Protein AF-I4B8F5-F1 (afdb_monomer)

Nearest PDB structures (foldseek):
  3tqv-assembly1_B  TM=9.549E-01  e=3.487E-22  Francisella tularensis subsp. tularensis SCHU S4
  3paj-assembly1_B  TM=9.322E-01  e=1.578E-22  Vibrio cholerae O1 biovar El Tor str. N16961
  1qpn-assembly1_A  TM=9.314E-01  e=1.132E-20  Mycobacterium tuberculosis H37Rv
  1qap-assembly1_B  TM=9.433E-01  e=2.192E-20  Salmonella enterica subsp. enterica serovar Typhimurium
  3l0g-assembly1_C  TM=9.252E-01  e=1.505E-18  Ehrlichia chaffeensis str. Arkansas

Solvent-accessible surface area (backbone atoms only — not comparable to full-atom values): 30448 Å² total; per-residue (Å²): 133,88,85,87,86,86,82,89,82,81,83,77,79,76,78,76,73,95,67,86,71,90,70,89,86,84,86,86,89,79,91,68,88,71,78,48,73,64,58,58,46,52,56,42,35,50,51,52,42,52,34,37,75,65,72,64,82,57,82,84,47,50,70,53,51,56,49,46,52,58,52,48,54,55,49,39,50,48,48,34,49,24,45,77,60,41,91,64,33,99,63,74,74,54,66,68,61,52,50,50,51,48,54,37,52,40,34,53,53,28,42,38,51,27,40,18,12,75,56,54,52,79,78,42,71,82,33,74,69,45,50,54,50,52,54,37,50,52,51,41,47,53,49,48,69,64,74,57,90,52,60,65,60,37,52,52,39,51,50,50,42,55,49,56,44,31,66,51,38,71,41,70,65,55,52,54,48,48,67,52,43,52,64,56,44,49,64,32,44,75,66,62,52,94,83,72,68,61,53,63,61,49,51,55,50,51,53,51,30,49,51,27,25,74,71,61,36,24,71,58,24,26,49,56,53,41,53,54,44,51,59,47,52,48,54,49,51,52,48,54,51,52,56,44,49,75,68,72,45,76,76,67,67,72,74,69,74,82,78,86,75,59,100,61,40,46,83,64,84,67,80,53,70,69,56,44,52,50,55,44,51,53,51,41,57,72,69,40,31,92,67,47,61,67,55,52,71,74,47,86,60,90,43,83,36,37,31,36,34,31,29,66,40,69,40,22,41,22,40,56,71,49,29,54,49,34,30,39,73,67,31,81,82,48,45,74,47,78,67,51,56,67,42,40,79,42,50,54,69,40,58,38,32,35,39,37,30,43,45,63,26,48,65,47,17,41,67,59,21,41,51,45,30,16,54,23,15,16,21,8,32,48,22,31,57,43,30,60,61,30,45,83,56,68,25,42,38,29,45,58,75,53,41,53,83,97,39,45,69,58,46,48,41,15,26,43,41,16,66,27,42,38,36,48,80,54,82,82,67,35,48,69,48,37,69,72,49,25,66,74,49,71,33,62,54,49,36,53,54,54,46,44,72,76,42,71,87,50,53,32,33,39,52,33,75,46,70,68,52,44,64,53,39,57,86,69,62,45,53,28,36,31,41,42,65,59,52,46,68,57,38,29,51,50,39,52,53,44,52,50,48,20,68,75,68,76,48,78,57,41,37,33,43,38,66,91,61,48,81,91,50,47,71,59,49,54,83,17,73,46,51,29,36,43,31,50,60,40,52,65,53,81,66,60,49,53,59,47,78,46,79,42,134

pLDDT: mean 76.36, std 21.26, range [24.94, 98.75]

Organism: Turneriella parva (strain ATCC BAA-1111 / DSM 21527 / NCTC 11395 / H) (NCBI:txid869212)

Foldseek 3Di:
DDDDDDDDDDDDDDPDPPPPDDDDDDDDDDDDPDDDLVNVLLVLLCVLQVCLVVLPDDPVCLVSLVSCLVSVLVLLVQLLQCLVVPVPDPDHRALVSLLSNLSSVLSVLLSLLLLLLQLDDLVCCVDPLVVLLVVLLVVLQVVLPVPPPPVLSNVLSVLVNSLSSNVSSVPVSVNVSSVSCSVSVSSSCVSQPPPQDNSNVVSVLSVVLVVCSSVSNSVVSSVSSSVRSVVRSVSRSVVSVVSCVVVVNPPPVPPPPPDDAAPFFDPLLDDDPVLLLVVLVVLLVVVVLVPPPVLCVVDVDFDKFKKWKFFQAWWQWACLVSLVSLLCVPPVPKDKDAPDDQLDTDHGPDTGMMIITGPSSCVSSFVVSQVLRQQLRQLLRQLLLLQVLLVVLLAAEEEDCLADPSCLSSNQNSNVSSVHTYGDSDPPQAAEADPVQCVVLVHLLSSLVVCCVVCVPHAYEYEDAAVVNLVSCLVSAGSEYEHEPDFLVRLLVSVVVNVVSCVVVVHNYAYEYYYPDDSVVSCRSHNSPHHYYYDNCSRNPRDTGGMDMDIDD

Structure (mmCIF, N/CA/C/O backbone):
data_AF-I4B8F5-F1
#
_entry.id   AF-I4B8F5-F1
#
loop_
_atom_site.group_PDB
_atom_site.id
_atom_site.type_symbol
_atom_site.label_atom_id
_atom_site.label_alt_id
_atom_site.label_comp_id
_atom_site.label_asym_id
_atom_site.label_entity_id
_atom_site.label_seq_id
_atom_site.pdbx_PDB_ins_code
_atom_site.Cartn_x
_atom_site.Cartn_y
_atom_site.Cartn_z
_atom_site.occupancy
_atom_site.B_iso_or_equiv
_atom_site.auth_seq_id
_atom_site.auth_comp_id
_atom_site.auth_asym_id
_atom_site.auth_atom_id
_atom_site.pdbx_PDB_model_num
ATOM 1 N N . MET A 1 1 ? 35.796 44.641 -46.880 1.00 35.81 1 MET A N 1
ATOM 2 C CA . MET A 1 1 ? 36.340 43.270 -46.740 1.00 35.81 1 MET A CA 1
ATOM 3 C C . MET A 1 1 ? 35.818 42.735 -45.410 1.00 35.81 1 MET A C 1
ATOM 5 O O . MET A 1 1 ? 36.183 43.294 -44.392 1.00 35.81 1 MET A O 1
ATOM 9 N N . ALA A 1 2 ? 34.718 41.972 -45.358 1.00 32.72 2 ALA A N 1
ATOM 10 C CA . ALA A 1 2 ? 34.633 40.522 -45.630 1.00 32.72 2 ALA A CA 1
ATOM 11 C C . ALA A 1 2 ? 35.697 39.762 -44.816 1.00 32.72 2 ALA A C 1
ATOM 13 O O . ALA A 1 2 ? 36.874 39.992 -45.050 1.00 32.72 2 ALA A O 1
ATOM 14 N N . THR A 1 3 ? 35.336 38.969 -43.803 1.00 27.80 3 THR A N 1
ATOM 15 C CA . THR A 1 3 ? 34.844 37.572 -43.910 1.00 27.80 3 THR A CA 1
ATOM 16 C C . THR A 1 3 ? 33.948 37.217 -42.697 1.00 27.80 3 THR A C 1
ATOM 18 O O . THR A 1 3 ? 34.276 37.558 -41.570 1.00 27.80 3 THR A O 1
ATOM 21 N N . LYS A 1 4 ? 32.681 36.797 -42.853 1.00 29.39 4 LYS A N 1
ATOM 22 C CA . LYS A 1 4 ? 32.101 35.471 -43.203 1.00 29.39 4 LYS A CA 1
ATOM 23 C C . LYS A 1 4 ? 32.330 34.331 -42.181 1.00 29.39 4 LYS A C 1
ATOM 25 O O . LYS A 1 4 ? 33.448 33.885 -41.969 1.00 29.39 4 LYS A O 1
ATOM 30 N N . THR A 1 5 ? 31.204 33.857 -41.636 1.00 32.16 5 THR A N 1
ATOM 31 C CA . THR A 1 5 ? 30.922 32.686 -40.775 1.00 32.16 5 THR A CA 1
ATOM 32 C C . THR A 1 5 ? 31.141 31.325 -41.466 1.00 32.16 5 THR A C 1
ATOM 34 O O . THR A 1 5 ? 31.230 31.270 -42.693 1.00 32.16 5 THR A O 1
ATOM 37 N N . PRO A 1 6 ? 31.120 30.218 -40.695 1.00 34.72 6 PRO A N 1
ATOM 38 C CA . PRO A 1 6 ? 29.979 29.273 -40.725 1.00 34.72 6 PRO A CA 1
ATOM 39 C C . PRO A 1 6 ? 29.462 28.989 -39.290 1.00 34.72 6 PRO A C 1
ATOM 41 O O . PRO A 1 6 ? 30.252 28.943 -38.357 1.00 34.72 6 PRO A O 1
ATOM 44 N N . GLY A 1 7 ? 28.164 28.927 -38.959 1.00 26.83 7 GLY A N 1
ATOM 45 C CA . GLY A 1 7 ? 27.064 28.146 -39.556 1.00 26.83 7 GLY A CA 1
ATOM 46 C C . GLY A 1 7 ? 26.887 26.842 -38.749 1.00 26.83 7 GLY A C 1
ATOM 47 O O . GLY A 1 7 ? 27.750 25.988 -38.859 1.00 26.83 7 GLY A O 1
ATOM 48 N N . GLY A 1 8 ? 25.972 26.768 -37.761 1.00 27.08 8 GLY A N 1
ATOM 49 C CA . GLY A 1 8 ? 24.719 25.962 -37.795 1.00 27.08 8 GLY A CA 1
ATOM 50 C C . GLY A 1 8 ? 24.975 24.477 -37.446 1.00 27.08 8 GLY A C 1
ATOM 51 O O . GLY A 1 8 ? 25.835 23.875 -38.053 1.00 27.08 8 GLY A O 1
ATOM 52 N N . GLU A 1 9 ? 24.369 23.797 -36.465 1.00 26.78 9 GLU A N 1
ATOM 53 C CA . GLU A 1 9 ? 22.961 23.708 -36.065 1.00 26.78 9 GLU A CA 1
ATOM 54 C C . GLU A 1 9 ? 22.827 23.410 -34.552 1.00 26.78 9 GLU A C 1
ATOM 56 O O . GLU A 1 9 ? 23.339 22.411 -34.051 1.00 26.78 9 GLU A O 1
ATOM 61 N N . LYS A 1 10 ? 22.046 24.204 -33.806 1.00 29.09 10 LYS A N 1
ATOM 62 C CA . LYS A 1 10 ? 21.381 23.698 -32.592 1.00 29.09 10 LYS A CA 1
ATOM 63 C C . LYS A 1 10 ? 20.019 23.167 -33.023 1.00 29.09 10 LYS A C 1
ATOM 65 O O . LYS A 1 10 ? 19.175 23.946 -33.467 1.00 29.09 10 LYS A O 1
ATOM 70 N N . ARG A 1 11 ? 19.810 21.852 -32.899 1.00 27.86 11 ARG A N 1
ATOM 71 C CA . ARG A 1 11 ? 18.511 21.196 -33.107 1.00 27.86 11 ARG A CA 1
ATOM 72 C C . ARG A 1 11 ? 17.440 21.924 -32.288 1.00 27.86 11 ARG A C 1
ATOM 74 O O . ARG A 1 11 ? 17.421 21.836 -31.063 1.00 27.86 11 ARG A O 1
ATOM 81 N N . LYS A 1 12 ? 16.541 22.642 -32.970 1.00 28.12 12 LYS A N 1
ATOM 82 C CA . LYS A 1 12 ? 15.258 23.069 -32.403 1.00 28.12 12 LYS A CA 1
ATOM 83 C C . LYS A 1 12 ? 14.507 21.801 -32.000 1.00 28.12 12 LYS A C 1
ATOM 85 O O . LYS A 1 12 ? 14.058 21.056 -32.868 1.00 28.12 12 LYS A O 1
ATOM 90 N N . GLY A 1 13 ? 14.371 21.554 -30.700 1.00 25.23 13 GLY A N 1
ATOM 91 C CA . GLY A 1 13 ? 13.382 20.605 -30.205 1.00 25.23 13 GLY A CA 1
ATOM 92 C C . GLY A 1 13 ? 12.007 21.091 -30.652 1.00 25.23 13 GLY A C 1
ATOM 93 O O . GLY A 1 13 ? 11.553 22.150 -30.222 1.00 25.23 13 GLY A O 1
ATOM 94 N N . ARG A 1 14 ? 11.376 20.364 -31.577 1.00 24.94 14 ARG A N 1
ATOM 95 C CA . ARG A 1 14 ? 9.966 20.562 -31.915 1.00 24.94 14 ARG A CA 1
ATOM 96 C C . ARG A 1 14 ? 9.159 20.350 -30.635 1.00 24.94 14 ARG A C 1
ATOM 98 O O . ARG A 1 14 ? 9.148 19.249 -30.097 1.00 24.94 14 ARG A O 1
ATOM 105 N N . ILE A 1 15 ? 8.475 21.390 -30.168 1.00 29.61 15 ILE A N 1
ATOM 106 C CA . ILE A 1 15 ? 7.336 21.220 -29.268 1.00 29.61 15 ILE A CA 1
ATOM 107 C C . ILE A 1 15 ? 6.270 20.511 -30.106 1.00 29.61 15 ILE A C 1
ATOM 109 O O . ILE A 1 15 ? 5.757 21.085 -31.067 1.00 29.61 15 ILE A O 1
ATOM 113 N N . LEU A 1 16 ? 6.002 19.242 -29.797 1.00 27.19 16 LEU A N 1
ATOM 114 C CA . LEU A 1 16 ? 4.847 18.528 -30.332 1.00 27.19 16 LEU A CA 1
ATOM 115 C C . LEU A 1 16 ? 3.585 19.311 -29.933 1.00 27.19 16 LEU A C 1
ATOM 117 O O . LEU A 1 16 ? 3.390 19.565 -28.741 1.00 27.19 16 LEU A O 1
ATOM 121 N N . PRO A 1 17 ? 2.736 19.733 -30.885 1.00 28.55 17 PRO A N 1
ATOM 122 C CA . PRO A 1 17 ? 1.493 20.400 -30.547 1.00 28.55 17 PRO A CA 1
ATOM 123 C C . PRO A 1 17 ? 0.547 19.366 -29.927 1.00 28.55 17 PRO A C 1
ATOM 125 O O . PRO A 1 17 ? -0.053 18.558 -30.629 1.00 28.55 17 PRO A O 1
ATOM 128 N N . LEU A 1 18 ? 0.394 19.422 -28.603 1.00 32.72 18 LEU A N 1
ATOM 129 C CA . LEU A 1 18 ? -0.477 18.567 -27.779 1.00 32.72 18 LEU A CA 1
ATOM 130 C C . LEU A 1 18 ? -1.989 18.735 -28.059 1.00 32.72 18 LEU A C 1
ATOM 132 O O . LEU A 1 18 ? -2.808 18.214 -27.314 1.00 32.72 18 LEU A O 1
ATOM 136 N N . PHE A 1 19 ? -2.371 19.447 -29.129 1.00 29.47 19 PHE A N 1
ATOM 137 C CA . PHE A 1 19 ? -3.768 19.773 -29.447 1.00 29.47 19 PHE A CA 1
ATOM 138 C C . PHE A 1 19 ? -4.117 19.745 -30.946 1.00 29.47 19 PHE A C 1
ATOM 140 O O . PHE A 1 19 ? -5.095 20.366 -31.363 1.00 29.47 19 PHE A O 1
ATOM 147 N N . ALA A 1 20 ? -3.382 19.005 -31.780 1.00 29.77 20 ALA A N 1
ATOM 148 C CA . ALA A 1 20 ? -3.869 18.681 -33.124 1.00 29.77 20 ALA A CA 1
ATOM 149 C C . ALA A 1 20 ? -4.926 17.560 -33.037 1.00 29.77 20 ALA A C 1
ATOM 151 O O . ALA A 1 20 ? -4.623 16.400 -33.287 1.00 29.77 20 ALA A O 1
ATOM 152 N N . GLY A 1 21 ? -6.157 17.884 -32.621 1.00 28.11 21 GLY A N 1
ATOM 153 C CA . GLY A 1 21 ? -7.217 16.868 -32.547 1.00 28.11 21 GLY A CA 1
ATOM 154 C C . GLY A 1 21 ? -8.569 17.252 -31.942 1.00 28.11 21 GLY A C 1
ATOM 155 O O . GLY A 1 21 ? -9.464 16.415 -31.929 1.00 28.11 21 GLY A O 1
ATOM 156 N N . LEU A 1 22 ? -8.790 18.483 -31.468 1.00 25.86 22 LEU A N 1
ATOM 157 C CA . LEU A 1 22 ? -10.115 18.874 -30.966 1.00 25.86 22 LEU A CA 1
ATOM 158 C C . LEU A 1 22 ? -11.028 19.340 -32.115 1.00 25.86 22 LEU A C 1
ATOM 160 O O . LEU A 1 22 ? -11.155 20.532 -32.390 1.00 25.86 22 LEU A O 1
ATOM 164 N N . ARG A 1 23 ? -11.696 18.388 -32.783 1.00 27.89 23 ARG A N 1
ATOM 165 C CA . ARG A 1 23 ? -12.925 18.631 -33.566 1.00 27.89 23 ARG A CA 1
ATOM 166 C C . ARG A 1 23 ? -14.089 17.800 -33.014 1.00 27.89 23 ARG A C 1
ATOM 168 O O . ARG A 1 23 ? -13.908 16.682 -32.546 1.00 27.89 23 ARG A O 1
ATOM 175 N N . ARG A 1 24 ? -15.291 18.391 -33.056 1.00 26.42 24 ARG A N 1
ATOM 176 C CA . ARG A 1 24 ? -16.566 17.842 -32.551 1.00 26.42 24 ARG A CA 1
ATOM 177 C C . ARG A 1 24 ? -16.949 16.511 -33.240 1.00 26.42 24 ARG A C 1
ATOM 179 O O . ARG A 1 24 ? -16.829 16.388 -34.452 1.00 26.42 24 ARG A O 1
ATOM 186 N N . ARG A 1 25 ? -17.443 15.579 -32.410 1.00 33.06 25 ARG A N 1
ATOM 187 C CA . ARG A 1 25 ? -17.826 14.155 -32.599 1.00 33.06 25 ARG A CA 1
ATOM 188 C C . ARG A 1 25 ? -18.431 13.710 -33.945 1.00 33.06 25 ARG A C 1
ATOM 190 O O . ARG A 1 25 ? -19.384 14.329 -34.412 1.00 33.06 25 ARG A O 1
ATOM 197 N N . ARG A 1 26 ? -18.105 12.461 -34.334 1.00 30.41 26 ARG A N 1
ATOM 198 C CA . ARG A 1 26 ? -19.082 11.346 -34.452 1.00 30.41 26 ARG A CA 1
ATOM 199 C C . ARG A 1 26 ? -18.412 9.948 -34.437 1.00 30.41 26 ARG A C 1
ATOM 201 O O . ARG A 1 26 ? -17.510 9.726 -35.225 1.00 30.41 26 ARG A O 1
ATOM 208 N N . ALA A 1 27 ? -18.952 9.083 -33.561 1.00 32.22 27 ALA A N 1
ATOM 209 C CA . ALA A 1 27 ? -18.876 7.610 -33.422 1.00 32.22 27 ALA A CA 1
ATOM 210 C C . ALA A 1 27 ? -17.507 6.887 -33.256 1.00 32.22 27 ALA A C 1
ATOM 212 O O . ALA A 1 27 ? -16.565 7.125 -33.997 1.00 32.22 27 ALA A O 1
ATOM 213 N N . GLU A 1 28 ? -17.465 5.998 -32.250 1.00 33.16 28 GLU A N 1
ATOM 214 C CA . GLU A 1 28 ? -16.396 5.074 -31.784 1.00 33.16 28 GLU A CA 1
ATOM 215 C C . GLU A 1 28 ? -16.097 3.908 -32.764 1.00 33.16 28 GLU A C 1
ATOM 217 O O . GLU A 1 28 ? -16.919 3.730 -33.669 1.00 33.16 28 GLU A O 1
ATOM 222 N N . PRO A 1 29 ? -15.018 3.081 -32.611 1.00 43.06 29 PRO A N 1
ATOM 223 C CA . PRO A 1 29 ? -14.245 2.775 -31.381 1.00 43.06 29 PRO A CA 1
ATOM 224 C C . PRO A 1 29 ? -12.700 2.658 -3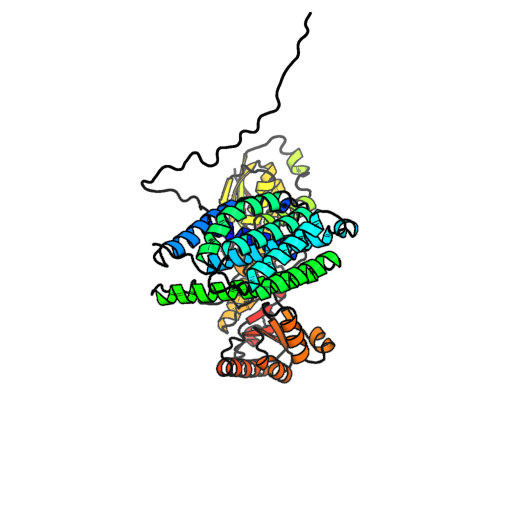1.512 1.00 43.06 29 PRO A C 1
ATOM 226 O O . PRO A 1 29 ? -12.186 2.280 -32.556 1.00 43.06 29 PRO A O 1
ATOM 229 N N . ASP A 1 30 ? -11.966 2.916 -30.417 1.00 29.61 30 ASP A N 1
ATOM 230 C CA . ASP A 1 30 ? -10.848 2.057 -29.966 1.00 29.61 30 ASP A CA 1
ATOM 231 C C . ASP A 1 30 ? -10.360 2.447 -28.557 1.00 29.61 30 ASP A C 1
ATOM 233 O O . ASP A 1 30 ? -10.131 3.617 -28.238 1.00 29.61 30 ASP A O 1
ATOM 237 N N . ALA A 1 31 ? -10.230 1.444 -27.687 1.00 35.22 31 ALA A N 1
ATOM 238 C CA . ALA A 1 31 ? -9.979 1.590 -26.257 1.00 35.22 31 ALA A CA 1
ATOM 239 C C . ALA A 1 31 ? -8.494 1.847 -25.941 1.00 35.22 31 ALA A C 1
ATOM 241 O O . ALA A 1 31 ? -7.780 0.988 -25.430 1.00 35.22 31 ALA A O 1
ATOM 242 N N . THR A 1 32 ? -8.027 3.072 -26.172 1.00 33.41 32 THR A N 1
ATOM 243 C CA . THR A 1 32 ? -6.946 3.635 -25.349 1.00 33.41 32 THR A CA 1
ATOM 244 C C . THR A 1 32 ? -7.518 3.957 -23.973 1.00 33.41 32 THR A C 1
ATOM 246 O O . THR A 1 32 ? -8.495 4.704 -23.894 1.00 33.41 32 THR A O 1
ATOM 249 N N . VAL A 1 33 ? -6.925 3.442 -22.890 1.00 35.88 33 VAL A N 1
ATOM 250 C CA . VAL A 1 33 ? -7.248 3.881 -21.521 1.00 35.88 33 VAL A CA 1
ATOM 251 C C . VAL A 1 33 ? -6.879 5.363 -21.406 1.00 35.88 33 VAL A C 1
ATOM 253 O O . VAL A 1 33 ? -5.750 5.729 -21.088 1.00 35.88 33 VAL A O 1
ATOM 256 N N . GLN A 1 34 ? -7.828 6.239 -21.730 1.00 30.89 34 GLN A N 1
ATOM 257 C CA . GLN A 1 34 ? -7.745 7.658 -21.431 1.00 30.89 34 GLN A CA 1
ATOM 258 C C . GLN A 1 34 ? -7.851 7.795 -19.914 1.00 30.89 34 GLN A C 1
ATOM 260 O O . GLN A 1 34 ? -8.930 7.619 -19.348 1.00 30.89 34 GLN A O 1
ATOM 265 N N . GLN A 1 35 ? -6.734 8.106 -19.247 1.00 35.44 35 GLN A N 1
ATOM 266 C CA . GLN A 1 35 ? -6.793 8.611 -17.878 1.00 35.44 35 GLN A CA 1
ATOM 267 C C . GLN A 1 35 ? -7.751 9.801 -17.857 1.00 35.44 35 GLN A C 1
ATOM 269 O O . GLN A 1 35 ? -7.597 10.762 -18.616 1.00 35.44 35 GLN A O 1
ATOM 274 N N . THR A 1 36 ? -8.768 9.728 -17.007 1.00 49.78 36 THR A N 1
ATOM 275 C CA . THR A 1 36 ? -9.721 10.830 -16.881 1.00 49.78 36 THR A CA 1
ATOM 276 C C . THR A 1 36 ? -9.017 12.014 -16.216 1.00 49.78 36 THR A C 1
ATOM 278 O O . THR A 1 36 ? -8.165 11.829 -15.344 1.00 49.78 36 THR A O 1
ATOM 281 N N . GLY A 1 37 ? -9.366 13.251 -16.588 1.00 47.28 37 GLY A N 1
ATOM 282 C CA . GLY A 1 37 ? -8.774 14.452 -15.973 1.00 47.28 37 GLY A CA 1
ATOM 283 C C . GLY A 1 37 ? -8.882 14.462 -14.438 1.00 47.28 37 GLY A C 1
ATOM 284 O O . GLY A 1 37 ? -8.003 14.977 -13.754 1.00 47.28 37 GLY A O 1
ATOM 285 N N . THR A 1 38 ? -9.907 13.800 -13.898 1.00 51.41 38 THR A N 1
ATOM 286 C CA . THR A 1 38 ? -10.123 13.553 -12.467 1.00 51.41 38 THR A CA 1
ATOM 287 C C . THR A 1 38 ? -9.079 12.630 -11.829 1.00 51.41 38 THR A C 1
ATOM 289 O O . THR A 1 38 ? -8.624 12.891 -10.719 1.00 51.41 38 THR A O 1
ATOM 292 N N . GLN A 1 39 ? -8.665 11.556 -12.506 1.00 53.69 39 GLN A N 1
ATOM 293 C CA . GLN A 1 39 ? -7.624 10.654 -11.993 1.00 53.69 39 GLN A CA 1
ATOM 294 C C . GLN A 1 39 ? -6.266 11.359 -11.931 1.00 53.69 39 GLN A C 1
ATOM 296 O O . GLN A 1 39 ? -5.562 11.255 -10.927 1.00 53.69 39 GLN A O 1
ATOM 301 N N . LEU A 1 40 ? -5.946 12.142 -12.966 1.00 53.22 40 LEU A N 1
ATOM 302 C CA . LEU A 1 40 ? -4.732 12.955 -13.003 1.00 53.22 40 LEU A CA 1
ATOM 303 C C . LEU A 1 40 ? -4.740 14.030 -11.904 1.00 53.22 40 LEU A C 1
ATOM 305 O O . LEU A 1 40 ? -3.717 14.280 -11.271 1.00 53.22 40 LEU A O 1
ATOM 309 N N . PHE A 1 41 ? -5.904 14.630 -11.635 1.00 55.19 41 PHE A N 1
ATOM 310 C CA . PHE A 1 41 ? -6.085 15.589 -10.547 1.00 55.19 41 PHE A CA 1
ATOM 311 C C . PHE A 1 41 ? -5.791 14.975 -9.179 1.00 55.19 41 PHE A C 1
ATOM 313 O O . PHE A 1 41 ? -4.971 15.507 -8.440 1.00 55.19 41 PHE A O 1
ATOM 320 N N . ARG A 1 42 ? -6.387 13.822 -8.865 1.00 58.59 42 ARG A N 1
ATOM 321 C CA . ARG A 1 42 ? -6.212 13.133 -7.575 1.00 58.59 42 ARG A CA 1
ATOM 322 C C . ARG A 1 42 ? -4.772 12.746 -7.288 1.00 58.59 42 ARG A C 1
ATOM 324 O O . ARG A 1 42 ? -4.270 12.982 -6.191 1.00 58.59 42 ARG A O 1
ATOM 331 N N . GLN A 1 43 ? -4.092 12.190 -8.288 1.00 58.84 43 GLN A N 1
ATOM 332 C CA . GLN A 1 43 ? -2.666 11.877 -8.189 1.00 58.84 43 GLN A CA 1
ATOM 333 C C . GLN A 1 43 ? -1.848 13.138 -7.897 1.00 58.84 43 GLN A C 1
ATOM 335 O O . GLN A 1 43 ? -0.901 13.104 -7.113 1.00 58.84 43 GLN A O 1
ATOM 340 N N . MET A 1 44 ? -2.257 14.268 -8.474 1.00 58.44 44 MET A N 1
ATOM 341 C CA . MET A 1 44 ? -1.603 15.547 -8.262 1.00 58.44 44 MET A CA 1
ATOM 342 C C . MET A 1 44 ? -1.852 16.139 -6.874 1.00 58.44 44 MET A C 1
ATOM 344 O O . MET A 1 44 ? -0.918 16.652 -6.258 1.00 58.44 44 MET A O 1
ATOM 348 N N . VAL A 1 45 ? -3.084 16.043 -6.366 1.00 58.44 45 VAL A N 1
ATOM 349 C CA . VAL A 1 45 ? -3.429 16.448 -4.997 1.00 58.44 45 VAL A CA 1
ATOM 350 C C . VAL A 1 45 ? -2.603 15.649 -3.993 1.00 58.44 45 VAL A C 1
ATOM 352 O O . VAL A 1 45 ? -1.982 16.252 -3.118 1.00 58.44 45 VAL A O 1
ATOM 355 N N . SER A 1 46 ? -2.503 14.322 -4.167 1.00 60.59 46 SER A N 1
ATOM 356 C CA . SER A 1 46 ? -1.637 13.494 -3.316 1.00 60.59 46 SER A CA 1
ATOM 357 C C . SER A 1 46 ? -0.183 13.936 -3.421 1.00 60.59 46 SER A C 1
ATOM 359 O O . SER A 1 46 ? 0.443 14.202 -2.405 1.00 60.59 46 SER A O 1
ATOM 361 N N . TYR A 1 47 ? 0.337 14.130 -4.636 1.00 59.91 47 TYR A N 1
ATOM 362 C CA . TYR A 1 47 ? 1.722 14.554 -4.830 1.00 59.91 47 TYR A CA 1
ATOM 363 C C . TYR A 1 47 ? 2.043 15.892 -4.142 1.00 59.91 47 TYR A C 1
ATOM 365 O O . TYR A 1 47 ? 3.073 16.012 -3.479 1.00 59.91 47 TYR A O 1
ATOM 373 N N . VAL A 1 48 ? 1.174 16.902 -4.260 1.00 57.47 48 VAL A N 1
ATOM 374 C CA . VAL A 1 48 ? 1.375 18.202 -3.594 1.00 57.47 48 VAL A CA 1
ATOM 375 C C . VAL A 1 48 ? 1.276 18.072 -2.078 1.00 57.47 48 VAL A C 1
ATOM 377 O O . VAL A 1 48 ? 2.112 18.635 -1.371 1.00 57.47 48 VAL A O 1
ATOM 380 N N . ARG A 1 49 ? 0.301 17.310 -1.577 1.00 61.62 49 ARG A N 1
ATOM 381 C CA . ARG A 1 49 ? 0.136 17.036 -0.147 1.00 61.62 49 ARG A CA 1
ATOM 382 C C . ARG A 1 49 ? 1.359 16.342 0.442 1.00 61.62 49 ARG A C 1
ATOM 384 O O . ARG A 1 49 ? 1.866 16.777 1.472 1.00 61.62 49 ARG A O 1
ATOM 391 N N . ASP A 1 50 ? 1.835 15.287 -0.204 1.00 61.44 50 ASP A N 1
ATOM 392 C CA . ASP A 1 50 ? 2.922 14.454 0.306 1.00 61.44 50 ASP A CA 1
ATOM 393 C C . ASP A 1 50 ? 4.238 15.250 0.301 1.00 61.44 50 ASP A C 1
ATOM 395 O O . ASP A 1 50 ? 4.961 15.274 1.296 1.00 61.44 50 ASP A O 1
ATOM 399 N N . ARG A 1 51 ? 4.487 16.053 -0.746 1.00 60.62 51 ARG A N 1
ATOM 400 C CA . ARG A 1 51 ? 5.644 16.966 -0.799 1.00 60.62 51 ARG A CA 1
ATOM 401 C C . ARG A 1 51 ? 5.572 18.127 0.190 1.00 60.62 51 ARG A C 1
ATOM 403 O O . ARG A 1 51 ? 6.618 18.553 0.681 1.00 60.62 51 ARG A O 1
ATOM 410 N N . ALA A 1 52 ? 4.377 18.640 0.484 1.00 59.16 52 ALA A N 1
ATOM 411 C CA . ALA A 1 52 ? 4.189 19.637 1.535 1.00 59.16 52 ALA A CA 1
ATOM 412 C C . ALA A 1 52 ? 4.523 19.039 2.912 1.00 59.16 52 ALA A C 1
ATOM 414 O O . ALA A 1 52 ? 5.328 19.613 3.642 1.00 59.16 52 ALA A O 1
ATOM 415 N N . LYS A 1 53 ? 4.011 17.836 3.210 1.00 58.97 53 LYS A N 1
ATOM 416 C CA . LYS A 1 53 ? 4.288 17.102 4.458 1.00 58.97 53 LYS A CA 1
ATOM 417 C C . LYS A 1 53 ? 5.771 16.768 4.643 1.00 58.97 53 LYS A C 1
ATOM 419 O O . LYS A 1 53 ? 6.290 16.869 5.749 1.00 58.97 53 LYS A O 1
ATOM 424 N N . GLU A 1 54 ? 6.466 16.411 3.565 1.00 59.50 54 GLU A N 1
ATOM 425 C CA . GLU A 1 54 ? 7.906 16.116 3.577 1.00 59.50 54 GLU A CA 1
ATOM 426 C C . GLU A 1 54 ? 8.792 17.360 3.780 1.00 59.50 54 GLU A C 1
ATOM 428 O O . GLU A 1 54 ? 10.009 17.224 3.892 1.00 59.50 54 GLU A O 1
ATOM 433 N N . ARG A 1 55 ? 8.231 18.583 3.774 1.00 60.09 55 ARG A N 1
ATOM 434 C CA . ARG A 1 55 ? 8.966 19.870 3.842 1.00 60.09 55 ARG A CA 1
ATOM 435 C C . ARG A 1 55 ? 10.028 20.057 2.733 1.00 60.09 55 ARG A C 1
ATOM 437 O O . ARG A 1 55 ? 10.780 21.042 2.711 1.00 60.09 55 ARG A O 1
ATOM 444 N N . HIS A 1 56 ? 10.041 19.160 1.743 1.00 55.47 56 HIS A N 1
ATOM 445 C CA . HIS A 1 56 ? 10.936 19.123 0.588 1.00 55.47 56 HIS A CA 1
ATOM 446 C C . HIS A 1 56 ? 10.271 19.747 -0.643 1.00 55.47 56 HIS A C 1
ATOM 448 O O . HIS A 1 56 ? 9.843 19.067 -1.575 1.00 55.47 56 HIS A O 1
ATOM 454 N N . ILE A 1 57 ? 10.210 21.079 -0.668 1.00 57.31 57 ILE A N 1
ATOM 455 C CA . ILE A 1 57 ? 9.550 21.814 -1.752 1.00 57.31 57 ILE A CA 1
ATOM 456 C C . ILE A 1 57 ? 10.621 22.462 -2.644 1.00 57.31 57 ILE A C 1
ATOM 458 O O . ILE A 1 57 ? 11.206 23.485 -2.287 1.00 57.31 57 ILE A O 1
ATOM 462 N N . GLY A 1 58 ? 10.904 21.838 -3.792 1.00 53.25 58 GLY A N 1
ATOM 463 C CA . GLY A 1 58 ? 11.892 22.286 -4.785 1.00 53.25 58 GLY A CA 1
ATOM 464 C C . GLY A 1 58 ? 11.336 22.337 -6.216 1.00 53.25 58 GLY A C 1
ATOM 465 O O . GLY A 1 58 ? 10.134 22.205 -6.440 1.00 53.25 58 GLY A O 1
ATOM 466 N N . TRP A 1 59 ? 12.217 22.499 -7.212 1.00 46.31 59 TRP A N 1
ATOM 467 C CA . TRP A 1 59 ? 11.877 22.589 -8.649 1.00 46.31 59 TRP A CA 1
ATOM 468 C C . TRP A 1 59 ? 11.062 21.393 -9.189 1.00 46.3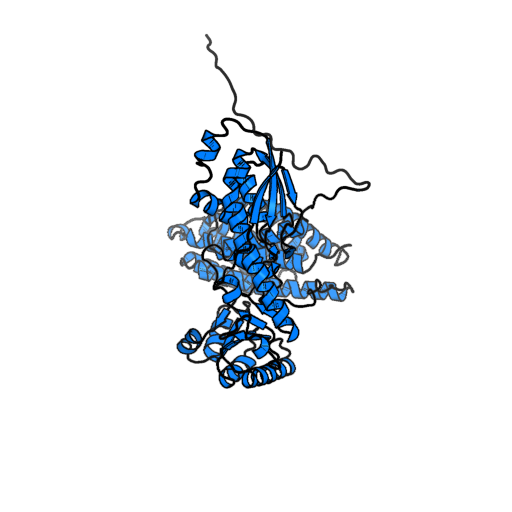1 59 TRP A C 1
ATOM 470 O O . TRP A 1 59 ? 10.402 21.510 -10.220 1.00 46.31 59 TRP A O 1
ATOM 480 N N . SER A 1 60 ? 11.044 20.267 -8.469 1.00 50.09 60 SER A N 1
ATOM 481 C CA . SER A 1 60 ? 10.223 19.077 -8.737 1.00 50.09 60 SER A CA 1
ATOM 482 C C . SER A 1 60 ? 8.708 19.308 -8.624 1.00 50.09 60 SER A C 1
ATOM 484 O O . SER A 1 60 ? 7.934 18.452 -9.053 1.00 50.09 60 SER A O 1
ATOM 486 N N . LEU A 1 61 ? 8.261 20.446 -8.079 1.00 55.25 61 LEU A N 1
ATOM 487 C CA . LEU A 1 61 ? 6.840 20.801 -7.987 1.00 55.25 61 LEU A CA 1
ATOM 488 C C . LEU A 1 61 ? 6.308 21.511 -9.247 1.00 55.25 61 LEU A C 1
ATOM 490 O O . LEU A 1 61 ? 5.105 21.679 -9.397 1.00 55.25 61 LEU A O 1
ATOM 494 N N . ILE A 1 62 ? 7.171 21.942 -10.170 1.00 50.44 62 ILE A N 1
ATOM 495 C CA . ILE A 1 62 ? 6.773 22.775 -11.321 1.00 50.44 62 ILE A CA 1
ATOM 496 C C . ILE A 1 62 ? 5.797 22.060 -12.275 1.00 50.44 62 ILE A C 1
ATOM 498 O O . ILE A 1 62 ? 4.777 22.662 -12.619 1.00 50.44 62 ILE A O 1
ATOM 502 N N . PRO A 1 63 ? 6.018 20.791 -12.676 1.00 48.16 63 PRO A N 1
ATOM 503 C CA . PRO A 1 63 ? 5.060 20.063 -13.517 1.00 48.16 63 PRO A CA 1
ATOM 504 C C . PRO A 1 63 ? 3.712 19.852 -12.817 1.00 48.16 63 PRO A C 1
ATOM 506 O O . PRO A 1 63 ? 2.657 19.943 -13.449 1.00 48.16 63 PRO A O 1
ATOM 509 N N . ALA A 1 64 ? 3.752 19.646 -11.497 1.00 51.91 64 ALA A N 1
ATOM 510 C CA . ALA A 1 64 ? 2.565 19.524 -10.670 1.00 51.91 64 ALA A CA 1
ATOM 511 C C . ALA A 1 64 ? 1.753 20.816 -10.665 1.00 51.91 64 ALA A C 1
ATOM 513 O O . ALA A 1 64 ? 0.566 20.807 -10.959 1.00 51.91 64 ALA A O 1
ATOM 514 N N . LEU A 1 65 ? 2.425 21.947 -10.470 1.00 52.06 65 LEU A N 1
ATOM 515 C CA . LEU A 1 65 ? 1.842 23.283 -10.462 1.00 52.06 65 LEU A CA 1
ATOM 516 C C . LEU A 1 65 ? 1.260 23.730 -11.814 1.00 52.06 65 LEU A C 1
ATOM 518 O O . LEU A 1 65 ? 0.231 24.406 -11.856 1.00 52.06 65 LEU A O 1
ATOM 522 N N . VAL A 1 66 ? 1.881 23.337 -12.929 1.00 49.94 66 VAL A N 1
ATOM 523 C CA . VAL A 1 66 ? 1.355 23.603 -14.282 1.00 49.94 66 VAL A CA 1
ATOM 524 C C . VAL A 1 66 ? 0.107 22.765 -14.569 1.00 49.94 66 VAL A C 1
ATOM 526 O O . VAL A 1 66 ? -0.837 23.264 -15.179 1.00 49.94 66 VAL A O 1
ATOM 529 N N . THR A 1 67 ? 0.071 21.522 -14.096 1.00 50.34 67 THR A N 1
ATOM 530 C CA . THR A 1 67 ? -1.097 20.638 -14.234 1.00 50.34 67 THR A CA 1
ATOM 531 C C . THR A 1 67 ? -2.231 21.079 -13.305 1.00 50.34 67 THR A C 1
ATOM 533 O O . THR A 1 67 ? -3.377 21.172 -13.741 1.00 50.34 67 THR A O 1
ATOM 536 N N . LEU A 1 68 ? -1.901 21.481 -12.070 1.00 52.31 68 LEU A N 1
ATOM 537 C CA . LEU A 1 68 ? -2.798 22.147 -11.120 1.00 52.31 68 LEU A CA 1
ATOM 538 C C . LEU A 1 68 ? -3.511 23.329 -11.763 1.00 52.31 68 LEU A C 1
ATOM 540 O O . LEU A 1 68 ? -4.717 23.459 -11.624 1.00 52.31 68 LEU A O 1
ATOM 544 N N . ARG A 1 69 ? -2.773 24.180 -12.485 1.00 54.28 69 ARG A N 1
ATOM 545 C CA . ARG A 1 69 ? -3.342 25.336 -13.184 1.00 54.28 69 ARG A CA 1
ATOM 546 C C . ARG A 1 69 ? -4.418 24.915 -14.184 1.00 54.28 69 ARG A C 1
ATOM 548 O O . ARG A 1 69 ? -5.455 25.558 -14.251 1.00 54.28 69 ARG A O 1
ATOM 555 N N . ILE A 1 70 ? -4.172 23.869 -14.968 1.00 52.12 70 ILE A N 1
ATOM 556 C CA . ILE A 1 70 ? -5.117 23.420 -15.997 1.00 52.12 70 ILE A CA 1
ATOM 557 C C . ILE A 1 70 ? -6.382 22.862 -15.338 1.00 52.12 70 ILE A C 1
ATOM 559 O O . ILE A 1 70 ? -7.484 23.241 -15.722 1.00 52.12 70 ILE A O 1
ATOM 563 N N . VAL A 1 71 ? -6.234 22.022 -14.311 1.00 51.12 71 VAL A N 1
ATOM 564 C CA . VAL A 1 71 ? -7.388 21.376 -13.675 1.00 51.12 71 VAL A CA 1
ATOM 565 C C . VAL A 1 71 ? -8.162 22.318 -12.748 1.00 51.12 71 VAL A C 1
ATOM 567 O O . VAL A 1 71 ? -9.390 22.309 -12.757 1.00 51.12 71 VAL A O 1
ATOM 570 N N . ALA A 1 72 ? -7.474 23.178 -11.995 1.00 52.91 72 ALA A N 1
ATOM 571 C CA . ALA A 1 72 ? -8.111 24.189 -11.157 1.00 52.91 72 ALA A CA 1
ATOM 572 C C . ALA A 1 72 ? -8.936 25.172 -11.995 1.00 52.91 72 ALA A C 1
ATOM 574 O O . ALA A 1 72 ? -10.057 25.473 -11.611 1.00 52.91 72 ALA A O 1
ATOM 575 N N . THR A 1 73 ? -8.439 25.631 -13.150 1.00 54.09 73 THR A N 1
ATOM 576 C CA . THR A 1 73 ? -9.200 26.540 -14.024 1.00 54.09 73 THR A CA 1
ATOM 577 C C . THR A 1 73 ? -10.480 25.884 -14.559 1.00 54.09 73 THR A C 1
ATOM 579 O O . THR A 1 73 ? -11.523 26.532 -14.588 1.00 54.09 73 THR A O 1
ATOM 582 N N . GLU A 1 74 ? -10.443 24.608 -14.953 1.00 54.78 74 GLU A N 1
ATOM 583 C CA . GLU A 1 74 ? -11.645 23.908 -15.437 1.00 54.78 74 GLU A CA 1
ATOM 584 C C . GLU A 1 74 ? -12.643 23.609 -14.302 1.00 54.78 74 GLU A C 1
ATOM 586 O O . GLU A 1 74 ? -13.845 23.825 -14.463 1.00 54.78 74 GLU A O 1
ATOM 591 N N . ASN A 1 75 ? -12.162 23.214 -13.117 1.00 55.31 75 ASN A N 1
ATOM 592 C CA . ASN A 1 75 ? -13.018 22.960 -11.953 1.00 55.31 75 ASN A CA 1
ATOM 593 C C . ASN A 1 75 ? -13.615 24.248 -11.367 1.00 55.31 75 ASN A C 1
ATOM 595 O O . ASN A 1 75 ? -14.802 24.277 -11.058 1.00 55.31 75 ASN A O 1
ATOM 599 N N . LEU A 1 76 ? -12.841 25.332 -11.261 1.00 56.19 76 LEU A N 1
ATOM 600 C CA . LEU A 1 76 ? -13.332 26.635 -10.799 1.00 56.19 76 LEU A CA 1
ATOM 601 C C . LEU A 1 76 ? -14.401 27.196 -11.743 1.00 56.19 76 LEU A C 1
ATOM 603 O O . LEU A 1 76 ? -15.408 27.720 -11.277 1.00 56.19 76 LEU A O 1
ATOM 607 N N . ARG A 1 77 ? -14.260 27.003 -13.062 1.00 57.84 77 ARG A N 1
ATOM 608 C CA . ARG A 1 77 ? -15.316 27.345 -14.032 1.00 57.84 77 ARG A CA 1
ATOM 609 C C . ARG A 1 77 ? -16.586 26.527 -13.830 1.00 57.84 77 ARG A C 1
ATOM 611 O O . ARG A 1 77 ? -17.676 27.087 -13.915 1.00 57.84 77 ARG A O 1
ATOM 618 N N . ALA A 1 78 ? -16.464 25.228 -13.563 1.00 55.22 78 ALA A N 1
ATOM 619 C CA . ALA A 1 78 ? -17.614 24.369 -13.287 1.00 55.22 78 ALA A CA 1
ATOM 620 C C . ALA A 1 78 ? -18.323 24.770 -11.980 1.00 55.22 78 ALA A C 1
ATOM 622 O O . ALA A 1 78 ? -19.548 24.881 -11.959 1.00 55.22 78 ALA A O 1
ATOM 623 N N . ILE A 1 79 ? -17.556 25.070 -10.925 1.00 53.22 79 ILE A N 1
ATOM 624 C CA . ILE A 1 79 ? -18.069 25.566 -9.638 1.00 53.22 79 ILE A CA 1
ATOM 625 C C . ILE A 1 79 ? -18.788 26.900 -9.847 1.00 53.22 79 ILE A C 1
ATOM 627 O O . ILE A 1 79 ? -19.956 27.024 -9.493 1.00 53.22 79 ILE A O 1
ATOM 631 N N . ARG A 1 80 ? -18.137 27.870 -10.495 1.00 55.75 80 ARG A N 1
ATOM 632 C CA . ARG A 1 80 ? -18.714 29.180 -10.818 1.00 55.75 80 ARG A CA 1
ATOM 633 C C . ARG A 1 80 ? -20.032 29.053 -11.585 1.00 55.75 80 ARG A C 1
ATOM 635 O O . ARG A 1 80 ? -21.028 29.645 -11.186 1.00 55.75 80 ARG A O 1
ATOM 642 N N . THR A 1 81 ? -20.062 28.220 -12.625 1.00 53.75 81 THR A N 1
ATOM 643 C CA . THR A 1 81 ? -21.262 27.983 -13.449 1.00 53.75 81 THR A CA 1
ATOM 644 C C . THR A 1 81 ? -22.412 27.382 -12.628 1.00 53.75 81 THR A C 1
ATOM 646 O O . THR A 1 81 ? -23.576 27.693 -12.877 1.00 53.75 81 THR A O 1
ATOM 649 N N . ALA A 1 82 ? -22.106 26.542 -11.633 1.00 51.91 82 ALA A N 1
ATOM 650 C CA . ALA A 1 82 ? -23.084 25.971 -10.706 1.00 51.91 82 ALA A CA 1
ATOM 651 C C . ALA A 1 82 ? -23.609 26.962 -9.653 1.00 51.91 82 ALA A C 1
ATOM 653 O O . ALA A 1 82 ? -24.651 26.698 -9.061 1.00 51.91 82 ALA A O 1
ATOM 654 N N . PHE A 1 83 ? -22.920 28.080 -9.413 1.00 50.41 83 PHE A N 1
ATOM 655 C CA . PHE A 1 83 ? -23.377 29.134 -8.503 1.00 50.41 83 PHE A CA 1
ATOM 656 C C . PHE A 1 83 ? -24.082 30.283 -9.239 1.00 50.41 83 PHE A C 1
ATOM 658 O O . PHE A 1 83 ? -25.145 30.717 -8.800 1.00 50.41 83 PHE A O 1
ATOM 665 N N . GLU A 1 84 ? -23.541 30.749 -10.372 1.00 50.94 84 GLU A N 1
ATOM 666 C CA . GLU A 1 84 ? -24.103 31.866 -11.155 1.00 50.94 84 GLU A CA 1
ATOM 667 C C . GLU A 1 84 ? -25.509 31.563 -11.697 1.00 50.94 84 GLU A C 1
ATOM 669 O O . GLU A 1 84 ? -26.348 32.457 -11.767 1.00 50.94 84 GLU A O 1
ATOM 674 N N . ASN A 1 85 ? -25.808 30.301 -12.017 1.00 50.38 85 ASN A N 1
ATOM 675 C CA . ASN A 1 85 ? -27.121 29.887 -12.527 1.00 50.38 85 ASN A CA 1
ATOM 676 C C . ASN A 1 85 ? -28.119 29.503 -11.410 1.00 50.38 85 ASN A C 1
ATOM 678 O O . ASN A 1 85 ? -29.131 28.847 -11.671 1.00 50.38 85 ASN A O 1
ATOM 682 N N . GLY A 1 86 ? -27.798 29.804 -10.140 1.00 52.72 86 GLY A N 1
ATOM 683 C CA . GLY A 1 86 ? -28.279 29.005 -9.007 1.00 52.72 86 GLY A CA 1
ATOM 684 C C . GLY A 1 86 ? -27.807 27.553 -9.163 1.00 52.72 86 GLY A C 1
ATOM 685 O O . GLY A 1 86 ? -27.196 27.218 -10.170 1.00 52.72 86 GLY A O 1
ATOM 686 N N . ILE A 1 87 ? -28.083 26.655 -8.209 1.00 48.78 87 ILE A N 1
ATOM 687 C CA . ILE A 1 87 ? -27.651 25.231 -8.263 1.00 48.78 87 ILE A CA 1
ATOM 688 C C . ILE A 1 87 ? -28.422 24.448 -9.367 1.00 48.78 87 ILE A C 1
ATOM 690 O O . ILE A 1 87 ? -29.063 23.437 -9.107 1.00 48.78 87 ILE A O 1
ATOM 694 N N . SER A 1 88 ? -28.524 25.004 -10.567 1.00 42.50 88 SER A N 1
ATOM 695 C CA . SER A 1 88 ? -29.212 24.553 -11.772 1.00 42.50 88 SER A CA 1
ATOM 696 C C . SER A 1 88 ? -28.210 24.497 -12.933 1.00 42.50 88 SER A C 1
ATOM 698 O O . SER A 1 88 ? -28.571 24.689 -14.093 1.00 42.50 88 SER A O 1
ATOM 700 N N . ALA A 1 89 ? -26.930 24.250 -12.646 1.00 45.34 89 ALA A N 1
ATOM 701 C CA . ALA A 1 89 ? -26.054 23.725 -13.680 1.00 45.34 89 ALA A CA 1
ATOM 702 C C . ALA A 1 89 ? -26.512 22.299 -14.009 1.00 45.34 89 ALA A C 1
ATOM 704 O O . ALA A 1 89 ? -26.780 21.512 -13.102 1.00 45.34 89 ALA A O 1
ATOM 705 N N . GLU A 1 90 ? -26.555 21.950 -15.297 1.00 44.47 90 GLU A N 1
ATOM 706 C CA . GLU A 1 90 ? -26.927 20.610 -15.783 1.00 44.47 90 GLU A CA 1
ATOM 707 C C . GLU A 1 90 ? -26.077 19.477 -15.166 1.00 44.47 90 GLU A C 1
ATOM 709 O O . GLU A 1 90 ? -26.443 18.306 -15.268 1.00 44.47 90 GLU A O 1
ATOM 714 N N . LYS A 1 91 ? -24.946 19.807 -14.518 1.00 49.50 91 LYS A N 1
ATOM 715 C CA . LYS A 1 91 ? -24.121 18.896 -13.715 1.00 49.50 91 LYS A CA 1
ATOM 716 C C . LYS A 1 91 ? -23.580 19.611 -12.460 1.00 49.50 91 LYS A C 1
ATOM 718 O O . LYS A 1 91 ? -22.767 20.524 -12.621 1.00 49.50 91 LYS A O 1
ATOM 723 N N . PRO A 1 92 ? -23.981 19.230 -11.231 1.00 52.31 92 PRO A N 1
ATOM 724 C CA . PRO A 1 92 ? -23.367 19.752 -10.010 1.00 52.31 92 PRO A CA 1
ATOM 725 C C . PRO A 1 92 ? -21.904 19.298 -9.896 1.00 52.31 92 PRO A C 1
ATOM 727 O O . PRO A 1 92 ? -21.535 18.216 -10.362 1.00 52.31 92 PRO A O 1
ATOM 730 N N . VAL A 1 93 ? -21.056 20.123 -9.279 1.00 54.03 93 VAL A N 1
ATOM 731 C CA . VAL A 1 93 ? -19.666 19.746 -8.993 1.00 54.03 93 VAL A CA 1
ATOM 732 C C . VAL A 1 93 ? -19.682 18.723 -7.869 1.00 54.03 93 VAL A C 1
ATOM 734 O O . VAL A 1 93 ? -20.276 18.960 -6.825 1.00 54.03 93 VAL A O 1
ATOM 737 N N . HIS A 1 94 ? -19.050 17.572 -8.073 1.00 58.78 94 HIS A N 1
ATOM 738 C CA . HIS A 1 94 ? -19.076 16.508 -7.073 1.00 58.78 94 HIS A CA 1
ATOM 739 C C . HIS A 1 94 ? -18.398 16.970 -5.763 1.00 58.78 94 HIS A C 1
ATOM 741 O O . HIS A 1 94 ? -17.276 17.485 -5.840 1.00 58.78 94 HIS A O 1
ATOM 747 N N . PRO A 1 95 ? -19.007 16.762 -4.575 1.00 58.00 95 PRO A N 1
ATOM 748 C CA . PRO A 1 95 ? -18.420 17.149 -3.288 1.00 58.00 95 PRO A CA 1
ATOM 749 C C . PRO A 1 95 ? -16.997 16.617 -3.079 1.00 58.00 95 PRO A C 1
ATOM 751 O O . PRO A 1 95 ? -16.145 17.355 -2.603 1.00 58.00 95 PRO A O 1
ATOM 754 N N . ASP A 1 96 ? -16.705 15.392 -3.524 1.00 57.25 96 ASP A N 1
ATOM 755 C CA . ASP A 1 96 ? -15.348 14.822 -3.479 1.00 57.25 96 ASP A CA 1
ATOM 756 C C . ASP A 1 96 ? -14.319 15.645 -4.269 1.00 57.25 96 ASP A C 1
ATOM 758 O O . ASP A 1 9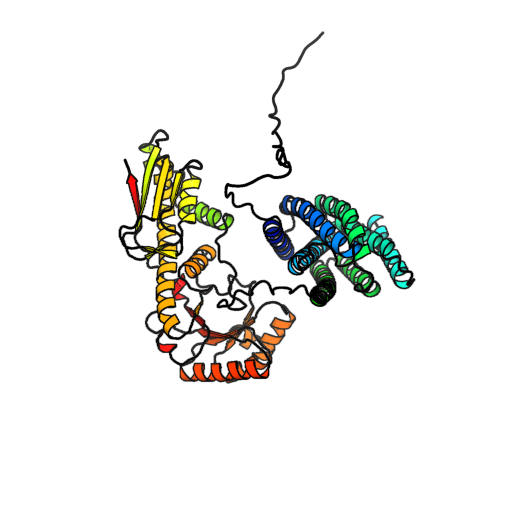6 ? -13.212 15.870 -3.795 1.00 57.25 96 ASP A O 1
ATOM 762 N N . LEU A 1 97 ? -14.674 16.139 -5.461 1.00 58.53 97 LEU A N 1
ATOM 763 C CA . LEU A 1 97 ? -13.759 16.948 -6.277 1.00 58.53 97 LEU A CA 1
ATOM 764 C C . LEU A 1 97 ? -13.533 18.325 -5.658 1.00 58.53 97 LEU A C 1
ATOM 766 O O . LEU A 1 97 ? -12.431 18.870 -5.731 1.00 58.53 97 LEU A O 1
ATOM 770 N N . LEU A 1 98 ? -14.577 18.878 -5.037 1.00 62.62 98 LEU A N 1
ATOM 771 C CA . LEU A 1 98 ? -14.482 20.105 -4.259 1.00 62.62 98 LEU A CA 1
ATOM 772 C C . LEU A 1 98 ? -13.590 19.897 -3.026 1.00 62.62 98 LEU A C 1
ATOM 774 O O . LEU A 1 98 ? -12.697 20.704 -2.789 1.00 62.62 98 LEU A O 1
ATOM 778 N N . ALA A 1 99 ? -13.773 18.804 -2.286 1.00 63.09 99 ALA A N 1
ATOM 779 C CA . ALA A 1 99 ? -12.962 18.461 -1.121 1.00 63.09 99 ALA A CA 1
ATOM 780 C C . ALA A 1 99 ? -11.483 18.262 -1.493 1.00 63.09 99 ALA A C 1
ATOM 782 O O . ALA A 1 99 ? -10.607 18.833 -0.848 1.00 63.09 99 ALA A O 1
ATOM 783 N N . GLU A 1 100 ? -11.204 17.536 -2.577 1.00 60.53 100 GLU A N 1
ATOM 784 C CA . GLU A 1 100 ? -9.851 17.336 -3.111 1.00 60.53 100 GLU A CA 1
ATOM 785 C C . GLU A 1 100 ? -9.199 18.667 -3.534 1.00 60.53 100 GLU A C 1
ATOM 787 O O . GLU A 1 100 ? -8.014 18.900 -3.287 1.00 60.53 100 GLU A O 1
ATOM 792 N N . PHE A 1 101 ? -9.970 19.579 -4.136 1.00 64.75 101 PHE A N 1
ATOM 793 C CA . PHE A 1 101 ? -9.495 20.915 -4.505 1.00 64.75 101 PHE A CA 1
ATOM 794 C C . PHE A 1 101 ? -9.169 21.791 -3.289 1.00 64.75 101 PHE A C 1
ATOM 796 O O . PHE A 1 101 ? -8.133 22.465 -3.271 1.00 64.75 101 PHE A O 1
ATOM 803 N N . LEU A 1 102 ? -10.026 21.778 -2.269 1.00 67.88 102 LEU A N 1
ATOM 804 C CA . LEU A 1 102 ? -9.824 22.540 -1.037 1.00 67.88 102 LEU A CA 1
ATOM 805 C C . LEU A 1 102 ? -8.636 21.992 -0.231 1.00 67.88 102 LEU A C 1
ATOM 807 O O . LEU A 1 102 ? -7.757 22.755 0.172 1.00 67.88 102 LEU A O 1
ATOM 811 N N . GLU A 1 103 ? -8.516 20.665 -0.118 1.00 64.25 103 GLU A N 1
ATOM 812 C CA . GLU A 1 103 ? -7.364 19.999 0.500 1.00 64.25 103 GLU A CA 1
ATOM 813 C C . GLU A 1 103 ? -6.047 20.423 -0.165 1.00 64.25 103 GLU A C 1
ATOM 815 O O . GLU A 1 103 ? -5.068 20.763 0.507 1.00 64.25 103 GLU A O 1
ATOM 820 N N . MET A 1 104 ? -6.027 20.446 -1.494 1.00 66.12 104 MET A N 1
ATOM 821 C CA . MET A 1 104 ? -4.870 20.872 -2.271 1.00 66.12 104 MET A CA 1
ATOM 822 C C . MET A 1 104 ? -4.508 22.341 -2.019 1.00 66.12 104 MET A C 1
ATOM 824 O O . MET A 1 104 ? -3.334 22.651 -1.796 1.00 66.12 104 MET A O 1
ATOM 828 N N . ARG A 1 105 ? -5.498 23.245 -2.033 1.00 69.38 105 ARG A N 1
ATOM 829 C CA . ARG A 1 105 ? -5.307 24.671 -1.722 1.00 69.38 105 ARG A CA 1
ATOM 830 C C . ARG A 1 105 ? -4.662 24.841 -0.347 1.00 69.38 105 ARG A C 1
ATOM 832 O O . ARG A 1 105 ? -3.693 25.588 -0.222 1.00 69.38 105 ARG A O 1
ATOM 839 N N . ARG A 1 106 ? -5.165 24.126 0.660 1.00 70.94 106 ARG A N 1
ATOM 840 C CA . ARG A 1 106 ? -4.656 24.155 2.035 1.00 70.94 106 ARG A CA 1
ATOM 841 C C . ARG A 1 106 ? -3.170 23.789 2.102 1.00 70.94 106 ARG A C 1
ATOM 843 O O . ARG A 1 106 ? -2.372 24.575 2.614 1.00 70.94 106 ARG A O 1
ATOM 850 N N . TYR A 1 107 ? -2.781 22.636 1.552 1.00 64.25 107 TYR A N 1
ATOM 851 C CA . TYR A 1 107 ? -1.385 22.177 1.601 1.00 64.25 107 TYR A CA 1
ATOM 852 C C . TYR A 1 107 ? -0.438 23.046 0.768 1.00 64.25 107 TYR A C 1
ATOM 854 O O . TYR A 1 107 ? 0.712 23.255 1.153 1.00 64.25 107 TYR A O 1
ATOM 862 N N . PHE A 1 108 ? -0.918 23.604 -0.344 1.00 68.12 108 PHE A N 1
ATOM 863 C CA . PHE A 1 108 ? -0.132 24.528 -1.155 1.00 68.12 108 PHE A CA 1
ATOM 864 C C . PHE A 1 108 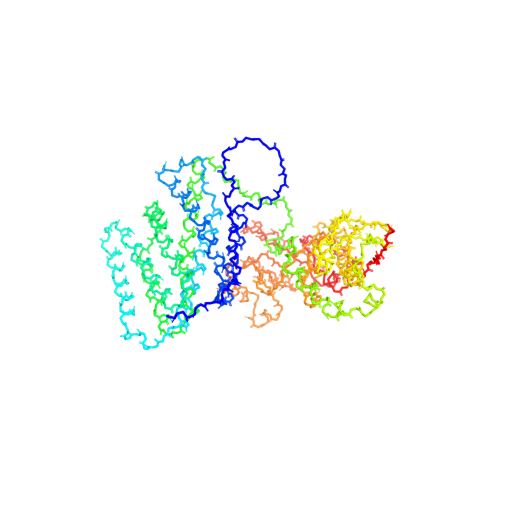? 0.148 25.853 -0.428 1.00 68.12 108 PHE A C 1
ATOM 866 O O . PHE A 1 108 ? 1.288 26.319 -0.416 1.00 68.12 108 PHE A O 1
ATOM 873 N N . THR A 1 109 ? -0.857 26.449 0.218 1.00 69.69 109 THR A N 1
ATOM 874 C CA . THR A 1 109 ? -0.678 27.699 0.976 1.00 69.69 109 THR A CA 1
ATOM 875 C C . THR A 1 109 ? 0.234 27.495 2.186 1.00 69.69 109 THR A C 1
ATOM 877 O O . THR A 1 109 ? 1.134 28.302 2.424 1.00 69.69 109 THR A O 1
ATOM 880 N N . ALA A 1 110 ? 0.071 26.380 2.901 1.00 70.00 110 ALA A N 1
ATOM 881 C CA . ALA A 1 110 ? 0.928 25.999 4.023 1.00 70.00 110 ALA A CA 1
ATOM 882 C C . ALA A 1 110 ? 2.405 25.855 3.607 1.00 70.00 110 ALA A C 1
ATOM 884 O O . ALA A 1 110 ? 3.295 26.422 4.239 1.00 70.00 110 ALA A O 1
ATOM 885 N N . ALA A 1 111 ? 2.660 25.204 2.470 1.00 69.12 111 ALA A N 1
ATOM 886 C CA . ALA A 1 111 ? 3.987 25.074 1.875 1.00 69.12 111 ALA A CA 1
ATOM 887 C C . ALA A 1 111 ? 4.650 26.432 1.557 1.00 69.12 111 ALA A C 1
ATOM 889 O O . ALA A 1 111 ? 5.850 26.617 1.789 1.00 69.12 111 ALA A O 1
ATOM 890 N N . VAL A 1 112 ? 3.879 27.397 1.040 1.00 70.50 112 VAL A N 1
ATOM 891 C CA . VAL A 1 112 ? 4.358 28.760 0.748 1.00 70.50 112 VAL A CA 1
ATOM 892 C C . VAL A 1 112 ? 4.729 29.503 2.032 1.00 70.50 112 VAL A C 1
ATOM 894 O O . VAL A 1 112 ? 5.805 30.100 2.089 1.00 70.50 112 VAL A O 1
ATOM 897 N N . VAL A 1 113 ? 3.872 29.434 3.053 1.00 75.00 113 VAL A N 1
ATOM 898 C CA . VAL A 1 113 ? 4.092 30.034 4.380 1.00 75.00 113 VAL A CA 1
ATOM 899 C C . VAL A 1 113 ? 5.350 29.466 5.033 1.00 75.00 113 VAL A C 1
ATOM 901 O O . VAL A 1 113 ? 6.244 30.219 5.422 1.00 75.00 113 VAL A O 1
ATOM 904 N N . TYR A 1 114 ? 5.465 28.139 5.069 1.00 74.69 114 TYR A N 1
ATOM 905 C CA . TYR A 1 114 ? 6.606 27.440 5.648 1.00 74.69 114 TYR A CA 1
ATOM 906 C C . TYR A 1 114 ? 7.925 27.854 4.970 1.00 74.69 114 TYR A C 1
ATOM 908 O O . TYR A 1 114 ? 8.890 28.237 5.635 1.00 74.69 114 TYR A O 1
ATOM 916 N N . LYS A 1 115 ? 7.968 27.874 3.628 1.00 71.75 115 LYS A N 1
ATOM 917 C CA . LYS A 1 115 ? 9.165 28.303 2.883 1.00 71.75 115 LYS A CA 1
ATOM 918 C C . LYS A 1 115 ? 9.452 29.797 2.992 1.00 71.75 115 LYS A C 1
ATOM 920 O O . LYS A 1 115 ? 10.614 30.187 2.885 1.00 71.75 115 LYS A O 1
ATOM 925 N N . ALA A 1 116 ? 8.440 30.641 3.172 1.00 75.44 116 ALA A N 1
ATOM 926 C CA . ALA A 1 116 ? 8.649 32.061 3.432 1.00 75.44 116 ALA A CA 1
ATOM 927 C C . ALA A 1 116 ? 9.316 32.280 4.799 1.00 75.44 116 ALA A C 1
ATOM 929 O O . ALA A 1 116 ? 10.261 33.059 4.879 1.00 75.44 116 ALA A O 1
ATOM 930 N N . ALA A 1 117 ? 8.897 31.542 5.831 1.00 78.19 117 ALA A N 1
ATOM 931 C CA . ALA A 1 117 ? 9.522 31.554 7.153 1.00 78.19 117 ALA A CA 1
ATOM 932 C C . ALA A 1 117 ? 10.973 31.055 7.138 1.00 78.19 117 ALA A C 1
ATOM 934 O O . ALA A 1 117 ? 11.843 31.731 7.677 1.00 78.19 117 ALA A O 1
ATOM 935 N N . GLU A 1 118 ? 11.276 29.941 6.461 1.00 74.81 118 GLU A N 1
ATOM 936 C CA . GLU A 1 118 ? 12.666 29.458 6.341 1.00 74.81 118 GLU A CA 1
ATOM 937 C C . GLU A 1 118 ? 13.598 30.467 5.650 1.00 74.81 118 GLU A C 1
ATOM 939 O O . GLU A 1 118 ? 14.791 30.529 5.944 1.00 74.81 118 GLU A O 1
ATOM 944 N N . ASN A 1 119 ? 13.068 31.251 4.708 1.00 75.38 119 ASN A N 1
ATOM 945 C CA . ASN A 1 119 ? 13.840 32.238 3.955 1.00 75.38 119 ASN A CA 1
ATOM 946 C C . ASN A 1 119 ? 13.779 33.650 4.558 1.00 75.38 119 ASN A C 1
ATOM 948 O O . ASN A 1 119 ? 14.431 34.560 4.028 1.00 75.38 119 ASN A O 1
ATOM 952 N N . TRP A 1 120 ? 13.017 33.848 5.638 1.00 81.38 120 TRP A N 1
ATOM 953 C CA . TRP A 1 120 ? 12.909 35.136 6.307 1.00 81.38 120 TRP A CA 1
ATOM 954 C C . TRP A 1 120 ? 14.251 35.489 6.953 1.00 81.38 120 TRP A C 1
ATOM 956 O O . TRP A 1 120 ? 14.857 34.689 7.661 1.00 81.38 120 TRP A O 1
ATOM 966 N N . LYS A 1 121 ? 14.741 36.709 6.714 1.00 75.75 121 LYS A N 1
ATOM 967 C CA . LYS A 1 121 ? 15.956 37.230 7.367 1.00 75.75 121 LYS A CA 1
ATOM 968 C C . LYS A 1 121 ? 15.602 38.436 8.233 1.00 75.75 121 LYS A C 1
ATOM 970 O O . LYS A 1 121 ? 14.801 39.247 7.776 1.00 75.75 121 LYS A O 1
ATOM 975 N N . PRO A 1 122 ? 16.248 38.641 9.393 1.00 68.94 122 PRO A N 1
ATOM 976 C CA . PRO A 1 122 ? 15.969 39.775 10.284 1.00 68.94 122 PRO A CA 1
ATOM 977 C C . PRO A 1 122 ? 16.014 41.142 9.583 1.00 68.94 122 PRO A C 1
ATOM 979 O O . PRO A 1 122 ? 15.119 41.961 9.744 1.00 68.94 122 PRO A O 1
ATOM 982 N N . GLN A 1 123 ? 16.971 41.337 8.673 1.00 65.75 123 GLN A N 1
ATOM 983 C CA . GLN A 1 123 ? 17.090 42.528 7.819 1.00 65.75 123 GLN A CA 1
ATOM 984 C C . GLN A 1 123 ? 15.908 42.771 6.853 1.00 65.75 123 GLN A C 1
ATOM 986 O O . GLN A 1 123 ? 15.881 43.799 6.184 1.00 65.75 123 GLN A O 1
ATOM 991 N N . HIS A 1 124 ? 14.963 41.830 6.701 1.00 69.38 124 HIS A N 1
ATOM 992 C CA . HIS A 1 124 ? 13.717 42.062 5.962 1.00 69.38 124 HIS A CA 1
ATOM 993 C C . HIS A 1 124 ? 12.720 42.903 6.757 1.00 69.38 124 HIS A C 1
ATOM 995 O O . HIS A 1 124 ? 11.938 43.596 6.114 1.00 69.38 124 HIS A O 1
ATOM 1001 N N . ALA A 1 125 ? 12.783 42.914 8.094 1.00 60.88 125 ALA A N 1
ATOM 1002 C CA . ALA A 1 125 ? 11.894 43.720 8.936 1.00 60.88 125 ALA A CA 1
ATOM 1003 C C . ALA A 1 125 ? 12.001 45.228 8.635 1.00 60.88 125 ALA A C 1
ATOM 1005 O O . ALA A 1 125 ? 11.019 45.955 8.716 1.00 60.88 125 ALA A O 1
ATOM 1006 N N . GLU A 1 126 ? 13.175 45.689 8.195 1.00 58.72 126 GLU A N 1
ATOM 1007 C CA . GLU A 1 126 ? 13.425 47.092 7.843 1.00 58.72 126 GLU A CA 1
ATOM 1008 C C . GLU A 1 126 ? 13.208 47.400 6.348 1.00 58.72 126 GLU A C 1
ATOM 1010 O O . GLU A 1 126 ? 13.310 48.550 5.918 1.00 58.72 126 GLU A O 1
ATOM 1015 N N . ARG A 1 127 ? 12.898 46.391 5.518 1.00 67.62 127 ARG A N 1
ATOM 1016 C CA . ARG A 1 127 ? 12.715 46.560 4.067 1.00 67.62 127 ARG A CA 1
ATOM 1017 C C . ARG A 1 127 ? 11.287 46.962 3.716 1.00 67.62 127 ARG A C 1
ATOM 1019 O O . ARG A 1 127 ? 10.322 46.502 4.317 1.00 67.62 127 ARG A O 1
ATOM 1026 N N . LYS A 1 128 ? 11.156 47.701 2.608 1.00 69.25 128 LYS A N 1
ATOM 1027 C CA . LYS A 1 128 ? 9.877 48.113 2.001 1.00 69.25 128 LYS A CA 1
ATOM 1028 C C . LYS A 1 128 ? 8.855 46.967 1.865 1.00 69.25 128 LYS A C 1
ATOM 1030 O O . LYS A 1 128 ? 7.674 47.202 2.046 1.00 69.25 128 LYS A O 1
ATOM 1035 N N . GLN A 1 129 ? 9.298 45.738 1.584 1.00 66.81 129 GLN A N 1
ATOM 1036 C CA . GLN A 1 129 ? 8.416 44.569 1.427 1.00 66.81 129 GLN A CA 1
ATOM 1037 C C . GLN A 1 129 ? 7.748 44.096 2.727 1.00 66.81 129 GLN A C 1
ATOM 1039 O O . GLN A 1 129 ? 6.616 43.640 2.661 1.00 66.81 129 GLN A O 1
ATOM 1044 N N . ALA A 1 130 ? 8.407 44.198 3.889 1.00 70.75 130 ALA A N 1
ATOM 1045 C CA . ALA A 1 130 ? 7.780 43.821 5.159 1.00 70.75 130 ALA A CA 1
ATOM 1046 C C . ALA A 1 130 ? 6.698 44.828 5.564 1.00 70.75 130 ALA A C 1
ATOM 1048 O O . ALA A 1 130 ? 5.631 44.408 5.993 1.00 70.75 130 ALA A O 1
ATOM 1049 N N . ARG A 1 131 ? 6.940 46.125 5.315 1.00 77.56 131 ARG A N 1
ATOM 1050 C CA . ARG A 1 131 ? 5.941 47.186 5.523 1.00 77.56 131 ARG A CA 1
ATOM 1051 C C . ARG A 1 131 ? 4.698 46.983 4.659 1.00 77.56 131 ARG A C 1
ATOM 1053 O O . ARG A 1 131 ? 3.606 47.008 5.188 1.00 77.56 131 ARG A O 1
ATOM 1060 N N . VAL A 1 132 ? 4.869 46.641 3.377 1.00 82.12 132 VAL A N 1
ATOM 1061 C CA . VAL A 1 132 ? 3.737 46.328 2.480 1.00 82.12 132 VAL A CA 1
ATOM 1062 C C . VAL A 1 132 ? 2.873 45.176 3.012 1.00 82.12 132 VAL A C 1
ATOM 1064 O O . VAL A 1 132 ? 1.667 45.183 2.820 1.00 82.12 132 VAL A O 1
ATOM 1067 N N . ILE A 1 133 ? 3.468 44.175 3.667 1.00 82.50 133 ILE A N 1
ATOM 1068 C CA . ILE A 1 133 ? 2.715 43.053 4.245 1.00 82.50 133 ILE A CA 1
ATOM 1069 C C . ILE A 1 133 ? 1.911 43.490 5.481 1.00 82.50 133 ILE A C 1
ATOM 1071 O O . ILE A 1 133 ? 0.788 43.023 5.653 1.00 82.50 133 ILE A O 1
ATOM 1075 N N . ASP A 1 134 ? 2.474 44.362 6.322 1.00 82.38 134 ASP A N 1
ATOM 1076 C CA . ASP A 1 134 ? 1.754 44.939 7.466 1.00 82.38 134 ASP A CA 1
ATOM 1077 C C . ASP A 1 134 ? 0.618 45.861 6.998 1.00 82.38 134 ASP A C 1
ATOM 1079 O O . ASP A 1 134 ? -0.506 45.709 7.468 1.00 82.38 134 ASP A O 1
ATOM 1083 N N . ASP A 1 135 ? 0.873 46.715 6.000 1.00 85.06 135 ASP A N 1
ATOM 1084 C CA . ASP A 1 135 ? -0.137 47.602 5.409 1.00 85.06 135 ASP A CA 1
ATOM 1085 C C . ASP A 1 135 ? -1.332 46.789 4.863 1.00 85.06 135 ASP A C 1
ATOM 1087 O O . ASP A 1 135 ? -2.485 47.103 5.141 1.00 85.06 135 ASP A O 1
ATOM 1091 N N . LEU A 1 136 ? -1.070 45.669 4.171 1.00 84.50 136 LEU A N 1
ATOM 1092 C CA . LEU A 1 136 ? -2.121 44.770 3.671 1.00 84.50 136 LEU A CA 1
ATOM 1093 C C . LEU A 1 136 ? -2.935 44.106 4.796 1.00 84.50 136 LEU A C 1
ATOM 1095 O O . LEU A 1 136 ? -4.124 43.854 4.615 1.00 84.50 136 LEU A O 1
ATOM 1099 N N . LEU A 1 137 ? -2.328 43.791 5.947 1.00 84.88 137 LEU A N 1
ATOM 1100 C CA . LEU A 1 137 ? -3.075 43.263 7.096 1.00 84.88 137 LEU A CA 1
ATOM 1101 C C . LEU A 1 137 ? -3.982 44.316 7.724 1.00 84.88 137 LEU A C 1
ATOM 1103 O O . LEU A 1 137 ? -5.070 43.974 8.187 1.00 84.88 137 LEU A O 1
ATOM 1107 N N . ASP A 1 138 ? -3.527 45.562 7.775 1.00 83.75 138 ASP A N 1
ATOM 1108 C CA . ASP A 1 138 ? -4.316 46.663 8.314 1.00 83.75 138 ASP A CA 1
ATOM 1109 C C . ASP A 1 138 ? -5.466 47.022 7.366 1.00 83.75 138 ASP A C 1
ATOM 1111 O O . ASP A 1 138 ? -6.592 47.215 7.828 1.00 83.75 138 ASP A O 1
ATOM 1115 N N . ASP A 1 139 ? -5.240 46.952 6.051 1.00 81.88 139 ASP A N 1
ATOM 1116 C CA . ASP A 1 139 ? -6.297 47.041 5.040 1.00 81.88 139 ASP A CA 1
ATOM 1117 C C . ASP A 1 139 ? -7.321 45.900 5.191 1.00 81.88 139 ASP A C 1
ATOM 1119 O O . ASP A 1 139 ? -8.529 46.141 5.175 1.00 81.88 139 ASP A O 1
ATOM 1123 N N . LEU A 1 140 ? -6.875 44.653 5.400 1.00 80.81 140 LEU A N 1
ATOM 1124 C CA . LEU A 1 140 ? -7.774 43.519 5.667 1.00 80.81 140 LEU A CA 1
ATOM 1125 C C . LEU A 1 140 ? -8.581 43.706 6.954 1.00 80.81 140 LEU A C 1
ATOM 1127 O O . LEU A 1 140 ? -9.778 43.414 6.977 1.00 80.81 140 LEU A O 1
ATOM 1131 N N . GLN A 1 141 ? -7.946 44.198 8.019 1.00 83.31 141 GLN A N 1
ATOM 1132 C CA . GLN A 1 141 ? -8.617 44.484 9.284 1.00 83.31 141 GLN A CA 1
ATOM 1133 C C . GLN A 1 141 ? -9.700 45.549 9.079 1.00 83.31 141 GLN A C 1
ATOM 1135 O O . GLN A 1 141 ? -10.854 45.318 9.442 1.00 83.31 141 GLN A O 1
ATOM 1140 N N . PHE A 1 142 ? -9.358 46.656 8.415 1.00 81.38 142 PHE A N 1
ATOM 1141 C CA . PHE A 1 142 ? -10.287 47.734 8.082 1.00 81.38 142 PHE A CA 1
ATOM 1142 C C . PHE A 1 142 ? -11.472 47.233 7.244 1.00 81.38 142 PHE A C 1
ATOM 1144 O O . PHE A 1 142 ? -12.625 47.558 7.534 1.00 81.38 142 PHE A O 1
ATOM 1151 N N . LEU A 1 143 ? -11.214 46.400 6.233 1.00 76.38 143 LEU A N 1
ATOM 1152 C CA . LEU A 1 143 ? -12.262 45.799 5.405 1.00 76.38 143 LEU A CA 1
ATOM 1153 C C . LEU A 1 143 ? -13.157 44.839 6.209 1.00 76.38 143 LEU A C 1
ATOM 1155 O O . LEU A 1 143 ? -14.361 44.798 5.975 1.00 76.38 143 LEU A O 1
ATOM 1159 N N . SER A 1 144 ? -12.603 44.113 7.188 1.00 75.44 144 SER A N 1
ATOM 1160 C CA . SER A 1 144 ? -13.371 43.198 8.047 1.00 75.44 144 SER A CA 1
ATOM 1161 C C . SER A 1 144 ? -14.245 43.903 9.094 1.00 75.44 144 SER A C 1
ATOM 1163 O O . SER A 1 144 ? -15.286 43.376 9.480 1.00 75.44 144 SER A O 1
ATOM 1165 N N . GLU A 1 145 ? -13.835 45.080 9.576 1.00 76.56 145 GLU A N 1
ATOM 1166 C CA . GLU A 1 145 ? -14.529 45.826 10.636 1.00 76.56 145 GLU A CA 1
ATOM 1167 C C . GLU A 1 145 ? -15.655 46.712 10.103 1.00 76.56 145 GLU A C 1
ATOM 1169 O O . GLU A 1 145 ? -16.667 46.904 10.777 1.00 76.56 145 GLU A O 1
ATOM 1174 N N . ASN A 1 146 ? -15.514 47.233 8.883 1.00 66.88 146 ASN A N 1
ATOM 1175 C CA . ASN A 1 146 ? -16.468 48.196 8.342 1.00 66.88 146 ASN A CA 1
ATOM 1176 C C . ASN A 1 146 ? -17.807 47.595 7.894 1.00 66.88 146 ASN A C 1
ATOM 1178 O O . ASN A 1 146 ? -18.669 48.360 7.469 1.00 66.88 146 ASN A O 1
ATOM 1182 N N . ASN A 1 147 ? -18.012 46.271 7.993 1.00 52.84 147 ASN A N 1
ATOM 1183 C CA . ASN A 1 147 ? -19.264 45.534 7.714 1.00 52.84 147 ASN A CA 1
ATOM 1184 C C . ASN A 1 147 ? -19.959 45.834 6.363 1.00 52.84 147 ASN A C 1
ATOM 1186 O O . ASN A 1 147 ? -21.022 45.283 6.065 1.00 52.84 147 ASN A O 1
ATOM 1190 N N . ALA A 1 148 ? -19.381 46.688 5.521 1.00 47.28 148 ALA A N 1
ATOM 1191 C CA . ALA A 1 148 ? -19.764 46.881 4.144 1.00 47.28 148 ALA A CA 1
ATOM 1192 C C . ALA A 1 148 ? -19.281 45.640 3.404 1.00 47.28 148 ALA A C 1
ATOM 1194 O O . ALA A 1 148 ? -18.121 45.263 3.508 1.00 47.28 148 ALA A O 1
ATOM 1195 N N . TRP A 1 149 ? -20.196 44.981 2.708 1.00 53.25 149 TRP A N 1
ATOM 1196 C CA . TRP A 1 149 ? -20.051 43.686 2.051 1.00 53.25 149 TRP A CA 1
ATOM 1197 C C . TRP A 1 149 ? -19.067 43.703 0.862 1.00 53.25 149 TRP A C 1
ATOM 1199 O O . TRP A 1 149 ? -19.345 43.117 -0.183 1.00 53.25 149 TRP A O 1
ATOM 1209 N N . ASP A 1 150 ? -17.924 44.373 0.993 1.00 63.28 150 ASP A N 1
ATOM 1210 C CA . ASP A 1 150 ? -16.857 44.445 0.006 1.00 63.28 150 ASP A CA 1
ATOM 1211 C C . ASP A 1 150 ? -15.901 43.250 0.144 1.00 63.28 150 ASP A C 1
ATOM 1213 O O . ASP A 1 150 ? -14.689 43.355 0.348 1.00 63.28 150 ASP A O 1
ATOM 1217 N N . TRP A 1 151 ? -16.500 42.062 0.039 1.00 62.66 151 TRP A N 1
ATOM 1218 C CA . TRP A 1 151 ? -15.810 40.773 -0.008 1.00 62.66 151 TRP A CA 1
ATOM 1219 C C . TRP A 1 151 ? -14.806 40.713 -1.160 1.00 62.66 151 TRP A C 1
ATOM 1221 O O . TRP A 1 151 ? -13.805 40.008 -1.066 1.00 62.66 151 TRP A O 1
ATOM 1231 N N . VAL A 1 152 ? -15.081 41.458 -2.237 1.00 63.81 152 VAL A N 1
ATOM 1232 C CA . VAL A 1 152 ? -14.195 41.588 -3.395 1.00 63.81 152 VAL A CA 1
ATOM 1233 C C . VAL A 1 152 ? -12.871 42.168 -2.934 1.00 63.81 152 VAL A C 1
ATOM 1235 O O . VAL A 1 152 ? -11.854 41.484 -3.025 1.00 63.81 152 VAL A O 1
ATOM 1238 N N . SER A 1 153 ? -12.899 43.375 -2.370 1.00 68.94 153 SER A N 1
ATOM 1239 C CA . SER A 1 153 ? -11.689 44.055 -1.924 1.00 68.94 153 SER A CA 1
ATOM 1240 C C . SER A 1 153 ? -10.976 43.261 -0.838 1.00 68.94 153 SER A C 1
ATOM 1242 O O . SER A 1 153 ? -9.760 43.120 -0.901 1.00 68.94 153 SER A O 1
ATOM 1244 N N . PHE A 1 154 ? -11.701 42.654 0.112 1.00 72.62 154 PHE A N 1
ATOM 1245 C CA . PHE A 1 154 ? -11.066 41.829 1.145 1.00 72.62 154 PHE A CA 1
ATOM 1246 C C . PHE A 1 154 ? -10.281 40.660 0.536 1.00 72.62 154 PHE A C 1
ATOM 1248 O O . PHE A 1 154 ? -9.112 40.465 0.857 1.00 72.62 154 PHE A O 1
ATOM 1255 N N . HIS A 1 155 ? -10.885 39.896 -0.376 1.00 69.56 155 HIS A N 1
ATOM 1256 C CA . HIS A 1 155 ? -10.203 38.758 -0.990 1.00 69.56 155 HIS A CA 1
ATOM 1257 C C . HIS A 1 155 ? -9.115 39.170 -1.983 1.00 69.56 155 HIS A C 1
ATOM 1259 O O . HIS A 1 155 ? -8.134 38.443 -2.129 1.00 69.56 155 HIS A O 1
ATOM 1265 N N . GLU A 1 156 ? -9.233 40.322 -2.649 1.00 69.50 156 GLU A N 1
ATOM 1266 C CA . GLU A 1 156 ? -8.130 40.883 -3.436 1.00 69.50 156 GLU A CA 1
ATOM 1267 C C . GLU A 1 156 ? -6.929 41.218 -2.557 1.00 69.50 156 GLU A C 1
ATOM 1269 O O . GLU A 1 156 ? -5.802 40.841 -2.890 1.00 69.50 156 GLU A O 1
ATOM 1274 N N . THR A 1 157 ? -7.171 41.867 -1.421 1.00 75.06 157 THR A N 1
ATOM 1275 C CA . THR A 1 157 ? -6.131 42.228 -0.455 1.00 75.06 157 THR A CA 1
ATOM 1276 C C . THR A 1 157 ? -5.522 40.981 0.192 1.00 75.06 157 THR A C 1
ATOM 1278 O O . THR A 1 157 ? -4.303 40.880 0.310 1.00 75.06 157 THR A O 1
ATOM 1281 N N . GLU A 1 158 ? -6.335 39.973 0.521 1.00 75.56 158 GLU A N 1
ATOM 1282 C CA . GLU A 1 158 ? -5.888 38.675 1.050 1.00 75.56 158 GLU A CA 1
ATOM 1283 C C . GLU A 1 158 ? -5.014 37.946 0.023 1.00 75.56 158 GLU A C 1
ATOM 1285 O O . GLU A 1 158 ? -3.984 37.344 0.340 1.00 75.56 158 GLU A O 1
ATOM 1290 N N . PHE A 1 159 ? -5.404 38.021 -1.245 1.00 72.88 159 PHE A N 1
ATOM 1291 C CA . PHE A 1 159 ? -4.637 37.433 -2.321 1.00 72.88 159 PHE A CA 1
ATOM 1292 C C . PHE A 1 159 ? -3.266 38.100 -2.463 1.00 72.88 159 PHE A C 1
ATOM 1294 O O . PHE A 1 159 ? -2.238 37.419 -2.540 1.00 72.88 159 PHE A O 1
ATOM 1301 N N . GLU A 1 160 ? -3.243 39.433 -2.483 1.00 77.38 160 GLU A N 1
ATOM 1302 C CA . GLU A 1 160 ? -2.004 40.207 -2.526 1.00 77.38 160 GLU A CA 1
ATOM 1303 C C . GLU A 1 160 ? -1.119 39.919 -1.314 1.00 77.38 160 GLU A C 1
ATOM 1305 O O . GLU A 1 160 ? 0.090 39.742 -1.467 1.00 77.38 160 GLU A O 1
ATOM 1310 N N . PHE A 1 161 ? -1.710 39.751 -0.136 1.00 82.31 161 PHE A N 1
ATOM 1311 C CA . PHE A 1 161 ? -1.010 39.338 1.071 1.00 82.31 161 PHE A CA 1
ATOM 1312 C C . PHE A 1 161 ? -0.251 38.014 0.877 1.00 82.31 161 PHE A C 1
ATOM 1314 O O . PHE A 1 161 ? 0.973 37.960 1.048 1.00 82.31 161 PHE A O 1
ATOM 1321 N N . PHE A 1 162 ? -0.930 36.951 0.431 1.00 76.69 162 PHE A N 1
ATOM 1322 C CA . PHE A 1 162 ? -0.275 35.661 0.179 1.00 76.69 162 PHE A CA 1
ATOM 1323 C C . PHE A 1 162 ? 0.734 35.723 -0.971 1.00 76.69 162 PHE A C 1
ATOM 1325 O O . PHE A 1 162 ? 1.744 35.014 -0.950 1.00 76.69 162 PHE A O 1
ATOM 1332 N N . LEU A 1 163 ? 0.508 36.589 -1.961 1.00 76.38 163 LEU A N 1
ATOM 1333 C CA . LEU A 1 163 ? 1.453 36.821 -3.047 1.00 76.38 163 LEU A CA 1
ATOM 1334 C C . LEU A 1 163 ? 2.745 37.477 -2.543 1.00 76.38 163 LEU A C 1
ATOM 1336 O O . LEU A 1 163 ? 3.836 37.076 -2.959 1.00 76.38 163 LEU A O 1
ATOM 1340 N N . GLN A 1 164 ? 2.648 38.447 -1.631 1.00 79.75 164 GLN A N 1
ATOM 1341 C CA . GLN A 1 164 ? 3.821 39.061 -1.013 1.00 79.75 164 GLN A CA 1
ATOM 1342 C C . GLN A 1 164 ? 4.585 38.056 -0.148 1.00 79.75 164 GLN A C 1
ATOM 1344 O O . GLN A 1 164 ? 5.808 37.976 -0.271 1.00 79.75 164 GLN A O 1
ATOM 1349 N N . ILE A 1 165 ? 3.892 37.205 0.617 1.00 77.25 165 ILE A N 1
ATOM 1350 C CA . ILE A 1 165 ? 4.521 36.084 1.339 1.00 77.25 165 ILE A CA 1
ATOM 1351 C C . ILE A 1 165 ? 5.231 35.133 0.359 1.00 77.25 165 ILE A C 1
ATOM 1353 O O . ILE A 1 165 ? 6.388 34.760 0.568 1.00 77.25 165 ILE A O 1
ATOM 1357 N N . ALA A 1 166 ? 4.599 34.787 -0.766 1.00 71.81 166 ALA A N 1
ATOM 1358 C CA . ALA A 1 166 ? 5.203 33.929 -1.787 1.00 71.81 166 ALA A CA 1
ATOM 1359 C C . ALA A 1 166 ? 6.434 34.556 -2.460 1.00 71.81 166 ALA A C 1
ATOM 1361 O O . ALA A 1 166 ? 7.380 33.851 -2.815 1.00 71.81 166 ALA A O 1
ATOM 1362 N N . ASN A 1 167 ? 6.478 35.881 -2.611 1.00 75.38 167 ASN A N 1
ATOM 1363 C CA . ASN A 1 167 ? 7.661 36.568 -3.133 1.00 75.38 167 ASN A CA 1
ATOM 1364 C C . ASN A 1 167 ? 8.888 36.370 -2.226 1.00 75.38 167 ASN A C 1
ATOM 1366 O O . ASN A 1 167 ? 10.023 36.391 -2.711 1.00 75.38 167 ASN A O 1
ATOM 1370 N N . MET A 1 168 ? 8.676 36.119 -0.933 1.00 73.94 168 MET A N 1
ATOM 1371 C CA . MET A 1 168 ? 9.744 35.867 0.034 1.00 73.94 168 MET A CA 1
ATOM 1372 C C . MET A 1 168 ? 10.275 34.430 -0.011 1.00 73.94 168 MET A C 1
ATOM 1374 O O . MET A 1 168 ? 11.433 34.198 0.329 1.00 73.94 168 MET A O 1
ATOM 1378 N N . SER A 1 169 ? 9.488 33.471 -0.511 1.00 66.38 169 SER A N 1
ATOM 1379 C CA . SER A 1 169 ? 9.868 32.051 -0.585 1.00 66.38 169 SER A CA 1
ATOM 1380 C C . SER A 1 169 ? 10.744 31.683 -1.797 1.00 66.38 169 SER A C 1
ATOM 1382 O O . SER A 1 169 ? 11.113 30.521 -1.961 1.00 66.38 169 SER A O 1
ATOM 1384 N N . ARG A 1 170 ? 11.095 32.653 -2.664 1.00 64.88 170 ARG A N 1
ATOM 1385 C CA . ARG A 1 170 ? 11.851 32.474 -3.933 1.00 64.88 170 ARG A CA 1
ATOM 1386 C C . ARG A 1 170 ? 11.190 31.533 -4.954 1.00 64.88 170 ARG A C 1
ATOM 1388 O O . ARG A 1 170 ? 11.810 31.153 -5.949 1.00 64.88 170 ARG A O 1
ATOM 1395 N N . PHE A 1 171 ? 9.920 31.194 -4.757 1.00 63.44 171 PHE A N 1
ATOM 1396 C CA . PHE A 1 171 ? 9.190 30.229 -5.572 1.00 63.44 171 PHE A CA 1
ATOM 1397 C C . PHE A 1 171 ? 8.574 30.904 -6.814 1.00 63.44 171 PHE A C 1
ATOM 1399 O O . PHE A 1 171 ? 7.382 31.206 -6.878 1.00 63.44 171 PHE A O 1
ATOM 1406 N N . THR A 1 172 ? 9.393 31.165 -7.839 1.00 58.00 172 THR A N 1
ATOM 1407 C CA . THR A 1 172 ? 8.994 31.916 -9.053 1.00 58.00 172 THR A CA 1
ATOM 1408 C C . THR A 1 172 ? 7.794 31.315 -9.797 1.00 58.00 172 THR A C 1
ATOM 1410 O O . THR A 1 172 ? 7.009 32.056 -10.390 1.00 58.00 172 THR A O 1
ATOM 1413 N N . THR A 1 173 ? 7.610 29.992 -9.720 1.00 52.28 173 THR A N 1
ATOM 1414 C CA . THR A 1 173 ? 6.454 29.283 -10.296 1.00 52.28 173 THR A CA 1
ATOM 1415 C C . THR A 1 173 ? 5.194 29.429 -9.437 1.00 52.28 173 THR A C 1
ATOM 1417 O O . THR A 1 173 ? 4.114 29.591 -10.000 1.00 52.28 173 THR A O 1
ATOM 1420 N N . ALA A 1 174 ? 5.302 29.475 -8.099 1.00 55.69 174 ALA A N 1
ATOM 1421 C CA . ALA A 1 174 ? 4.146 29.761 -7.236 1.00 55.69 174 ALA A CA 1
ATOM 1422 C C . ALA A 1 174 ? 3.625 31.170 -7.491 1.00 55.69 174 ALA A C 1
ATOM 1424 O O . ALA A 1 174 ? 2.423 31.350 -7.583 1.00 55.69 174 ALA A O 1
ATOM 1425 N N . ARG A 1 175 ? 4.511 32.147 -7.717 1.00 60.62 175 ARG A N 1
ATOM 1426 C CA . ARG A 1 175 ? 4.118 33.504 -8.122 1.00 60.62 175 ARG A CA 1
ATOM 1427 C C . ARG A 1 175 ? 3.283 33.511 -9.408 1.00 60.62 175 ARG A C 1
ATOM 1429 O O . ARG A 1 175 ? 2.296 34.229 -9.496 1.00 60.62 175 ARG A O 1
ATOM 1436 N N . PHE A 1 176 ? 3.663 32.712 -10.408 1.00 55.78 176 PHE A N 1
ATOM 1437 C CA . PHE A 1 176 ? 2.923 32.603 -11.672 1.00 55.78 176 PHE A CA 1
ATOM 1438 C C . PHE A 1 176 ? 1.564 31.909 -11.497 1.00 55.78 176 PHE A C 1
ATOM 1440 O O . PHE A 1 176 ? 0.568 32.346 -12.069 1.00 55.78 176 PHE A O 1
ATOM 1447 N N . VAL A 1 177 ? 1.526 30.849 -10.688 1.00 54.44 177 VAL A N 1
ATOM 1448 C CA . VAL A 1 177 ? 0.304 30.108 -10.354 1.00 54.44 177 VAL A CA 1
ATOM 1449 C C . VAL A 1 177 ? -0.646 30.983 -9.550 1.00 54.44 177 VAL A C 1
ATOM 1451 O O . VAL A 1 177 ? -1.789 31.128 -9.954 1.00 54.44 177 VAL A O 1
ATOM 1454 N N . LEU A 1 178 ? -0.161 31.649 -8.502 1.00 58.97 178 LEU A N 1
ATOM 1455 C CA . LEU A 1 178 ? -0.916 32.606 -7.702 1.00 58.97 178 LEU A CA 1
ATOM 1456 C C . LEU A 1 178 ? -1.455 33.737 -8.588 1.00 58.97 178 LEU A C 1
ATOM 1458 O O . LEU A 1 178 ? -2.664 33.885 -8.696 1.00 58.97 178 LEU A O 1
ATOM 1462 N N . ASN A 1 179 ? -0.616 34.452 -9.338 1.00 61.16 179 ASN A N 1
ATOM 1463 C CA . ASN A 1 179 ? -1.089 35.539 -10.209 1.00 61.16 179 ASN A CA 1
ATOM 1464 C C . ASN A 1 179 ? -2.165 35.114 -11.222 1.00 61.16 179 ASN A C 1
ATOM 1466 O O . ASN A 1 179 ? -2.961 35.946 -11.654 1.00 61.16 179 ASN A O 1
ATOM 1470 N N . ARG A 1 180 ? -2.195 33.837 -11.630 1.00 55.22 180 ARG A N 1
ATOM 1471 C CA . ARG A 1 180 ? -3.226 33.323 -12.536 1.00 55.22 180 ARG A CA 1
ATOM 1472 C C . ARG A 1 180 ? -4.458 32.792 -11.800 1.00 55.22 180 ARG A C 1
ATOM 1474 O O . ARG A 1 180 ? -5.558 33.046 -12.279 1.00 55.22 180 ARG A O 1
ATOM 1481 N N . ILE A 1 181 ? -4.275 32.148 -10.644 1.00 53.62 181 ILE A N 1
ATOM 1482 C CA . ILE A 1 181 ? -5.344 31.782 -9.707 1.00 53.62 181 ILE A CA 1
ATOM 1483 C C . ILE A 1 181 ? -6.099 33.040 -9.294 1.00 53.62 181 ILE A C 1
ATOM 1485 O O . ILE A 1 181 ? -7.313 32.995 -9.327 1.00 53.62 181 ILE A O 1
ATOM 1489 N N . ARG A 1 182 ? -5.430 34.175 -9.037 1.00 58.81 182 ARG A N 1
ATOM 1490 C CA . ARG A 1 182 ? -6.052 35.466 -8.693 1.00 58.81 182 ARG A CA 1
ATOM 1491 C C . ARG A 1 182 ? -7.268 35.786 -9.558 1.00 58.81 182 ARG A C 1
ATOM 1493 O O . ARG A 1 182 ? -8.306 36.126 -9.019 1.00 58.81 182 ARG A O 1
ATOM 1500 N N . ARG A 1 183 ? -7.156 35.631 -10.884 1.00 57.19 183 ARG A N 1
ATOM 1501 C CA . ARG A 1 183 ? -8.239 35.949 -11.830 1.00 57.19 183 ARG A CA 1
ATOM 1502 C C . ARG A 1 183 ? -9.402 34.948 -11.764 1.00 57.19 183 ARG A C 1
ATOM 1504 O O . ARG A 1 183 ? -10.546 35.370 -11.806 1.00 57.19 183 ARG A O 1
ATOM 1511 N N . ASP A 1 184 ? -9.122 33.649 -11.662 1.00 52.84 184 ASP A N 1
ATOM 1512 C CA . ASP A 1 184 ? -10.158 32.598 -11.683 1.00 52.84 184 ASP A CA 1
ATOM 1513 C C . ASP A 1 184 ? -10.778 32.355 -10.281 1.00 52.84 184 ASP A C 1
ATOM 1515 O O . ASP A 1 184 ? -11.937 31.957 -10.154 1.00 52.84 184 ASP A O 1
ATOM 1519 N N . TYR A 1 185 ? -10.002 32.609 -9.223 1.00 52.62 185 TYR A N 1
ATOM 1520 C CA . TYR A 1 185 ? -10.360 32.491 -7.808 1.00 52.62 185 TYR A CA 1
ATOM 1521 C C . TYR A 1 185 ? -11.230 33.656 -7.354 1.00 52.62 185 TYR A C 1
ATOM 1523 O O . TYR A 1 185 ? -12.237 33.388 -6.714 1.00 52.62 185 TYR A O 1
ATOM 1531 N N . LEU A 1 186 ? -10.921 34.907 -7.727 1.00 52.09 186 LEU A N 1
ATOM 1532 C CA . LEU A 1 186 ? -11.784 36.042 -7.383 1.00 52.09 186 LEU A CA 1
ATOM 1533 C C . LEU A 1 186 ? -13.208 35.825 -7.902 1.00 52.09 186 LEU A C 1
ATOM 1535 O O . LEU A 1 186 ? -14.156 35.854 -7.129 1.00 52.09 186 LEU A O 1
ATOM 1539 N N . ASP A 1 187 ? -13.347 35.489 -9.183 1.00 48.56 187 ASP A N 1
ATOM 1540 C CA . ASP A 1 187 ? -14.649 35.253 -9.810 1.00 48.56 187 ASP A CA 1
ATOM 1541 C C . ASP A 1 187 ? -15.430 34.094 -9.156 1.00 48.56 187 ASP A C 1
ATOM 1543 O O . ASP A 1 187 ? -16.658 34.121 -9.099 1.00 48.56 187 ASP A O 1
ATOM 1547 N N . SER A 1 188 ? -14.732 33.078 -8.639 1.00 50.16 188 SER A N 1
ATOM 1548 C CA . SER A 1 188 ? -15.351 31.912 -7.989 1.00 50.16 188 SER A CA 1
ATOM 1549 C C . SER A 1 188 ? -15.683 32.163 -6.513 1.00 50.16 188 SER A C 1
ATOM 1551 O O . SER A 1 188 ? -16.701 31.691 -6.014 1.00 50.16 188 SER A O 1
ATOM 1553 N N . VAL A 1 189 ? -14.848 32.931 -5.812 1.00 49.50 189 VAL A N 1
ATOM 1554 C CA . VAL A 1 189 ? -15.025 33.328 -4.409 1.00 49.50 189 VAL A CA 1
ATOM 1555 C C . VAL A 1 189 ? -16.174 34.316 -4.253 1.00 49.50 189 VAL A C 1
ATOM 1557 O O . VAL A 1 189 ? -16.964 34.200 -3.315 1.00 49.50 189 VAL A O 1
ATOM 1560 N N . LEU A 1 190 ? -16.327 35.235 -5.207 1.00 47.94 190 LEU A N 1
ATOM 1561 C CA . LEU A 1 190 ? -17.439 36.185 -5.248 1.00 47.94 190 LEU A CA 1
ATOM 1562 C C . LEU A 1 190 ? -18.808 35.508 -5.361 1.00 47.94 190 LEU A C 1
ATOM 1564 O O . LEU A 1 190 ? -19.799 36.043 -4.866 1.00 47.94 190 LEU A O 1
ATOM 1568 N N . ALA A 1 191 ? -18.856 34.307 -5.936 1.00 47.56 191 ALA A N 1
ATOM 1569 C CA . ALA A 1 191 ? -20.060 33.487 -6.004 1.00 47.56 191 ALA A CA 1
ATOM 1570 C C . ALA A 1 191 ? -20.324 32.667 -4.718 1.00 47.56 191 ALA A C 1
ATOM 1572 O O . ALA A 1 191 ? -21.428 32.163 -4.526 1.00 47.56 191 ALA A O 1
ATOM 1573 N N . TYR A 1 192 ? -19.332 32.539 -3.831 1.00 52.62 192 TYR A N 1
ATOM 1574 C CA . TYR A 1 192 ? -19.252 31.488 -2.811 1.00 52.62 192 TYR A CA 1
ATOM 1575 C C . TYR A 1 192 ? -19.273 31.995 -1.355 1.00 52.62 192 TYR A C 1
ATOM 1577 O O . TYR A 1 192 ? -19.804 31.319 -0.475 1.00 52.62 192 TYR A O 1
ATOM 1585 N N . ASN A 1 193 ? -18.729 33.186 -1.076 1.00 55.19 193 ASN A N 1
ATOM 1586 C CA . ASN A 1 193 ? -18.271 33.532 0.281 1.00 55.19 193 ASN A CA 1
ATOM 1587 C C . ASN A 1 193 ? -19.200 34.375 1.167 1.00 55.19 193 ASN A C 1
ATOM 1589 O O . ASN A 1 193 ? -18.807 34.712 2.279 1.00 55.19 193 ASN A O 1
ATOM 1593 N N . LYS A 1 194 ? -20.441 34.675 0.764 1.00 49.38 194 LYS A N 1
ATOM 1594 C CA . LYS A 1 194 ? -21.324 35.540 1.579 1.00 49.38 194 LYS A CA 1
ATOM 1595 C C . LYS A 1 194 ? -21.653 35.003 2.987 1.00 49.38 194 LYS A C 1
ATOM 1597 O O . LYS A 1 194 ? -22.049 35.803 3.823 1.00 49.38 194 LYS A O 1
ATOM 1602 N N . ASN A 1 195 ? -21.500 33.696 3.254 1.00 50.25 195 ASN A N 1
ATOM 1603 C CA . ASN A 1 195 ? -22.032 33.054 4.471 1.00 50.25 195 ASN A CA 1
ATOM 1604 C C . ASN A 1 195 ? -21.037 32.203 5.290 1.00 50.25 195 ASN A C 1
ATOM 1606 O O . ASN A 1 195 ? -21.403 31.768 6.378 1.00 50.25 195 ASN A O 1
ATOM 1610 N N . PHE A 1 196 ? -19.822 31.923 4.800 1.00 54.72 196 PHE A N 1
ATOM 1611 C CA . PHE A 1 196 ? -18.951 30.890 5.403 1.00 54.72 196 PHE A CA 1
ATOM 1612 C C . PHE A 1 196 ? -17.682 31.419 6.063 1.00 54.72 196 PHE A C 1
ATOM 1614 O O . PHE A 1 196 ? -17.091 30.731 6.893 1.00 54.72 196 PHE A O 1
ATOM 1621 N N . TRP A 1 197 ? -17.267 32.639 5.732 1.00 60.66 197 TRP A N 1
ATOM 1622 C CA . TRP A 1 197 ? -15.942 33.118 6.087 1.00 60.66 197 TRP A CA 1
ATOM 1623 C C . TRP A 1 197 ? -16.001 34.155 7.209 1.00 60.66 197 TRP A C 1
ATOM 1625 O O . TRP A 1 197 ? -16.502 35.262 7.030 1.00 60.66 197 TRP A O 1
ATOM 1635 N N . ASN A 1 198 ? -15.462 33.812 8.381 1.00 67.75 198 ASN A N 1
ATOM 1636 C CA . ASN A 1 198 ? -15.265 34.784 9.453 1.00 67.75 198 ASN A CA 1
ATOM 1637 C C . ASN A 1 198 ? -13.977 35.581 9.178 1.00 67.75 198 ASN A C 1
ATOM 1639 O O . ASN A 1 198 ? -12.880 35.155 9.548 1.00 67.75 198 ASN A O 1
ATOM 1643 N N . MET A 1 199 ? -14.127 36.723 8.500 1.00 72.31 199 MET A N 1
ATOM 1644 C CA . MET A 1 199 ? -13.024 37.614 8.113 1.00 72.31 199 MET A CA 1
ATOM 1645 C C . MET A 1 199 ? -12.174 38.050 9.307 1.00 72.31 199 MET A C 1
ATOM 1647 O O . MET A 1 199 ? -10.949 38.025 9.222 1.00 72.31 199 MET A O 1
ATOM 1651 N N . GLN A 1 200 ? -12.804 38.377 10.436 1.00 73.69 200 GLN A N 1
ATOM 1652 C CA . GLN A 1 200 ? -12.096 38.811 11.642 1.00 73.69 200 GLN A CA 1
ATOM 1653 C C . GLN A 1 200 ? -11.199 37.698 12.200 1.00 73.69 200 GLN A C 1
ATOM 1655 O O . GLN A 1 200 ? -10.030 37.934 12.512 1.00 73.69 200 GLN A O 1
ATOM 1660 N N . ASN A 1 201 ? -11.707 36.461 12.253 1.00 79.62 201 ASN A N 1
ATOM 1661 C CA . ASN A 1 201 ? -10.910 35.307 12.672 1.00 79.62 201 ASN A CA 1
ATOM 1662 C C . ASN A 1 201 ? -9.724 35.068 11.732 1.00 79.62 201 ASN A C 1
ATOM 1664 O O . ASN A 1 201 ? -8.624 34.767 12.192 1.00 79.62 201 ASN A O 1
ATOM 1668 N N . ALA A 1 202 ? -9.927 35.221 10.424 1.00 78.50 202 ALA A N 1
ATOM 1669 C CA . ALA A 1 202 ? -8.870 35.014 9.447 1.00 78.50 202 ALA A CA 1
ATOM 1670 C C . ALA A 1 202 ? -7.729 36.025 9.583 1.00 78.50 202 ALA A C 1
ATOM 1672 O O . ALA A 1 202 ? -6.564 35.632 9.582 1.00 78.50 202 ALA A O 1
ATOM 1673 N N . VAL A 1 203 ? -8.047 37.310 9.774 1.00 83.12 203 VAL A N 1
ATOM 1674 C CA . VAL A 1 203 ? -7.028 38.346 10.004 1.00 83.12 203 VAL A CA 1
ATOM 1675 C C . VAL A 1 203 ? -6.225 38.044 11.274 1.00 83.12 203 VAL A C 1
ATOM 1677 O O . VAL A 1 203 ? -4.996 38.154 11.269 1.00 83.12 203 VAL A O 1
ATOM 1680 N N . GLY A 1 204 ? -6.887 37.571 12.337 1.00 84.75 204 GLY A N 1
ATOM 1681 C CA . GLY A 1 204 ? -6.223 37.103 13.558 1.00 84.75 204 GLY A CA 1
ATOM 1682 C C . GLY A 1 204 ? -5.242 35.949 13.311 1.00 84.75 204 GLY A C 1
ATOM 1683 O O . GLY A 1 204 ? -4.104 35.978 13.793 1.00 84.75 204 GLY A O 1
ATOM 1684 N N . VAL A 1 205 ? -5.640 34.964 12.501 1.00 86.00 205 VAL A N 1
ATOM 1685 C CA . VAL A 1 205 ? -4.761 33.859 12.087 1.00 86.00 205 VAL A CA 1
ATOM 1686 C C . VAL A 1 205 ? -3.591 34.379 11.249 1.00 86.00 205 VAL A C 1
ATOM 1688 O O . VAL A 1 205 ? -2.450 34.007 11.508 1.00 86.00 205 VAL A O 1
ATOM 1691 N N . TYR A 1 206 ? -3.815 35.283 10.294 1.00 88.75 206 TYR A N 1
ATOM 1692 C CA . TYR A 1 206 ? -2.750 35.811 9.429 1.00 88.75 206 TYR A CA 1
ATOM 1693 C C . TYR A 1 206 ? -1.712 36.629 10.186 1.00 88.75 206 TYR A C 1
ATOM 1695 O O . TYR A 1 206 ? -0.514 36.488 9.928 1.00 88.75 206 TYR A O 1
ATOM 1703 N N . ARG A 1 207 ? -2.142 37.416 11.175 1.00 89.75 207 ARG A N 1
ATOM 1704 C CA . ARG A 1 207 ? -1.239 38.114 12.098 1.00 89.75 207 ARG A CA 1
ATOM 1705 C C . ARG A 1 207 ? -0.393 37.129 12.904 1.00 89.75 207 ARG A C 1
ATOM 1707 O O . ARG A 1 207 ? 0.822 37.308 13.001 1.00 89.75 207 ARG A O 1
ATOM 1714 N N . THR A 1 208 ? -1.003 36.064 13.423 1.00 89.50 208 THR A N 1
ATOM 1715 C CA . THR A 1 208 ? -0.291 35.001 14.152 1.00 89.50 208 THR A CA 1
ATOM 1716 C C . THR A 1 208 ? 0.725 34.290 13.258 1.00 89.50 208 THR A C 1
ATOM 1718 O O . THR A 1 208 ? 1.895 34.176 13.621 1.00 89.50 208 THR A O 1
ATOM 1721 N N . VAL A 1 209 ? 0.319 33.895 12.051 1.00 87.19 209 VAL A N 1
ATOM 1722 C CA . VAL A 1 209 ? 1.189 33.265 11.049 1.00 87.19 209 VAL A CA 1
ATOM 1723 C C . VAL A 1 209 ? 2.381 34.162 10.722 1.00 87.19 209 VAL A C 1
ATOM 1725 O O . VAL A 1 209 ? 3.518 33.698 10.735 1.00 87.19 209 VAL A O 1
ATOM 1728 N N . LEU A 1 210 ? 2.164 35.459 10.492 1.00 87.56 210 LEU A N 1
ATOM 1729 C CA . LEU A 1 210 ? 3.254 36.396 10.215 1.00 87.56 210 LEU A CA 1
ATOM 1730 C C . LEU A 1 210 ? 4.190 36.624 11.387 1.00 87.56 210 LEU A C 1
ATOM 1732 O O . LEU A 1 210 ? 5.402 36.714 11.188 1.00 87.56 210 LEU A O 1
ATOM 1736 N N . LYS A 1 211 ? 3.653 36.703 12.602 1.00 89.31 211 LYS A N 1
ATOM 1737 C CA . LYS A 1 211 ? 4.469 36.763 13.810 1.00 89.31 211 LYS A CA 1
ATOM 1738 C C . LYS A 1 211 ? 5.389 35.542 13.889 1.00 89.31 211 LYS A C 1
ATOM 1740 O O . LYS A 1 211 ? 6.596 35.701 14.040 1.00 89.31 211 LYS A O 1
ATOM 1745 N N . LEU A 1 212 ? 4.845 34.343 13.688 1.00 87.69 212 LEU A N 1
ATOM 1746 C CA . LEU A 1 212 ? 5.609 33.093 13.709 1.00 87.69 212 LEU A CA 1
ATOM 1747 C C . LEU A 1 212 ? 6.636 33.010 12.565 1.00 87.69 212 LEU A C 1
ATOM 1749 O O . LEU A 1 212 ? 7.758 32.555 12.784 1.00 87.69 212 LEU A O 1
ATOM 1753 N N . ILE A 1 213 ? 6.304 33.513 11.368 1.00 86.94 213 ILE A N 1
ATOM 1754 C CA . ILE A 1 213 ? 7.255 33.674 10.252 1.00 86.94 213 ILE A CA 1
ATOM 1755 C C . ILE A 1 213 ? 8.436 34.561 10.682 1.00 86.94 213 ILE A C 1
ATOM 1757 O O . ILE A 1 213 ? 9.590 34.189 10.472 1.00 86.94 213 ILE A O 1
ATOM 1761 N N . ARG A 1 214 ? 8.166 35.719 11.302 1.00 87.06 214 ARG A N 1
ATOM 1762 C CA . ARG A 1 214 ? 9.191 36.681 11.755 1.00 87.06 214 ARG A CA 1
ATOM 1763 C C . ARG A 1 214 ? 10.073 36.125 12.870 1.00 87.06 214 ARG A C 1
ATOM 1765 O O . ARG A 1 214 ? 11.263 36.425 12.901 1.00 87.06 214 ARG A O 1
ATOM 1772 N N . GLU A 1 215 ? 9.496 35.312 13.750 1.00 85.69 215 GLU A N 1
ATOM 1773 C CA . GLU A 1 215 ? 10.185 34.621 14.847 1.00 85.69 215 GLU A CA 1
ATOM 1774 C C . GLU A 1 215 ? 10.990 33.393 14.383 1.00 85.69 215 GLU A C 1
ATOM 1776 O O . GLU A 1 215 ? 11.681 32.776 15.191 1.00 85.69 215 GLU A O 1
ATOM 1781 N N . GLY A 1 216 ? 10.922 33.020 13.100 1.00 81.44 216 GLY A N 1
ATOM 1782 C CA . GLY A 1 216 ? 11.620 31.844 12.582 1.00 81.44 216 GLY A CA 1
ATOM 1783 C C . GLY A 1 216 ? 11.017 30.521 13.063 1.00 81.44 216 GLY A C 1
ATOM 1784 O O . GLY A 1 216 ? 11.740 29.539 13.219 1.00 81.44 216 GLY A O 1
ATOM 1785 N N . ARG A 1 217 ? 9.695 30.480 13.286 1.00 81.75 217 ARG A N 1
ATOM 1786 C CA . ARG A 1 217 ? 8.925 29.306 13.746 1.00 81.75 217 ARG A CA 1
ATOM 1787 C C . ARG A 1 217 ? 8.022 28.759 12.623 1.00 81.75 217 ARG A C 1
ATOM 1789 O O . ARG A 1 217 ? 6.794 28.792 12.734 1.00 81.75 217 ARG A O 1
ATOM 1796 N N . PRO A 1 218 ? 8.601 28.250 11.514 1.00 78.00 218 PRO A N 1
ATOM 1797 C CA . PRO A 1 218 ? 7.869 27.892 10.295 1.00 78.00 218 PRO A CA 1
ATOM 1798 C C . PRO A 1 218 ? 6.841 26.773 10.502 1.00 78.00 218 PRO A C 1
ATOM 1800 O O . PRO A 1 218 ? 5.765 26.824 9.917 1.00 78.00 218 PRO A O 1
ATOM 1803 N N . ALA A 1 219 ? 7.147 25.780 11.342 1.00 69.88 219 ALA A N 1
ATOM 1804 C CA . ALA A 1 219 ? 6.262 24.641 11.593 1.00 69.88 219 ALA A CA 1
ATOM 1805 C C . ALA A 1 219 ? 4.984 25.036 12.352 1.00 69.88 219 ALA A C 1
ATOM 1807 O O . ALA A 1 219 ? 3.924 24.460 12.129 1.00 69.88 219 ALA A O 1
ATOM 1808 N N . GLU A 1 220 ? 5.078 26.028 13.234 1.00 81.00 220 GLU A N 1
ATOM 1809 C CA . GLU A 1 220 ? 3.932 26.526 13.996 1.00 81.00 220 GLU A CA 1
ATOM 1810 C C . GLU A 1 220 ? 3.066 27.440 13.129 1.00 81.00 220 GLU A C 1
ATOM 1812 O O . GLU A 1 220 ? 1.847 27.311 13.128 1.00 81.00 220 GLU A O 1
ATOM 1817 N N . ALA A 1 221 ? 3.695 28.286 12.302 1.00 80.56 221 ALA A N 1
ATOM 1818 C CA . ALA A 1 221 ? 2.992 29.089 11.301 1.00 80.56 221 ALA A CA 1
ATOM 1819 C C . ALA A 1 221 ? 2.212 28.207 10.306 1.00 80.56 221 ALA A C 1
ATOM 1821 O O . ALA A 1 221 ? 1.084 28.526 9.932 1.00 80.56 221 ALA A O 1
ATOM 1822 N N . GLU A 1 222 ? 2.807 27.083 9.893 1.00 78.19 222 GLU A N 1
ATOM 1823 C CA . GLU A 1 222 ? 2.165 26.065 9.060 1.00 78.19 222 GLU A CA 1
ATOM 1824 C C . GLU A 1 222 ? 0.967 25.409 9.772 1.00 78.19 222 GLU A C 1
ATOM 1826 O O . GLU A 1 222 ? -0.094 25.243 9.173 1.00 78.19 222 GLU A O 1
ATOM 1831 N N . GLY A 1 223 ? 1.106 25.068 11.056 1.00 70.88 223 GLY A N 1
ATOM 1832 C CA . GLY A 1 223 ? 0.031 24.471 11.851 1.00 70.88 223 GLY A CA 1
ATOM 1833 C C . GLY A 1 223 ? -1.207 25.368 11.952 1.00 70.88 223 GLY A C 1
ATOM 1834 O O . GLY A 1 223 ? -2.313 24.919 11.651 1.00 70.88 223 GLY A O 1
ATOM 1835 N N . GLU A 1 224 ? -1.011 26.645 12.292 1.00 82.50 224 GLU A N 1
ATOM 1836 C CA . GLU A 1 224 ? -2.088 27.639 12.420 1.00 82.50 224 GLU A CA 1
ATOM 1837 C C . GLU A 1 224 ? -2.867 27.815 11.107 1.00 82.50 224 GLU A C 1
ATOM 1839 O O . GLU A 1 224 ? -4.101 27.765 11.079 1.00 82.50 224 GLU A O 1
ATOM 1844 N N . ILE A 1 225 ? -2.155 27.955 9.981 1.00 78.56 225 ILE A N 1
ATOM 1845 C CA . ILE A 1 225 ? -2.799 28.162 8.679 1.00 78.56 225 ILE A CA 1
ATOM 1846 C C . ILE A 1 225 ? -3.527 26.899 8.187 1.00 78.56 225 ILE A C 1
ATOM 1848 O O . ILE A 1 225 ? -4.613 26.995 7.610 1.00 78.56 225 ILE A O 1
ATOM 1852 N N . LEU A 1 226 ? -2.973 25.707 8.447 1.00 70.38 226 LEU A N 1
ATOM 1853 C CA . LEU A 1 226 ? -3.614 24.432 8.114 1.00 70.38 226 LEU A CA 1
ATOM 1854 C C . LEU A 1 226 ? -4.896 24.221 8.921 1.00 70.38 226 LEU A C 1
ATOM 1856 O O . LEU A 1 226 ? -5.904 23.788 8.356 1.00 70.38 226 LEU A O 1
ATOM 1860 N N . GLN A 1 227 ? -4.873 24.527 10.218 1.00 74.75 227 GLN A N 1
ATOM 1861 C CA . GLN A 1 227 ? -6.039 24.409 11.086 1.00 74.75 227 GLN A CA 1
ATOM 1862 C C . GLN A 1 227 ? -7.161 25.347 10.630 1.00 74.75 227 GLN A C 1
ATOM 1864 O O . GLN A 1 227 ? -8.299 24.898 10.469 1.00 74.75 227 GLN A O 1
ATOM 1869 N N . PHE A 1 228 ? -6.830 26.609 10.347 1.00 80.75 228 PHE A N 1
ATOM 1870 C CA . PHE A 1 228 ? -7.784 27.600 9.854 1.00 80.75 228 PHE A CA 1
ATOM 1871 C C . PHE A 1 228 ? -8.464 27.160 8.551 1.00 80.75 228 PHE A C 1
ATOM 1873 O O . PHE A 1 228 ? -9.695 27.117 8.488 1.00 80.75 228 PHE A O 1
ATOM 1880 N N . PHE A 1 229 ? -7.692 26.769 7.529 1.00 74.12 229 PHE A N 1
ATOM 1881 C CA . PHE A 1 229 ? -8.274 26.310 6.263 1.00 74.12 229 PHE A CA 1
ATOM 1882 C C . PHE A 1 229 ? -9.095 25.033 6.436 1.00 74.12 229 PHE A C 1
ATOM 1884 O O . PHE A 1 229 ? -10.180 24.938 5.882 1.00 74.12 229 PHE A O 1
ATOM 1891 N N . THR A 1 230 ? -8.654 24.090 7.273 1.00 68.75 230 THR A N 1
ATOM 1892 C CA . THR A 1 230 ? -9.403 22.846 7.521 1.00 68.75 230 THR A CA 1
ATOM 1893 C C . THR A 1 230 ? -10.803 23.104 8.072 1.00 68.75 230 THR A C 1
ATOM 1895 O O . THR A 1 230 ? -11.763 22.488 7.613 1.00 68.75 230 THR A O 1
ATOM 1898 N N . GLN A 1 231 ? -10.932 24.003 9.050 1.00 69.50 231 GLN A N 1
ATOM 1899 C CA . GLN A 1 231 ? -12.228 24.331 9.648 1.00 69.50 231 GLN A CA 1
ATOM 1900 C C . GLN A 1 231 ? -13.156 25.022 8.642 1.00 69.50 231 GLN A C 1
ATOM 1902 O O . GLN A 1 231 ? -14.340 24.697 8.569 1.00 69.50 231 GLN A O 1
ATOM 1907 N N . ASN A 1 232 ? -12.604 25.935 7.843 1.00 69.75 232 ASN A N 1
ATOM 1908 C CA . ASN A 1 232 ? -13.348 26.671 6.826 1.00 69.75 232 ASN A CA 1
ATOM 1909 C C . ASN A 1 232 ? -13.819 25.737 5.696 1.00 69.75 232 ASN A C 1
ATOM 1911 O O . ASN A 1 232 ? -15.010 25.658 5.397 1.00 69.75 232 ASN A O 1
ATOM 1915 N N . ASP A 1 233 ? -12.895 24.955 5.133 1.00 72.19 233 ASP A N 1
ATOM 1916 C CA . ASP A 1 233 ? -13.145 24.028 4.026 1.00 72.19 233 ASP A CA 1
ATOM 1917 C C . ASP A 1 233 ? -14.175 22.948 4.404 1.00 72.19 233 ASP A C 1
ATOM 1919 O O . ASP A 1 233 ? -14.988 22.537 3.575 1.00 72.19 233 ASP A O 1
ATOM 1923 N N . LEU A 1 234 ? -14.202 22.513 5.670 1.00 65.25 234 LEU A N 1
ATOM 1924 C CA . LEU A 1 234 ? -15.210 21.573 6.161 1.00 65.25 234 LEU A CA 1
ATOM 1925 C C . LEU A 1 234 ? -16.617 22.189 6.184 1.00 65.25 234 LEU A C 1
ATOM 1927 O O . LEU A 1 234 ? -17.565 21.548 5.726 1.00 65.25 234 LEU A O 1
ATOM 1931 N N . ALA A 1 235 ? -16.757 23.424 6.677 1.00 65.12 235 ALA A N 1
ATOM 1932 C CA . ALA A 1 235 ? -18.043 24.127 6.716 1.00 65.12 235 ALA A CA 1
ATOM 1933 C C . ALA A 1 235 ? -18.626 24.310 5.305 1.00 65.12 235 ALA A C 1
ATOM 1935 O O . ALA A 1 235 ? -19.819 24.110 5.068 1.00 65.12 235 ALA A O 1
ATOM 1936 N N . ILE A 1 236 ? -17.750 24.603 4.347 1.00 64.75 236 ILE A N 1
ATOM 1937 C CA . ILE A 1 236 ? -18.072 24.669 2.925 1.00 64.75 236 ILE A CA 1
ATOM 1938 C C . ILE A 1 236 ? -18.604 23.331 2.407 1.00 64.75 236 ILE A C 1
ATOM 1940 O O . ILE A 1 236 ? -19.651 23.292 1.755 1.00 64.75 236 ILE A O 1
ATOM 1944 N N . VAL A 1 237 ? -17.860 22.239 2.621 1.00 65.12 237 VAL A N 1
ATOM 1945 C CA . VAL A 1 237 ? -18.215 20.924 2.066 1.00 65.12 237 VAL A CA 1
ATOM 1946 C C . VAL A 1 237 ? -19.551 20.468 2.642 1.00 65.12 237 VAL A C 1
ATOM 1948 O O . VAL A 1 237 ? -20.402 19.975 1.902 1.00 65.12 237 VAL A O 1
ATOM 1951 N N . GLN A 1 238 ? -19.776 20.698 3.937 1.00 64.56 238 GLN A N 1
ATOM 1952 C CA . GLN A 1 238 ? -21.043 20.411 4.608 1.00 64.56 238 GLN A CA 1
ATOM 1953 C C . GLN A 1 238 ? -22.203 21.213 4.013 1.00 64.56 238 GLN A C 1
ATOM 1955 O O . GLN A 1 238 ? -23.250 20.639 3.707 1.00 64.56 238 GLN A O 1
ATOM 1960 N N . TYR A 1 239 ? -22.015 22.514 3.776 1.00 66.06 239 TYR A N 1
ATOM 1961 C CA . TYR A 1 239 ? -23.033 23.326 3.121 1.00 66.06 239 TYR A CA 1
ATOM 1962 C C . TYR A 1 239 ? -23.337 22.835 1.707 1.00 66.06 239 TYR A C 1
ATOM 1964 O O . TYR A 1 239 ? -24.499 22.595 1.389 1.00 66.06 239 TYR A O 1
ATOM 1972 N N . TYR A 1 240 ? -22.323 22.619 0.869 1.00 62.66 240 TYR A N 1
ATOM 1973 C CA . TYR A 1 240 ? -22.535 22.178 -0.509 1.00 62.66 240 TYR A CA 1
ATOM 1974 C C . TYR A 1 240 ? -23.240 20.815 -0.564 1.00 62.66 240 TYR A C 1
ATOM 1976 O O . TYR A 1 240 ? -24.203 20.639 -1.306 1.00 62.66 240 TYR A O 1
ATOM 1984 N N . THR A 1 241 ? -22.834 19.887 0.304 1.00 63.16 241 THR A N 1
ATOM 1985 C CA . THR A 1 241 ? -23.487 18.582 0.481 1.00 63.16 241 THR A CA 1
ATOM 1986 C C . THR A 1 241 ? -24.961 18.755 0.864 1.00 63.16 241 THR A C 1
ATOM 1988 O O . THR A 1 241 ? -25.825 18.123 0.262 1.00 63.16 241 THR A O 1
ATOM 1991 N N . SER A 1 242 ? -25.277 19.667 1.795 1.00 63.97 242 SER A N 1
ATOM 1992 C CA . SER A 1 242 ? -26.668 19.969 2.172 1.00 63.97 242 SER A CA 1
ATOM 1993 C C . SER A 1 242 ? -27.498 20.532 1.009 1.00 63.97 242 SER A C 1
ATOM 1995 O O . SER A 1 242 ? -28.658 20.159 0.842 1.00 63.97 242 SER A O 1
ATOM 1997 N N . GLN A 1 243 ? -26.904 21.392 0.173 1.00 61.03 243 GLN A N 1
ATOM 1998 C CA . GLN A 1 243 ? -27.581 22.023 -0.961 1.00 61.03 243 GLN A CA 1
ATOM 1999 C C .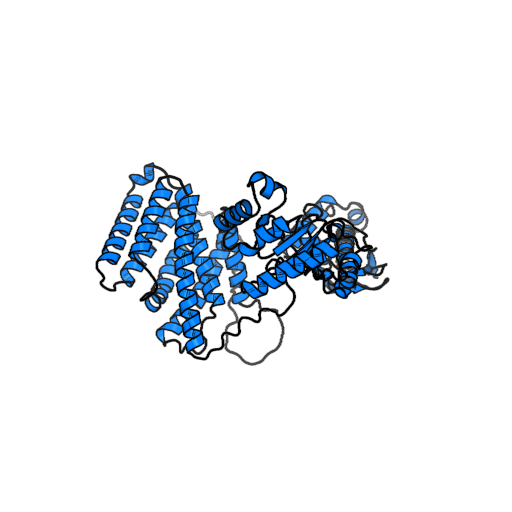 GLN A 1 243 ? -27.835 21.041 -2.112 1.00 61.03 243 GLN A C 1
ATOM 2001 O O . GLN A 1 243 ? -28.889 21.100 -2.746 1.00 61.03 243 GLN A O 1
ATOM 2006 N N . VAL A 1 244 ? -26.894 20.127 -2.372 1.00 59.53 244 VAL A N 1
ATOM 2007 C CA . VAL A 1 244 ? -27.055 19.050 -3.362 1.00 59.53 244 VAL A CA 1
ATOM 2008 C C . VAL A 1 244 ? -28.178 18.101 -2.934 1.00 59.53 244 VAL A C 1
ATOM 2010 O O . VAL A 1 244 ? -29.090 17.852 -3.724 1.00 59.53 244 VAL A O 1
ATOM 2013 N N . SER A 1 245 ? -28.181 17.666 -1.669 1.00 59.84 245 SER A N 1
ATOM 2014 C CA . SER A 1 245 ? -29.230 16.801 -1.112 1.00 59.84 245 SER A CA 1
ATOM 2015 C C . SER A 1 245 ? -30.620 17.450 -1.146 1.00 59.84 245 SER A C 1
ATOM 2017 O O . SER A 1 245 ? -31.600 16.796 -1.493 1.00 59.84 245 SER A O 1
ATOM 2019 N N . ALA A 1 246 ? -30.726 18.753 -0.852 1.00 59.53 246 ALA A N 1
ATOM 2020 C CA . ALA A 1 246 ? -31.998 19.485 -0.877 1.00 59.53 246 ALA A CA 1
ATOM 2021 C C . ALA A 1 246 ? -32.643 19.574 -2.275 1.00 59.53 246 ALA A C 1
ATOM 2023 O O . ALA A 1 246 ? -33.843 19.822 -2.385 1.00 59.53 246 ALA A O 1
ATOM 2024 N N . LYS A 1 247 ? -31.870 19.367 -3.349 1.00 56.06 247 LYS A N 1
ATOM 2025 C CA . LYS A 1 247 ? -32.351 19.407 -4.739 1.00 56.06 247 LYS A CA 1
ATOM 2026 C C . LYS A 1 247 ? -32.734 18.046 -5.317 1.00 56.06 247 LYS A C 1
ATOM 2028 O O . LYS A 1 247 ? -32.972 17.948 -6.518 1.00 56.06 247 LYS A O 1
ATOM 2033 N N . GLY A 1 248 ? -32.805 17.008 -4.483 1.00 44.75 248 GLY A N 1
ATOM 2034 C CA . GLY A 1 248 ? -33.191 15.664 -4.917 1.00 44.75 248 GLY A CA 1
ATOM 2035 C C . GLY A 1 248 ? -32.133 14.968 -5.774 1.00 44.75 248 GLY A C 1
ATOM 2036 O O . GLY A 1 248 ? -32.406 13.912 -6.339 1.00 44.75 248 GLY A O 1
ATOM 2037 N N . PHE A 1 249 ? -30.923 15.531 -5.864 1.00 44.84 249 PHE A N 1
ATOM 2038 C CA . PHE A 1 249 ? -29.772 14.769 -6.314 1.00 44.84 249 PHE A CA 1
ATOM 2039 C C . PHE A 1 249 ? -29.408 13.820 -5.182 1.00 44.84 249 PHE A C 1
ATOM 2041 O O . PHE A 1 249 ? -28.924 14.246 -4.132 1.00 44.84 249 PHE A O 1
ATOM 2048 N N . GLU A 1 250 ? -29.641 12.528 -5.392 1.00 39.12 250 GLU A N 1
ATOM 2049 C CA . GLU A 1 250 ? -28.986 11.521 -4.577 1.00 39.12 250 GLU A CA 1
ATOM 2050 C C . GLU A 1 250 ? -27.488 11.686 -4.811 1.00 39.12 250 GLU A C 1
ATOM 2052 O O . GLU A 1 250 ? -26.958 11.374 -5.881 1.00 39.12 250 GLU A O 1
ATOM 2057 N N . ILE A 1 251 ? -26.790 12.200 -3.798 1.00 39.84 251 ILE A N 1
ATOM 2058 C CA . ILE A 1 251 ? -25.388 11.860 -3.639 1.00 39.84 251 ILE A CA 1
ATOM 2059 C C . ILE A 1 251 ? -25.441 10.355 -3.464 1.00 39.84 251 ILE A C 1
ATOM 2061 O O . ILE A 1 251 ? -25.733 9.880 -2.370 1.00 39.84 251 ILE A O 1
ATOM 2065 N N . THR A 1 252 ? -25.236 9.603 -4.547 1.00 33.91 252 THR A N 1
ATOM 2066 C CA . THR A 1 252 ? -24.802 8.224 -4.414 1.00 33.91 252 THR A CA 1
ATOM 2067 C C . THR A 1 252 ? -23.579 8.369 -3.529 1.00 33.91 252 THR A C 1
ATOM 2069 O O . THR A 1 252 ? -22.613 8.989 -3.990 1.00 33.91 252 THR A O 1
ATOM 2072 N N . PRO A 1 253 ? -23.615 7.940 -2.249 1.00 30.86 253 PRO A N 1
ATOM 2073 C CA . PRO A 1 253 ? -22.387 7.844 -1.489 1.00 30.86 253 PRO A CA 1
ATOM 2074 C C . PRO A 1 253 ? -21.545 7.006 -2.418 1.00 30.86 253 PRO A C 1
ATOM 2076 O O . PRO A 1 253 ? -21.999 5.907 -2.752 1.00 30.86 253 PRO A O 1
ATOM 2079 N N . GLN A 1 254 ? -20.479 7.595 -2.982 1.00 31.03 254 GLN A N 1
ATOM 2080 C CA . GLN A 1 254 ? -19.569 6.915 -3.893 1.00 31.03 254 GLN A CA 1
ATOM 2081 C C . GLN A 1 254 ? -19.492 5.521 -3.345 1.00 31.03 254 GLN A C 1
ATOM 2083 O O . GLN A 1 254 ? -19.071 5.463 -2.190 1.00 31.03 254 GLN A O 1
ATOM 2088 N N . GLN A 1 255 ? -20.060 4.524 -4.059 1.00 26.81 255 GLN A N 1
ATOM 2089 C CA . GLN A 1 255 ? -20.395 3.232 -3.465 1.00 26.81 255 GLN A CA 1
ATOM 2090 C C . GLN A 1 255 ? -19.215 2.904 -2.584 1.00 26.81 255 GLN A C 1
ATOM 2092 O O . GLN A 1 255 ? -18.122 2.639 -3.100 1.00 26.81 255 GLN A O 1
ATOM 2097 N N . TYR A 1 256 ? -19.400 3.064 -1.265 1.00 31.55 256 TYR A N 1
ATOM 2098 C CA . TYR A 1 256 ? -18.476 2.490 -0.323 1.00 31.55 256 TYR A CA 1
ATOM 2099 C C . TYR A 1 256 ? -18.564 1.068 -0.800 1.00 31.55 256 TYR A C 1
ATOM 2101 O O . TYR A 1 256 ? -19.676 0.537 -0.821 1.00 31.55 256 TYR A O 1
ATOM 2109 N N . ARG A 1 257 ? -17.491 0.563 -1.413 1.00 28.47 257 ARG A N 1
ATOM 2110 C CA . ARG A 1 257 ? -17.486 -0.791 -1.934 1.00 28.47 257 ARG A CA 1
ATOM 2111 C C . ARG A 1 257 ? -17.768 -1.653 -0.709 1.00 28.47 257 ARG A C 1
ATOM 2113 O O . ARG A 1 257 ? -16.866 -1.957 0.064 1.00 28.47 257 ARG A O 1
ATOM 2120 N N . GLU A 1 258 ? -19.043 -1.919 -0.479 1.00 32.91 258 GLU A N 1
ATOM 2121 C CA . GLU A 1 258 ? -19.553 -2.987 0.333 1.00 32.91 258 GLU A CA 1
ATOM 2122 C C . GLU A 1 258 ? -19.025 -4.224 -0.388 1.00 32.91 258 GLU A C 1
ATOM 2124 O O . GLU A 1 258 ? -19.289 -4.418 -1.570 1.00 32.91 258 GLU A O 1
ATOM 2129 N N . THR A 1 259 ? -18.143 -5.017 0.189 1.00 36.31 259 THR A N 1
ATOM 2130 C CA . THR A 1 259 ? -17.694 -5.122 1.574 1.00 36.31 259 THR A CA 1
ATOM 2131 C C . THR A 1 259 ? -16.256 -5.648 1.559 1.00 36.31 259 THR A C 1
ATOM 2133 O O . THR A 1 259 ? -15.826 -6.225 0.566 1.00 36.31 259 THR A O 1
ATOM 2136 N N . ASP A 1 260 ? -15.512 -5.426 2.649 1.00 40.69 260 ASP A N 1
ATOM 2137 C CA . ASP A 1 260 ? -14.403 -6.278 3.139 1.00 40.69 260 ASP A CA 1
ATOM 2138 C C . ASP A 1 260 ? -13.049 -5.635 3.423 1.00 40.69 260 ASP A C 1
ATOM 2140 O O . ASP A 1 260 ? -12.164 -6.299 3.963 1.00 40.69 260 ASP A O 1
ATOM 2144 N N . ARG A 1 261 ? -12.862 -4.340 3.174 1.00 41.56 261 ARG A N 1
ATOM 2145 C CA . ARG A 1 261 ? -11.613 -3.686 3.587 1.00 41.56 261 ARG A CA 1
ATOM 2146 C C . ARG A 1 261 ? -11.768 -3.036 4.966 1.00 41.56 261 ARG A C 1
ATOM 2148 O O . ARG A 1 261 ? -12.724 -2.281 5.156 1.00 41.56 261 ARG A O 1
ATOM 2155 N N . PRO A 1 262 ? -10.875 -3.315 5.935 1.00 47.28 262 PRO A N 1
ATOM 2156 C CA . PRO A 1 262 ? -10.829 -2.543 7.164 1.00 47.28 262 PRO A CA 1
ATOM 2157 C C . PRO A 1 262 ? -10.630 -1.062 6.851 1.00 47.28 262 PRO A C 1
ATOM 2159 O O . PRO A 1 262 ? -10.015 -0.718 5.842 1.00 47.28 262 PRO A O 1
ATOM 2162 N N . VAL A 1 263 ? -11.089 -0.197 7.760 1.00 46.34 263 VAL A N 1
ATOM 2163 C CA . VAL A 1 263 ? -10.938 1.274 7.691 1.00 46.34 263 VAL A CA 1
ATOM 2164 C C . VAL A 1 263 ? -9.475 1.704 7.466 1.00 46.34 263 VAL A C 1
ATOM 2166 O O . VAL A 1 263 ? -9.211 2.783 6.951 1.00 46.34 263 VAL A O 1
ATOM 2169 N N . TYR A 1 264 ? -8.529 0.833 7.804 1.00 56.34 264 TYR A N 1
ATOM 2170 C CA . TYR A 1 264 ? -7.084 1.041 7.808 1.00 56.34 264 TYR A CA 1
ATOM 2171 C C . TYR A 1 264 ? -6.326 0.074 6.881 1.00 56.34 264 TYR A C 1
ATOM 2173 O O . TYR A 1 264 ? -5.096 0.025 6.930 1.00 56.34 264 TYR A O 1
ATOM 2181 N N . ALA A 1 265 ? -7.015 -0.700 6.029 1.00 51.22 265 ALA A N 1
ATOM 2182 C CA . ALA A 1 265 ? -6.297 -1.457 5.010 1.00 51.22 265 ALA A CA 1
ATOM 2183 C C . ALA A 1 265 ? -5.623 -0.491 4.036 1.00 51.22 265 ALA A C 1
ATOM 2185 O O . ALA A 1 265 ? -6.310 0.302 3.385 1.00 51.22 265 ALA A O 1
ATOM 2186 N N . SER A 1 266 ? -4.292 -0.573 3.919 1.00 53.81 266 SER A N 1
ATOM 2187 C CA . SER A 1 266 ? -3.543 0.299 3.010 1.00 53.81 266 SER A CA 1
ATOM 2188 C C . SER A 1 266 ? -4.134 0.166 1.599 1.00 53.81 266 SER A C 1
ATOM 2190 O O . SER A 1 266 ? -4.316 -0.959 1.110 1.00 53.81 266 SER A O 1
ATOM 2192 N N . PRO A 1 267 ? -4.449 1.283 0.915 1.00 53.06 267 PRO A N 1
ATOM 2193 C CA . PRO A 1 267 ? -5.159 1.269 -0.361 1.00 53.06 267 PRO A CA 1
ATOM 2194 C C . PRO A 1 267 ? -4.310 0.725 -1.515 1.00 53.06 267 PRO A C 1
ATOM 2196 O O . PRO A 1 267 ? -4.768 0.746 -2.657 1.00 53.06 267 PRO A O 1
ATOM 2199 N N . MET A 1 268 ? -3.091 0.246 -1.241 1.00 60.84 268 MET A N 1
ATOM 2200 C CA . MET A 1 268 ? -2.140 -0.265 -2.220 1.00 60.84 268 MET A CA 1
ATOM 2201 C C . MET A 1 268 ? -2.645 -1.558 -2.881 1.00 60.84 268 MET A C 1
ATOM 2203 O O . MET A 1 268 ? -2.219 -2.667 -2.566 1.00 60.84 268 MET A O 1
ATOM 2207 N N . ALA A 1 269 ? -3.583 -1.396 -3.812 1.00 59.62 269 ALA A N 1
ATOM 2208 C CA . ALA A 1 269 ? -4.068 -2.437 -4.709 1.00 59.62 269 ALA A CA 1
ATOM 2209 C C . ALA A 1 269 ? -3.125 -2.643 -5.904 1.00 59.62 269 ALA A C 1
ATOM 2211 O O . ALA A 1 269 ? -3.148 -3.696 -6.540 1.00 59.62 269 ALA A O 1
ATOM 2212 N N . GLU A 1 270 ? -2.297 -1.640 -6.199 1.00 73.44 270 GLU A N 1
ATOM 2213 C CA . GLU A 1 270 ? -1.427 -1.596 -7.367 1.00 73.44 270 GLU A CA 1
ATOM 2214 C C . GLU A 1 270 ? -0.012 -1.177 -6.968 1.00 73.44 270 GLU A C 1
ATOM 2216 O O . GLU A 1 270 ? 0.190 -0.329 -6.095 1.00 73.44 270 GLU A O 1
ATOM 2221 N N . LEU A 1 271 ? 0.976 -1.788 -7.618 1.00 80.38 271 LEU A N 1
ATOM 2222 C CA . LEU A 1 271 ? 2.383 -1.454 -7.457 1.00 80.38 271 LEU A CA 1
ATOM 2223 C C . LEU A 1 271 ? 2.755 -0.387 -8.495 1.00 80.38 271 LEU A C 1
ATOM 2225 O O . LEU A 1 271 ? 2.634 -0.628 -9.694 1.00 80.38 271 LEU A O 1
ATOM 2229 N N . SER A 1 272 ? 3.190 0.795 -8.048 1.00 82.00 272 SER A N 1
ATOM 2230 C CA . SER A 1 272 ? 3.490 1.902 -8.969 1.00 82.00 272 SER A CA 1
ATOM 2231 C C . SER A 1 272 ? 4.663 1.585 -9.903 1.00 82.00 272 SER A C 1
ATOM 2233 O O . SER A 1 272 ? 5.640 0.956 -9.495 1.00 82.00 272 SER A O 1
ATOM 2235 N N . GLU A 1 273 ? 4.619 2.093 -11.137 1.00 79.81 273 GLU A N 1
ATOM 2236 C CA . GLU A 1 273 ? 5.708 1.921 -12.113 1.00 79.81 273 GLU A CA 1
ATOM 2237 C C . GLU A 1 273 ? 7.058 2.427 -11.582 1.00 79.81 273 GLU A C 1
ATOM 2239 O O . GLU A 1 273 ? 8.093 1.801 -11.808 1.00 79.81 273 GLU A O 1
ATOM 2244 N N . THR A 1 274 ? 7.050 3.528 -10.823 1.00 77.38 274 THR A N 1
ATOM 2245 C CA . THR A 1 274 ? 8.246 4.081 -10.170 1.00 77.38 274 THR A CA 1
ATOM 2246 C C . THR A 1 274 ? 8.866 3.082 -9.199 1.00 77.38 274 THR A C 1
ATOM 2248 O O . THR A 1 274 ? 10.085 2.907 -9.181 1.00 77.38 274 THR A O 1
ATOM 2251 N N . GLU A 1 275 ? 8.034 2.413 -8.402 1.00 83.12 275 GLU A N 1
ATOM 2252 C CA . GLU A 1 275 ? 8.486 1.430 -7.425 1.00 83.12 275 GLU A CA 1
ATOM 2253 C C . GLU A 1 275 ? 9.005 0.161 -8.108 1.00 83.12 275 GLU A C 1
ATOM 2255 O O . GLU A 1 275 ? 10.080 -0.324 -7.749 1.00 83.12 275 GLU A O 1
ATOM 2260 N N . ILE A 1 276 ? 8.310 -0.320 -9.146 1.00 89.12 276 ILE A N 1
ATOM 2261 C CA . ILE A 1 276 ? 8.768 -1.439 -9.984 1.00 89.12 276 ILE A CA 1
ATOM 2262 C C . ILE A 1 276 ? 10.138 -1.114 -10.587 1.00 89.12 276 ILE A C 1
ATOM 2264 O O . ILE A 1 276 ? 11.089 -1.882 -10.442 1.00 89.12 276 ILE A O 1
ATOM 2268 N N . ALA A 1 277 ? 10.278 0.053 -11.218 1.00 84.62 277 ALA A N 1
ATOM 2269 C CA . ALA A 1 277 ? 11.534 0.478 -11.819 1.00 84.62 277 ALA A CA 1
ATOM 2270 C C . ALA A 1 277 ? 12.662 0.605 -10.783 1.00 84.62 277 ALA A C 1
ATOM 2272 O O . ALA A 1 277 ? 13.813 0.288 -11.095 1.00 84.62 277 ALA A O 1
ATOM 2273 N N . ARG A 1 278 ? 12.352 1.048 -9.556 1.00 90.25 278 ARG A N 1
ATOM 2274 C CA . ARG A 1 278 ? 13.317 1.162 -8.454 1.00 90.25 278 ARG A CA 1
ATOM 2275 C C . ARG A 1 278 ? 13.852 -0.206 -8.037 1.00 90.25 278 ARG A C 1
ATOM 2277 O O . ARG A 1 278 ? 15.070 -0.378 -7.994 1.00 90.25 278 ARG A O 1
ATOM 2284 N N . VAL A 1 279 ? 12.975 -1.168 -7.741 1.00 91.31 279 VAL A N 1
ATOM 2285 C CA . VAL A 1 279 ? 13.403 -2.504 -7.283 1.00 91.31 279 VAL A CA 1
ATOM 2286 C C . VAL A 1 279 ? 14.128 -3.273 -8.386 1.00 91.31 279 VAL A C 1
ATOM 2288 O O . VAL A 1 279 ? 15.177 -3.855 -8.122 1.00 91.31 279 VAL A O 1
ATOM 2291 N N . VAL A 1 280 ? 13.646 -3.183 -9.631 1.00 94.56 280 VAL A N 1
ATOM 2292 C CA . VAL A 1 280 ? 14.283 -3.810 -10.797 1.00 94.56 280 VAL A CA 1
ATOM 2293 C C . VAL A 1 280 ? 15.680 -3.249 -11.028 1.00 94.56 280 VAL A C 1
ATOM 2295 O O . VAL A 1 280 ? 16.627 -4.013 -11.180 1.00 94.56 280 VAL A O 1
ATOM 2298 N N . ARG A 1 281 ? 15.845 -1.920 -11.004 1.00 92.56 281 ARG A N 1
ATOM 2299 C CA . ARG A 1 281 ? 17.157 -1.290 -11.205 1.00 92.56 281 ARG A CA 1
ATOM 2300 C C . ARG A 1 281 ? 18.164 -1.723 -10.145 1.00 92.56 281 ARG A C 1
ATOM 2302 O O . ARG A 1 281 ? 19.314 -1.972 -10.486 1.00 92.56 281 ARG A O 1
ATOM 2309 N N . ASN A 1 282 ? 17.740 -1.798 -8.886 1.00 92.81 282 ASN A N 1
ATOM 2310 C CA . ASN A 1 282 ? 18.621 -2.213 -7.799 1.00 92.81 282 ASN A CA 1
ATOM 2311 C C . ASN A 1 282 ? 19.063 -3.673 -7.963 1.00 92.81 282 ASN A C 1
ATOM 2313 O O . ASN A 1 282 ? 20.251 -3.948 -7.846 1.00 92.81 282 ASN A O 1
ATOM 2317 N N . ALA A 1 283 ? 18.141 -4.577 -8.309 1.00 96.69 283 ALA A N 1
ATOM 2318 C CA . ALA A 1 283 ? 18.463 -5.986 -8.531 1.00 96.69 283 ALA A CA 1
ATOM 2319 C C . ALA A 1 283 ? 19.359 -6.200 -9.767 1.00 96.69 283 ALA A C 1
ATOM 2321 O O . ALA A 1 283 ? 20.330 -6.945 -9.709 1.00 96.69 283 ALA A O 1
ATOM 2322 N N . LEU A 1 284 ? 19.102 -5.489 -10.871 1.00 95.50 284 LEU A N 1
ATOM 2323 C CA . LEU A 1 284 ? 19.964 -5.529 -12.061 1.00 95.50 284 LEU A CA 1
ATOM 2324 C C . LEU A 1 284 ? 21.372 -4.977 -11.788 1.00 95.50 284 LEU A C 1
ATOM 2326 O O . LEU A 1 284 ? 22.347 -5.446 -12.376 1.00 95.50 284 LEU A O 1
ATOM 2330 N N . ALA A 1 285 ? 21.483 -3.964 -10.924 1.00 94.94 285 ALA A N 1
ATOM 2331 C CA . ALA A 1 285 ? 22.767 -3.403 -10.518 1.00 94.94 285 ALA A CA 1
ATOM 2332 C C . ALA A 1 285 ? 23.552 -4.362 -9.612 1.00 94.94 285 ALA A C 1
ATOM 2334 O O . ALA A 1 285 ? 24.764 -4.487 -9.786 1.00 94.94 285 ALA A O 1
ATOM 2335 N N . GLU A 1 286 ? 22.870 -5.045 -8.688 1.00 96.19 286 GLU A N 1
ATOM 2336 C CA . GLU A 1 286 ? 23.445 -6.106 -7.852 1.00 96.19 286 GLU A CA 1
ATOM 2337 C C . GLU A 1 286 ? 24.046 -7.224 -8.714 1.00 96.19 286 GLU A C 1
ATOM 2339 O O . GLU A 1 286 ? 25.217 -7.561 -8.547 1.00 96.19 286 GLU A O 1
ATOM 2344 N N . ASP A 1 287 ? 23.285 -7.706 -9.701 1.00 94.81 287 ASP A N 1
ATOM 2345 C CA . ASP A 1 287 ? 23.695 -8.786 -10.611 1.00 94.81 287 ASP A CA 1
ATOM 2346 C C . ASP A 1 287 ? 24.714 -8.330 -11.676 1.00 94.81 287 ASP A C 1
ATOM 2348 O O . ASP A 1 287 ? 25.225 -9.121 -12.464 1.00 94.8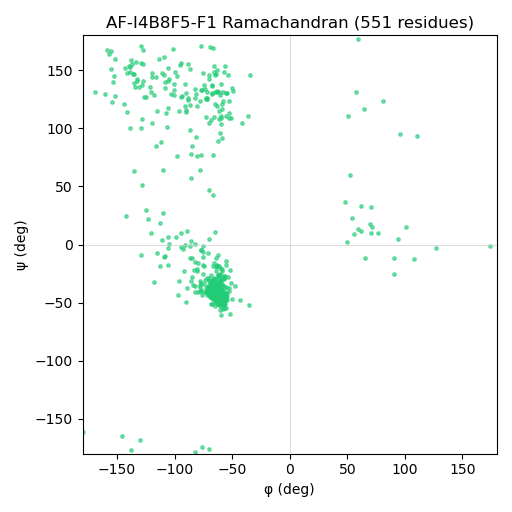1 287 ASP A O 1
ATOM 2352 N N . LYS A 1 288 ? 25.009 -7.021 -11.739 1.00 94.12 288 LYS A N 1
ATOM 2353 C CA . LYS A 1 288 ? 25.821 -6.389 -12.795 1.00 94.12 288 LYS A CA 1
ATOM 2354 C C . LYS A 1 288 ? 25.385 -6.813 -14.204 1.00 94.12 288 LYS A C 1
ATOM 2356 O O . LYS A 1 288 ? 26.215 -6.905 -15.107 1.00 94.12 288 LYS A O 1
ATOM 2361 N N . ALA A 1 289 ? 24.083 -6.994 -14.417 1.00 90.75 289 ALA A N 1
ATOM 2362 C CA . ALA A 1 289 ? 23.521 -7.592 -15.630 1.00 90.75 289 ALA A CA 1
ATOM 2363 C C . ALA A 1 289 ? 23.897 -6.843 -16.931 1.00 90.75 289 ALA A C 1
ATOM 2365 O O . ALA A 1 289 ? 24.026 -7.436 -18.001 1.00 90.75 289 ALA A O 1
ATOM 2366 N N . SER A 1 290 ? 24.168 -5.534 -16.861 1.00 89.75 290 SER A N 1
ATOM 2367 C CA . SER A 1 290 ? 24.683 -4.755 -18.004 1.00 89.75 290 SER A CA 1
ATOM 2368 C C . SER A 1 290 ? 26.075 -5.196 -18.486 1.00 89.75 290 SER A C 1
ATOM 2370 O O . SER A 1 290 ? 26.435 -4.929 -19.633 1.00 89.75 290 SER A O 1
ATOM 2372 N N . ALA A 1 291 ? 26.855 -5.851 -17.625 1.00 91.75 291 ALA A N 1
ATOM 2373 C CA . ALA A 1 291 ? 28.222 -6.307 -17.858 1.00 91.75 291 ALA A CA 1
ATOM 2374 C C . ALA A 1 291 ? 28.327 -7.842 -17.957 1.00 91.75 291 ALA A C 1
ATOM 2376 O O . ALA A 1 291 ? 29.377 -8.401 -17.656 1.00 91.75 291 ALA A O 1
ATOM 2377 N N . ASP A 1 292 ? 27.253 -8.521 -18.376 1.00 94.19 292 ASP A N 1
ATOM 2378 C CA . ASP A 1 292 ? 27.245 -9.969 -18.614 1.00 94.19 292 ASP A CA 1
ATOM 2379 C C . ASP A 1 292 ? 28.281 -10.371 -19.682 1.00 94.19 292 ASP A C 1
ATOM 2381 O O . ASP A 1 292 ? 28.077 -10.173 -20.884 1.00 94.19 292 ASP A O 1
ATOM 2385 N N . ILE A 1 293 ? 29.399 -10.935 -19.216 1.00 96.00 293 ILE A N 1
ATOM 2386 C CA . ILE A 1 293 ? 30.548 -11.339 -20.036 1.00 96.00 293 ILE A CA 1
ATOM 2387 C C . ILE A 1 293 ? 30.171 -12.487 -20.976 1.00 96.00 293 ILE A C 1
ATOM 2389 O O . ILE A 1 293 ? 30.584 -12.487 -22.135 1.00 96.00 293 ILE A O 1
ATOM 2393 N N . THR A 1 294 ? 29.376 -13.447 -20.505 1.00 96.50 294 THR A N 1
ATOM 2394 C CA . THR A 1 294 ? 29.036 -14.660 -21.258 1.00 96.50 294 THR A CA 1
ATOM 2395 C C . THR A 1 294 ? 28.158 -14.316 -22.452 1.00 96.50 294 THR A C 1
ATOM 2397 O O . THR A 1 294 ? 28.494 -14.650 -23.590 1.00 96.50 294 THR A O 1
ATOM 2400 N N . THR A 1 295 ? 27.076 -13.572 -22.220 1.00 94.62 295 THR A N 1
ATOM 2401 C CA . THR A 1 295 ? 26.175 -13.136 -23.294 1.00 94.62 295 THR A CA 1
ATOM 2402 C C . THR A 1 295 ? 26.899 -12.236 -24.295 1.00 94.62 295 THR A C 1
ATOM 2404 O O . THR A 1 295 ? 26.690 -12.361 -25.500 1.00 94.62 295 THR A O 1
ATOM 2407 N N . GLN A 1 296 ? 27.777 -11.341 -23.827 1.00 90.50 296 GLN A N 1
ATOM 2408 C CA . GLN A 1 296 ? 28.561 -10.467 -24.709 1.00 90.50 296 GLN A CA 1
ATOM 2409 C C . GLN A 1 296 ? 29.574 -11.233 -25.567 1.00 90.50 296 GLN A C 1
ATOM 2411 O O . GLN A 1 296 ? 29.771 -10.872 -26.725 1.00 90.50 296 GLN A O 1
ATOM 2416 N N . ALA A 1 297 ? 30.204 -12.273 -25.017 1.00 94.94 297 ALA A N 1
ATOM 2417 C CA . ALA A 1 297 ? 31.181 -13.082 -25.739 1.00 94.94 297 ALA A CA 1
ATOM 2418 C C . ALA A 1 297 ? 30.533 -13.946 -26.832 1.00 94.94 297 ALA A C 1
ATOM 2420 O O . ALA A 1 297 ? 31.116 -14.117 -27.900 1.00 94.94 297 ALA A O 1
ATOM 2421 N N . ILE A 1 298 ? 29.336 -14.481 -26.572 1.00 96.12 298 ILE A N 1
ATOM 2422 C CA . ILE A 1 298 ? 28.632 -15.378 -27.501 1.00 96.12 298 ILE A CA 1
ATOM 2423 C C . ILE A 1 298 ? 27.873 -14.585 -28.576 1.00 96.12 298 ILE A C 1
ATOM 2425 O O . ILE A 1 298 ? 27.899 -14.949 -29.751 1.00 96.12 298 ILE A O 1
ATOM 2429 N N . PHE A 1 299 ? 27.219 -13.480 -28.204 1.00 93.69 299 PHE A N 1
ATOM 2430 C CA . PHE A 1 299 ? 26.352 -12.709 -29.098 1.00 93.69 299 PHE A CA 1
ATOM 2431 C C . PHE A 1 299 ? 26.956 -11.333 -29.413 1.00 93.69 299 PHE A C 1
ATOM 2433 O O . PHE A 1 299 ? 26.665 -10.325 -28.762 1.00 93.69 299 PHE A O 1
ATOM 2440 N N . ALA A 1 300 ? 27.781 -11.282 -30.462 1.00 85.94 300 ALA A N 1
ATOM 2441 C CA . ALA A 1 300 ? 28.482 -10.063 -30.878 1.00 85.94 300 ALA A CA 1
ATOM 2442 C C . ALA A 1 300 ? 27.545 -8.946 -31.391 1.00 85.94 300 ALA A C 1
ATOM 2444 O O . ALA A 1 300 ? 27.848 -7.761 -31.244 1.00 85.94 300 ALA A O 1
ATOM 2445 N N . ALA A 1 301 ? 26.393 -9.304 -31.966 1.00 89.25 301 ALA A N 1
ATOM 2446 C CA . ALA A 1 301 ? 25.413 -8.374 -32.527 1.00 89.25 301 ALA A CA 1
ATOM 2447 C C . ALA A 1 301 ? 24.006 -8.630 -31.949 1.00 89.25 301 ALA A C 1
ATOM 2449 O O . ALA A 1 301 ? 23.734 -9.747 -31.507 1.00 89.25 301 ALA A O 1
ATOM 2450 N N . PRO A 1 302 ? 23.109 -7.620 -31.943 1.00 86.56 302 PRO A N 1
ATOM 2451 C CA . PRO A 1 302 ? 21.700 -7.841 -31.632 1.00 86.56 302 PRO A CA 1
ATOM 2452 C C . PRO A 1 302 ? 21.115 -8.908 -32.562 1.00 86.56 302 PRO A C 1
ATOM 2454 O O . PRO A 1 302 ? 21.248 -8.800 -33.782 1.00 86.56 302 PRO A O 1
ATOM 2457 N N . ALA A 1 303 ? 20.441 -9.901 -31.992 1.00 90.94 303 ALA A N 1
ATOM 2458 C CA . ALA A 1 303 ? 19.729 -10.930 -32.740 1.00 90.94 303 ALA A CA 1
ATOM 2459 C C . ALA A 1 303 ? 18.349 -11.128 -32.117 1.00 90.94 303 ALA A C 1
ATOM 2461 O O . ALA A 1 303 ? 18.228 -11.168 -30.893 1.00 90.94 303 ALA A O 1
ATOM 2462 N N . ARG A 1 304 ? 17.307 -11.223 -32.950 1.00 94.25 304 ARG A N 1
ATOM 2463 C CA . ARG A 1 304 ? 15.954 -11.490 -32.454 1.00 94.25 304 ARG A CA 1
ATOM 2464 C C . ARG A 1 304 ? 15.847 -12.948 -32.017 1.00 94.25 304 ARG A C 1
ATOM 2466 O O . ARG A 1 304 ? 16.240 -13.827 -32.775 1.00 94.25 304 ARG A O 1
ATOM 2473 N N . ALA A 1 305 ? 15.267 -13.180 -30.848 1.00 95.94 305 ALA A N 1
ATOM 2474 C CA . ALA A 1 305 ? 14.906 -14.503 -30.361 1.00 95.94 305 ALA A CA 1
ATOM 2475 C C . ALA A 1 305 ? 13.535 -14.465 -29.681 1.00 95.94 305 ALA A C 1
ATOM 2477 O O . ALA A 1 305 ? 13.142 -13.446 -29.101 1.00 95.94 305 ALA A O 1
ATOM 2478 N N . GLY A 1 306 ? 12.806 -15.576 -29.778 1.00 97.06 306 GLY A N 1
ATOM 2479 C CA . GLY A 1 306 ? 11.612 -15.827 -28.985 1.00 97.06 306 GLY A CA 1
ATOM 2480 C C . GLY A 1 306 ? 11.969 -16.489 -27.658 1.00 97.06 306 GLY A C 1
ATOM 2481 O O . GLY A 1 306 ? 12.990 -17.157 -27.528 1.00 97.06 306 GLY A O 1
ATOM 2482 N N . GLY A 1 307 ? 11.114 -16.330 -26.659 1.00 97.69 307 GLY A N 1
ATOM 2483 C CA . GLY A 1 307 ? 11.232 -17.054 -25.406 1.00 97.69 307 GLY A CA 1
ATOM 2484 C C . GLY A 1 307 ? 9.905 -17.137 -24.673 1.00 97.69 307 GLY A C 1
ATOM 2485 O O . GLY A 1 307 ? 8.963 -16.390 -24.955 1.00 97.69 307 GLY A O 1
ATOM 2486 N N . ARG A 1 308 ? 9.829 -18.042 -23.704 1.00 98.25 308 ARG A N 1
ATOM 2487 C CA . ARG A 1 308 ? 8.718 -18.112 -22.755 1.00 98.25 308 ARG A CA 1
ATOM 2488 C C . ARG A 1 308 ? 9.225 -18.306 -21.339 1.00 98.25 308 ARG A C 1
ATOM 2490 O O . ARG A 1 308 ? 10.210 -19.003 -21.125 1.00 98.25 308 ARG A O 1
ATOM 2497 N N . ILE A 1 309 ? 8.509 -17.730 -20.381 1.00 98.75 309 ILE A N 1
ATOM 2498 C CA . ILE A 1 309 ? 8.664 -18.043 -18.963 1.00 98.75 309 ILE A CA 1
ATOM 2499 C C . ILE A 1 309 ? 7.506 -18.942 -18.552 1.00 98.75 309 ILE A C 1
ATOM 2501 O O . ILE A 1 309 ? 6.348 -18.609 -18.805 1.00 98.75 309 ILE A O 1
ATOM 2505 N N . PHE A 1 310 ? 7.808 -20.062 -17.906 1.00 98.50 310 PHE A N 1
ATOM 2506 C CA . PHE A 1 310 ? 6.818 -21.011 -17.400 1.00 98.50 310 PHE A CA 1
ATOM 2507 C C . PHE A 1 310 ? 7.148 -21.429 -15.966 1.00 98.50 310 PHE A C 1
ATOM 2509 O O . PHE A 1 310 ? 8.296 -21.328 -15.525 1.00 98.50 310 PHE A O 1
ATOM 2516 N N . VAL A 1 311 ? 6.133 -21.880 -15.233 1.00 98.19 311 VAL A N 1
ATOM 2517 C CA . VAL A 1 311 ? 6.282 -22.379 -13.860 1.00 98.19 311 VAL A CA 1
ATOM 2518 C C . VAL A 1 311 ? 6.368 -23.903 -13.852 1.00 98.19 311 VAL A C 1
ATOM 2520 O O . VAL A 1 311 ? 5.716 -24.567 -14.652 1.00 98.19 311 VAL A O 1
ATOM 2523 N N . LYS A 1 312 ? 7.156 -24.486 -12.951 1.00 97.75 312 LYS A N 1
ATOM 2524 C CA . LYS A 1 312 ? 7.345 -25.943 -12.811 1.00 97.75 312 LYS A CA 1
ATOM 2525 C C . LYS A 1 312 ? 6.632 -26.549 -11.603 1.00 97.75 312 LYS A C 1
ATOM 2527 O O . LYS A 1 312 ? 6.656 -27.762 -11.422 1.00 97.75 312 LYS A O 1
ATOM 2532 N N . SER A 1 313 ? 5.986 -25.724 -10.792 1.00 96.19 313 SER A N 1
ATOM 2533 C CA . SER A 1 313 ? 5.195 -26.132 -9.634 1.00 96.19 313 SER A CA 1
ATOM 2534 C C . SER A 1 313 ? 3.896 -25.338 -9.577 1.00 96.19 313 SER A C 1
ATOM 2536 O O . SER A 1 313 ? 3.838 -24.213 -10.067 1.00 96.19 313 SER A O 1
ATOM 2538 N N . ASP A 1 314 ? 2.876 -25.889 -8.931 1.00 97.38 314 ASP A N 1
ATOM 2539 C CA . ASP A 1 314 ? 1.625 -25.170 -8.694 1.00 97.38 314 ASP A CA 1
ATOM 2540 C C . ASP A 1 314 ? 1.859 -23.919 -7.830 1.00 97.38 314 ASP A C 1
ATOM 2542 O O . ASP A 1 314 ? 2.493 -23.997 -6.774 1.00 97.38 314 ASP A O 1
ATOM 2546 N N . CYS A 1 315 ? 1.332 -22.769 -8.252 1.00 98.19 315 CYS A N 1
ATOM 2547 C CA . CYS A 1 315 ? 1.451 -21.516 -7.505 1.00 98.19 315 CYS A CA 1
ATOM 2548 C C . CYS A 1 315 ? 0.321 -20.533 -7.822 1.00 98.19 315 CYS A C 1
ATOM 2550 O O . CYS A 1 315 ? -0.368 -20.657 -8.830 1.00 98.19 315 CYS A O 1
ATOM 2552 N N . VAL A 1 316 ? 0.191 -19.496 -6.999 1.00 98.50 316 VAL A N 1
ATOM 2553 C CA . VAL A 1 316 ? -0.455 -18.238 -7.389 1.00 98.50 316 VAL A CA 1
ATOM 2554 C C . VAL A 1 316 ? 0.626 -17.330 -7.966 1.00 98.50 316 VAL A C 1
ATOM 2556 O O . VAL A 1 316 ? 1.569 -16.978 -7.254 1.00 98.50 316 VAL A O 1
ATOM 2559 N N . VAL A 1 317 ? 0.531 -16.992 -9.253 1.00 98.44 317 VAL A N 1
ATOM 2560 C CA . VAL A 1 317 ? 1.556 -16.189 -9.933 1.00 98.44 317 VAL A CA 1
ATOM 2561 C C . VAL A 1 317 ? 1.466 -14.725 -9.512 1.00 98.44 317 VAL A C 1
ATOM 2563 O O . VAL A 1 317 ? 0.381 -14.159 -9.388 1.00 98.44 317 VAL A O 1
ATOM 2566 N N . CYS A 1 318 ? 2.612 -14.098 -9.270 1.00 98.25 318 CYS A N 1
ATOM 2567 C CA . CYS A 1 318 ? 2.709 -12.681 -8.954 1.00 98.25 318 CYS A CA 1
ATOM 2568 C C . CYS A 1 318 ? 4.073 -12.131 -9.395 1.00 98.25 318 CYS A C 1
ATOM 2570 O O . CYS A 1 318 ? 5.086 -12.822 -9.293 1.00 98.25 318 CYS A O 1
ATOM 2572 N N . GLY A 1 319 ? 4.109 -10.879 -9.852 1.00 97.75 319 GLY A N 1
ATOM 2573 C CA . GLY A 1 319 ? 5.322 -10.197 -10.298 1.00 97.75 319 GLY A CA 1
ATOM 2574 C C . GLY A 1 319 ? 5.498 -10.132 -11.810 1.00 97.75 319 GLY A C 1
ATOM 2575 O O . GLY A 1 319 ? 6.588 -9.791 -12.267 1.00 97.75 319 GLY A O 1
ATOM 2576 N N . VAL A 1 320 ? 4.452 -10.396 -12.598 1.00 97.94 320 VAL A N 1
ATOM 2577 C CA . VAL A 1 320 ? 4.516 -10.379 -14.067 1.00 97.94 320 VAL A CA 1
ATOM 2578 C C . VAL A 1 320 ? 5.008 -9.024 -14.574 1.00 97.94 320 VAL A C 1
ATOM 2580 O O . VAL A 1 320 ? 5.976 -8.963 -15.327 1.00 97.94 320 VAL A O 1
ATOM 2583 N N . ASN A 1 321 ? 4.439 -7.917 -14.089 1.00 96.31 321 ASN A N 1
ATOM 2584 C CA . ASN A 1 321 ? 4.877 -6.573 -14.490 1.00 96.31 321 ASN A CA 1
ATOM 2585 C C . ASN A 1 321 ? 6.311 -6.244 -14.047 1.00 96.31 321 ASN A C 1
ATOM 2587 O O . ASN A 1 321 ? 7.012 -5.497 -14.732 1.00 96.31 321 ASN A O 1
ATOM 2591 N N . VAL A 1 322 ? 6.762 -6.816 -12.927 1.00 97.88 322 VAL A N 1
ATOM 2592 C CA . VAL A 1 322 ? 8.147 -6.667 -12.464 1.00 97.88 322 VAL A CA 1
ATOM 2593 C C . VAL A 1 322 ? 9.087 -7.389 -13.424 1.00 97.88 322 VAL A C 1
ATOM 2595 O O . VAL A 1 322 ? 10.046 -6.779 -13.892 1.00 97.88 322 VAL A O 1
ATOM 2598 N N . ALA A 1 323 ? 8.761 -8.624 -13.816 1.00 98.19 323 ALA A N 1
ATOM 2599 C CA . ALA A 1 323 ? 9.504 -9.373 -14.825 1.00 98.19 323 ALA A CA 1
ATOM 2600 C C . ALA A 1 323 ? 9.545 -8.637 -16.173 1.00 98.19 323 ALA A C 1
ATOM 2602 O O . ALA A 1 323 ? 10.629 -8.425 -16.710 1.00 98.19 323 ALA A O 1
ATOM 2603 N N . LEU A 1 324 ? 8.412 -8.146 -16.687 1.00 97.75 324 LEU A N 1
ATOM 2604 C CA . LEU A 1 324 ? 8.380 -7.357 -17.929 1.00 97.75 324 LEU A CA 1
ATOM 2605 C C . LEU A 1 324 ? 9.337 -6.156 -17.878 1.00 97.75 324 LEU A C 1
ATOM 2607 O O . LEU A 1 324 ? 10.051 -5.878 -18.844 1.00 97.75 324 LEU A O 1
ATOM 2611 N N . GLN A 1 325 ? 9.384 -5.454 -16.742 1.00 97.44 325 GLN A N 1
ATOM 2612 C CA . GLN A 1 325 ? 10.245 -4.288 -16.581 1.00 97.44 325 GLN A CA 1
ATOM 2613 C C . GLN A 1 325 ? 11.741 -4.638 -16.576 1.00 97.44 325 GLN A C 1
ATOM 2615 O O . GLN A 1 325 ? 12.543 -3.832 -17.052 1.00 97.44 325 GLN A O 1
ATOM 2620 N N . THR A 1 326 ? 12.131 -5.823 -16.087 1.00 97.62 326 THR A N 1
ATOM 2621 C CA . THR A 1 326 ? 13.536 -6.278 -16.144 1.00 97.62 326 THR A CA 1
ATOM 2622 C C . THR A 1 326 ? 14.029 -6.407 -17.584 1.00 97.62 326 THR A C 1
ATOM 2624 O O . THR A 1 326 ? 15.099 -5.907 -17.916 1.00 97.62 326 THR A O 1
ATOM 2627 N N . PHE A 1 327 ? 13.213 -6.981 -18.467 1.00 97.88 327 PHE A N 1
ATOM 2628 C CA . PHE A 1 327 ? 13.543 -7.144 -19.879 1.00 97.88 327 PHE A CA 1
ATOM 2629 C C . PHE A 1 327 ? 13.517 -5.811 -20.632 1.00 97.88 327 PHE A C 1
ATOM 2631 O O . PHE A 1 327 ? 14.444 -5.497 -21.381 1.00 97.88 327 PHE A O 1
ATOM 2638 N N . ARG A 1 328 ? 12.502 -4.974 -20.371 1.00 95.81 328 ARG A N 1
ATOM 2639 C CA . ARG A 1 328 ? 12.403 -3.626 -20.958 1.00 95.81 328 ARG A CA 1
ATOM 2640 C C . ARG A 1 328 ? 13.599 -2.746 -20.620 1.00 95.81 328 ARG A C 1
ATOM 2642 O O . ARG A 1 328 ? 13.953 -1.881 -21.416 1.00 95.81 328 ARG A O 1
ATOM 2649 N N . TYR A 1 329 ? 14.235 -2.951 -19.466 1.00 93.31 329 TYR A N 1
ATOM 2650 C CA . TYR A 1 329 ? 15.441 -2.210 -19.098 1.00 93.31 329 TYR A CA 1
ATOM 2651 C C . TYR A 1 329 ? 16.550 -2.337 -20.158 1.00 93.31 329 TYR A C 1
ATOM 2653 O O . TYR A 1 329 ? 17.239 -1.354 -20.430 1.00 93.31 329 TYR A O 1
ATOM 2661 N N . PHE A 1 330 ? 16.689 -3.510 -20.783 1.00 93.88 330 PHE A N 1
ATOM 2662 C CA . PHE A 1 330 ? 17.697 -3.768 -21.814 1.00 93.88 330 PHE A CA 1
ATOM 2663 C C . PHE A 1 330 ? 17.182 -3.598 -23.244 1.00 93.88 330 PHE A C 1
ATOM 2665 O O . PHE A 1 330 ? 17.954 -3.191 -24.109 1.00 93.88 330 PHE A O 1
ATOM 2672 N N . ASP A 1 331 ? 15.902 -3.878 -23.494 1.00 94.69 331 ASP A N 1
ATOM 2673 C CA . ASP A 1 331 ? 15.283 -3.728 -24.812 1.00 94.69 331 ASP A CA 1
ATOM 2674 C C . ASP A 1 331 ? 13.877 -3.121 -24.694 1.00 94.69 331 ASP A C 1
ATOM 2676 O O . ASP A 1 331 ? 12.890 -3.796 -24.398 1.00 94.69 331 ASP A O 1
ATOM 2680 N N . GLN A 1 332 ? 13.785 -1.816 -24.958 1.00 93.62 332 GLN A N 1
ATOM 2681 C CA . GLN A 1 332 ? 12.520 -1.072 -24.966 1.00 93.62 332 GLN A CA 1
ATOM 2682 C C . GLN A 1 332 ? 11.582 -1.501 -26.110 1.00 93.62 332 GLN A C 1
ATOM 2684 O O . GLN A 1 332 ? 10.388 -1.214 -26.051 1.00 93.62 332 GLN A O 1
ATOM 2689 N N . GLY A 1 333 ? 12.108 -2.159 -27.150 1.00 93.19 333 GLY A N 1
ATOM 2690 C CA . GLY A 1 333 ? 11.350 -2.668 -28.292 1.00 93.19 333 GLY A CA 1
ATOM 2691 C C . GLY A 1 333 ? 10.857 -4.106 -28.123 1.00 93.19 333 GLY A C 1
ATOM 2692 O O . GLY A 1 333 ? 10.205 -4.620 -29.036 1.00 93.19 333 GLY A O 1
ATOM 2693 N N . MET A 1 334 ? 11.149 -4.754 -26.988 1.00 96.19 334 MET A N 1
ATOM 2694 C CA . MET A 1 334 ? 10.762 -6.140 -26.743 1.00 96.19 334 MET A CA 1
ATOM 2695 C C . MET A 1 334 ? 9.239 -6.298 -26.720 1.00 96.19 334 MET A C 1
ATOM 2697 O O . MET A 1 334 ? 8.512 -5.552 -26.057 1.00 96.19 334 MET A O 1
ATOM 2701 N N . GLN A 1 335 ? 8.757 -7.291 -27.459 1.00 97.75 335 GLN A N 1
ATOM 2702 C CA . GLN A 1 335 ? 7.346 -7.643 -27.539 1.00 97.75 335 GLN A CA 1
ATOM 2703 C C . GLN A 1 335 ? 7.028 -8.688 -26.477 1.00 97.75 335 GLN A C 1
ATOM 2705 O O . GLN A 1 335 ? 7.789 -9.633 -26.295 1.00 97.75 335 GLN A O 1
ATOM 2710 N N . PHE A 1 336 ? 5.890 -8.531 -25.805 1.00 97.69 336 PHE A N 1
ATOM 2711 C CA . PHE A 1 336 ? 5.441 -9.448 -24.764 1.00 97.69 336 PHE A CA 1
ATOM 2712 C C . PHE A 1 336 ? 4.017 -9.908 -25.044 1.00 97.69 336 PHE A C 1
ATOM 2714 O O . PHE A 1 336 ? 3.166 -9.104 -25.423 1.00 97.69 336 PHE A O 1
ATOM 2721 N N . GLN A 1 337 ? 3.760 -11.184 -24.792 1.00 97.94 337 GLN A N 1
ATOM 2722 C CA . GLN A 1 337 ? 2.429 -11.768 -24.728 1.00 97.94 337 GLN A CA 1
ATOM 2723 C C . GLN A 1 337 ? 2.252 -12.335 -23.322 1.00 97.94 337 GLN A C 1
ATOM 2725 O O . GLN A 1 337 ? 2.838 -13.359 -22.979 1.00 97.94 337 GLN A O 1
ATOM 2730 N N . VAL A 1 338 ? 1.487 -11.636 -22.489 1.00 97.69 338 VAL A N 1
ATOM 2731 C CA . VAL A 1 338 ? 1.175 -12.086 -21.128 1.00 97.69 338 VAL A CA 1
ATOM 2732 C C . VAL A 1 338 ? 0.084 -13.153 -21.208 1.00 97.69 338 VAL A C 1
ATOM 2734 O O . VAL A 1 338 ? -0.969 -12.894 -21.785 1.00 97.69 338 VAL A O 1
ATOM 2737 N N . GLU A 1 339 ? 0.346 -14.340 -20.659 1.00 97.31 339 GLU A N 1
ATOM 2738 C CA . GLU A 1 339 ? -0.597 -15.472 -20.643 1.00 97.31 339 GLU A CA 1
ATOM 2739 C C . GLU A 1 339 ? -1.229 -15.700 -19.263 1.00 97.31 339 GLU A C 1
ATOM 2741 O O . GLU A 1 339 ? -2.279 -16.330 -19.177 1.00 97.31 339 GLU A O 1
ATOM 2746 N N . ALA A 1 340 ? -0.631 -15.151 -18.201 1.00 95.50 340 ALA A N 1
ATOM 2747 C CA . ALA A 1 340 ? -1.169 -15.176 -16.846 1.00 95.50 340 ALA A CA 1
ATOM 2748 C C . ALA A 1 340 ? -1.046 -13.801 -16.178 1.00 95.50 340 ALA A C 1
ATOM 2750 O O . ALA A 1 340 ? -0.024 -13.123 -16.314 1.00 95.50 340 ALA A O 1
ATOM 2751 N N . ALA A 1 341 ? -2.077 -13.392 -15.444 1.00 95.62 341 ALA A N 1
ATOM 2752 C CA . ALA A 1 341 ? -2.099 -12.160 -14.669 1.00 95.62 341 ALA A CA 1
ATOM 2753 C C . ALA A 1 341 ? -1.710 -12.410 -13.204 1.00 95.62 341 ALA A C 1
ATOM 2755 O O . ALA A 1 341 ? -1.902 -13.493 -12.656 1.00 95.62 341 ALA A O 1
ATOM 2756 N N . ASP A 1 342 ? -1.189 -11.376 -12.536 1.00 96.44 342 ASP A N 1
ATOM 2757 C CA . ASP A 1 342 ? -0.896 -11.449 -11.102 1.00 96.44 342 ASP A CA 1
ATOM 2758 C C . ASP A 1 342 ? -2.168 -11.772 -10.295 1.00 96.44 342 ASP A C 1
ATOM 2760 O O . ASP A 1 342 ? -3.122 -10.983 -10.292 1.00 96.44 342 ASP A O 1
ATOM 2764 N N . GLY A 1 343 ? -2.131 -12.884 -9.558 1.00 96.25 343 GLY A N 1
ATOM 2765 C CA . GLY A 1 343 ? -3.248 -13.452 -8.798 1.00 96.25 343 GLY A CA 1
ATOM 2766 C C . GLY A 1 343 ? -3.826 -14.738 -9.401 1.00 96.25 343 GLY A C 1
ATOM 2767 O O . GLY A 1 343 ? -4.572 -15.438 -8.715 1.00 96.25 343 GLY A O 1
ATOM 2768 N N . ASP A 1 344 ? -3.465 -15.092 -10.637 1.00 97.31 344 ASP A N 1
ATOM 2769 C CA . ASP A 1 344 ? -3.929 -16.333 -11.258 1.00 97.31 344 ASP A CA 1
ATOM 2770 C C . ASP A 1 344 ? -3.292 -17.562 -10.595 1.00 97.31 344 ASP A C 1
ATOM 2772 O O . ASP A 1 344 ? -2.112 -17.573 -10.234 1.00 97.31 344 ASP A O 1
ATOM 2776 N N . THR A 1 345 ? -4.071 -18.636 -10.455 1.00 97.62 345 THR A N 1
ATOM 2777 C CA . THR A 1 345 ? -3.548 -19.936 -10.014 1.00 97.62 345 THR A CA 1
ATOM 2778 C C . THR A 1 345 ? -3.045 -20.716 -11.220 1.00 97.62 345 THR A C 1
ATOM 2780 O O . THR A 1 345 ? -3.816 -21.040 -12.122 1.00 97.62 345 THR A O 1
ATOM 2783 N N . LEU A 1 346 ? -1.759 -21.052 -11.219 1.00 97.62 346 LEU A N 1
ATOM 2784 C CA . LEU A 1 346 ? -1.094 -21.796 -12.278 1.00 97.62 346 LEU A CA 1
ATOM 2785 C C . LEU A 1 346 ? -0.743 -23.210 -11.825 1.00 97.62 346 LEU A C 1
ATOM 2787 O O . LEU A 1 346 ? -0.397 -23.448 -10.666 1.00 97.62 346 LEU A O 1
ATOM 2791 N N . LYS A 1 347 ? -0.817 -24.144 -12.773 1.00 97.44 347 LYS A N 1
ATOM 2792 C CA . LYS A 1 347 ? -0.316 -25.512 -12.630 1.00 97.44 347 LYS A CA 1
ATOM 2793 C C . LYS A 1 347 ? 1.093 -25.628 -13.192 1.00 97.44 347 LYS A C 1
ATOM 2795 O O . LYS A 1 347 ? 1.472 -24.861 -14.078 1.00 97.44 347 LYS A O 1
ATOM 2800 N N . ALA A 1 348 ? 1.847 -26.613 -12.713 1.00 97.56 348 ALA A N 1
ATOM 2801 C CA . ALA A 1 348 ? 3.139 -26.960 -13.300 1.00 97.56 348 ALA A CA 1
ATOM 2802 C C . ALA A 1 348 ? 3.045 -27.112 -14.836 1.00 97.56 348 ALA A C 1
ATOM 2804 O O . ALA A 1 348 ? 2.145 -27.766 -15.359 1.00 97.56 348 ALA A O 1
ATOM 2805 N N . GLY A 1 349 ? 3.977 -26.486 -15.554 1.00 97.12 349 GLY A N 1
ATOM 2806 C CA . GLY A 1 349 ? 4.031 -26.416 -17.016 1.00 97.12 349 GLY A CA 1
ATOM 2807 C C . GLY A 1 349 ? 3.303 -25.217 -17.636 1.00 97.12 349 GLY A C 1
ATOM 2808 O O . GLY A 1 349 ? 3.498 -24.947 -18.823 1.00 97.12 349 GLY A O 1
ATOM 2809 N N . ALA A 1 350 ? 2.493 -24.473 -16.874 1.00 98.12 350 ALA A N 1
ATOM 2810 C CA . ALA A 1 350 ? 1.784 -23.308 -17.396 1.00 98.12 350 ALA A CA 1
ATOM 2811 C C . ALA A 1 350 ? 2.754 -22.174 -17.766 1.00 98.12 350 ALA A C 1
ATOM 2813 O O . ALA A 1 350 ? 3.693 -21.857 -17.030 1.00 98.12 350 ALA A O 1
ATOM 2814 N N . THR A 1 351 ? 2.511 -21.552 -18.921 1.00 98.44 351 THR A N 1
ATOM 2815 C CA . THR A 1 351 ? 3.273 -20.391 -19.392 1.00 98.44 351 THR A CA 1
ATOM 2816 C C . THR A 1 351 ? 2.733 -19.122 -18.730 1.00 98.44 351 THR A C 1
ATOM 2818 O O . THR A 1 351 ? 1.528 -18.916 -18.655 1.00 98.44 351 THR A O 1
ATOM 2821 N N . VAL A 1 352 ? 3.636 -18.278 -18.233 1.00 98.25 352 VAL A N 1
ATOM 2822 C CA . VAL A 1 352 ? 3.322 -16.990 -17.596 1.00 98.25 352 VAL A CA 1
ATOM 2823 C C . VAL A 1 352 ? 3.295 -15.880 -18.639 1.00 98.25 352 VAL A C 1
ATOM 2825 O O . VAL A 1 352 ? 2.364 -15.080 -18.705 1.00 98.25 352 VAL A O 1
ATOM 2828 N N . LEU A 1 353 ? 4.342 -15.820 -19.463 1.00 97.75 353 LEU A N 1
ATOM 2829 C CA . LEU A 1 353 ? 4.464 -14.856 -20.547 1.00 97.75 353 LEU A CA 1
ATOM 2830 C C . LEU A 1 353 ? 5.394 -15.385 -21.635 1.00 97.75 353 LEU A C 1
ATOM 2832 O O . LEU A 1 353 ? 6.343 -16.123 -21.357 1.00 97.75 353 LEU A O 1
ATOM 2836 N N . ARG A 1 354 ? 5.151 -14.951 -22.869 1.00 98.50 354 ARG A N 1
ATOM 2837 C CA . ARG A 1 354 ? 6.091 -15.056 -23.986 1.00 98.50 354 ARG A CA 1
ATOM 2838 C C . ARG A 1 354 ? 6.701 -13.702 -24.282 1.00 98.50 354 ARG A C 1
ATOM 2840 O O . ARG A 1 354 ? 6.087 -12.662 -24.041 1.00 98.50 354 ARG A O 1
ATOM 2847 N N . LEU A 1 355 ? 7.907 -13.727 -24.819 1.00 98.06 355 LEU A N 1
ATOM 2848 C CA . LEU A 1 355 ? 8.687 -12.540 -25.124 1.00 98.06 355 LEU A CA 1
ATOM 2849 C C . LEU A 1 355 ? 9.446 -12.720 -26.442 1.00 98.06 355 LEU A C 1
ATOM 2851 O O . LEU A 1 355 ? 9.821 -13.834 -26.802 1.00 98.06 355 LEU A O 1
ATOM 2855 N N . ASN A 1 356 ? 9.634 -11.634 -27.187 1.00 97.94 356 ASN A N 1
ATOM 2856 C CA . ASN A 1 356 ? 10.390 -11.626 -28.437 1.00 97.94 356 ASN A CA 1
ATOM 2857 C C . ASN A 1 356 ? 11.169 -10.311 -28.570 1.00 97.94 356 ASN A C 1
ATOM 2859 O O . ASN A 1 356 ? 10.572 -9.231 -28.559 1.00 97.94 356 ASN A O 1
ATOM 2863 N N . GLY A 1 357 ? 12.493 -10.396 -28.686 1.00 96.50 357 GLY A N 1
ATOM 2864 C CA . GLY A 1 357 ? 13.384 -9.232 -28.710 1.00 96.50 357 GLY A CA 1
ATOM 2865 C C . GLY A 1 357 ? 14.849 -9.626 -28.856 1.00 96.50 357 GLY A C 1
ATOM 2866 O O . GLY A 1 357 ? 15.144 -10.734 -29.302 1.00 96.50 357 GLY A O 1
ATOM 2867 N N . ASP A 1 358 ? 15.766 -8.721 -28.509 1.00 96.00 358 ASP A N 1
ATOM 2868 C CA . ASP A 1 358 ? 17.208 -9.010 -28.534 1.00 96.00 358 ASP A CA 1
ATOM 2869 C C . ASP A 1 358 ? 17.556 -10.129 -27.536 1.00 96.00 358 ASP A C 1
ATOM 2871 O O . ASP A 1 358 ? 17.388 -9.952 -26.329 1.00 96.00 358 ASP A O 1
ATOM 2875 N N . ILE A 1 359 ? 18.098 -11.256 -28.013 1.00 96.12 359 ILE A N 1
ATOM 2876 C CA . ILE A 1 359 ? 18.528 -12.389 -27.173 1.00 96.12 359 ILE A CA 1
ATOM 2877 C C . ILE A 1 359 ? 19.436 -11.952 -26.021 1.00 96.12 359 ILE A C 1
ATOM 2879 O O . ILE A 1 359 ? 19.352 -12.479 -24.913 1.00 96.12 359 ILE A O 1
ATOM 2883 N N . ARG A 1 360 ? 20.256 -10.919 -26.235 1.00 95.81 360 ARG A N 1
ATOM 2884 C CA . ARG A 1 360 ? 21.149 -10.389 -25.202 1.00 95.81 360 ARG A CA 1
ATOM 2885 C C . ARG A 1 360 ? 20.377 -9.722 -24.074 1.00 95.81 360 ARG A C 1
ATOM 2887 O O . ARG A 1 360 ? 20.786 -9.810 -22.923 1.00 95.81 360 ARG A O 1
ATOM 2894 N N . ALA A 1 361 ? 19.276 -9.045 -24.391 1.00 96.00 361 ALA A N 1
ATOM 2895 C CA . ALA A 1 361 ? 18.393 -8.445 -23.397 1.00 96.00 361 ALA A CA 1
ATOM 2896 C C . ALA A 1 361 ? 17.620 -9.515 -22.616 1.00 96.00 361 ALA A C 1
ATOM 2898 O O . ALA A 1 361 ? 17.453 -9.377 -21.405 1.00 96.00 361 ALA A O 1
ATOM 2899 N N . ILE A 1 362 ? 17.202 -10.587 -23.298 1.00 97.50 362 ILE A N 1
ATOM 2900 C CA . ILE A 1 362 ? 16.528 -11.736 -22.684 1.00 97.50 362 ILE A CA 1
ATOM 2901 C C . ILE A 1 362 ? 17.442 -12.383 -21.637 1.00 97.50 362 ILE A C 1
ATOM 2903 O O . ILE A 1 362 ? 17.082 -12.439 -20.464 1.00 97.50 362 ILE A O 1
ATOM 2907 N N . LEU A 1 363 ? 18.652 -12.790 -22.031 1.00 97.75 363 LEU A N 1
ATOM 2908 C CA . LEU A 1 363 ? 19.577 -13.504 -21.143 1.00 97.75 363 LEU A CA 1
ATOM 2909 C C . LEU A 1 363 ? 20.056 -12.638 -19.967 1.00 97.75 363 LEU A C 1
ATOM 2911 O O . LEU A 1 363 ? 20.109 -13.110 -18.836 1.00 97.75 363 LEU A O 1
ATOM 2915 N N . ARG A 1 364 ? 20.309 -11.341 -20.192 1.00 96.62 364 ARG A N 1
ATOM 2916 C CA . ARG A 1 364 ? 20.680 -10.406 -19.111 1.00 96.62 364 ARG A CA 1
ATOM 2917 C C . ARG A 1 364 ? 19.557 -10.160 -18.106 1.00 96.62 364 ARG A C 1
ATOM 2919 O O . ARG A 1 364 ? 19.825 -9.878 -16.944 1.00 96.62 364 ARG A O 1
ATOM 2926 N N . GLY A 1 365 ? 18.304 -10.183 -18.558 1.00 97.62 365 GLY A N 1
ATOM 2927 C CA . GLY A 1 365 ? 17.139 -9.963 -17.700 1.00 97.62 365 GLY A CA 1
ATOM 2928 C C . GLY A 1 365 ? 16.689 -11.213 -16.945 1.00 97.62 365 GLY A C 1
ATOM 2929 O O . GLY A 1 365 ? 16.033 -11.086 -15.912 1.00 97.62 365 GLY A O 1
ATOM 2930 N N . GLU A 1 366 ? 17.047 -12.404 -17.435 1.00 98.38 366 GLU A N 1
ATOM 2931 C CA . GLU A 1 366 ? 16.490 -13.689 -17.005 1.00 98.38 366 GLU A CA 1
ATOM 2932 C C . GLU A 1 366 ? 16.539 -13.886 -15.489 1.00 98.38 366 GLU A C 1
ATOM 2934 O O . GLU A 1 366 ? 15.495 -14.047 -14.855 1.00 98.38 366 GLU A O 1
ATOM 2939 N N . ARG A 1 367 ? 17.734 -13.861 -14.886 1.00 98.50 367 ARG A N 1
ATOM 2940 C CA . ARG A 1 367 ? 17.892 -14.214 -13.468 1.00 98.50 367 ARG A CA 1
ATOM 2941 C C . ARG A 1 367 ? 17.084 -13.289 -12.567 1.00 98.50 367 ARG A C 1
ATOM 2943 O O . ARG A 1 367 ? 16.388 -13.757 -11.667 1.00 98.50 367 ARG A O 1
ATOM 2950 N N . VAL A 1 368 ? 17.133 -11.987 -12.836 1.00 98.56 368 VAL A N 1
ATOM 2951 C CA . VAL A 1 368 ? 16.392 -10.987 -12.063 1.00 98.56 368 VAL A CA 1
ATOM 2952 C C . VAL A 1 368 ? 14.881 -11.147 -12.259 1.00 98.56 368 VAL A C 1
ATOM 2954 O O . VAL A 1 368 ? 14.141 -11.106 -11.275 1.00 98.56 368 VAL A O 1
ATOM 2957 N N . ALA A 1 369 ? 14.414 -11.393 -13.487 1.00 98.62 369 ALA A N 1
ATOM 2958 C CA . ALA A 1 369 ? 13.001 -11.641 -13.777 1.00 98.62 369 ALA A CA 1
ATOM 2959 C C . ALA A 1 369 ? 12.460 -12.856 -13.009 1.00 98.62 369 ALA A C 1
ATOM 2961 O O . ALA A 1 369 ? 11.441 -12.758 -12.319 1.00 98.62 369 ALA A O 1
ATOM 2962 N N . LEU A 1 370 ? 13.162 -13.990 -13.108 1.00 98.69 370 LEU A N 1
ATOM 2963 C CA . LEU A 1 370 ? 12.765 -15.246 -12.475 1.00 98.69 370 LEU A CA 1
ATOM 2964 C C . LEU A 1 370 ? 12.815 -15.142 -10.946 1.00 98.69 370 LEU A C 1
ATOM 2966 O O . LEU A 1 370 ? 11.897 -15.616 -10.281 1.00 98.69 370 LEU A O 1
ATOM 2970 N N . ASN A 1 371 ? 13.818 -14.460 -10.383 1.00 98.56 371 ASN A N 1
ATOM 2971 C CA . ASN A 1 371 ? 13.917 -14.242 -8.938 1.00 98.56 371 ASN A CA 1
ATOM 2972 C C . ASN A 1 371 ? 12.738 -13.417 -8.394 1.00 98.56 371 ASN A C 1
ATOM 2974 O O . ASN A 1 371 ? 12.195 -13.755 -7.341 1.00 98.56 371 ASN A O 1
ATOM 2978 N N . PHE A 1 372 ? 12.307 -12.363 -9.102 1.00 98.62 372 PHE A N 1
ATOM 2979 C CA . PHE A 1 372 ? 11.127 -11.594 -8.694 1.00 98.62 372 PHE A CA 1
ATOM 2980 C C . PHE A 1 372 ? 9.840 -12.412 -8.797 1.00 98.62 372 PHE A C 1
ATOM 2982 O O . PHE A 1 372 ? 9.067 -12.413 -7.839 1.00 98.62 372 PHE A O 1
ATOM 2989 N N . LEU A 1 373 ? 9.630 -13.133 -9.904 1.00 98.69 373 LEU A N 1
ATOM 2990 C CA . LEU A 1 373 ? 8.470 -14.017 -10.061 1.00 98.69 373 LEU A CA 1
ATOM 2991 C C . LEU A 1 373 ? 8.417 -15.059 -8.944 1.00 98.69 373 LEU A C 1
ATOM 2993 O O . LEU A 1 373 ? 7.377 -15.220 -8.310 1.00 98.69 373 LEU A O 1
ATOM 2997 N N . ALA A 1 374 ? 9.538 -15.715 -8.649 1.00 98.50 374 ALA A N 1
ATOM 2998 C CA . ALA A 1 374 ? 9.641 -16.709 -7.589 1.00 98.50 374 ALA A CA 1
ATOM 2999 C C . ALA A 1 374 ? 9.335 -16.110 -6.205 1.00 98.50 374 ALA A C 1
ATOM 3001 O O . ALA A 1 374 ? 8.487 -16.622 -5.474 1.00 98.50 374 ALA A O 1
ATOM 3002 N N . PHE A 1 375 ? 9.967 -14.988 -5.853 1.00 98.44 375 PHE A N 1
ATOM 3003 C CA . PHE A 1 375 ? 9.763 -14.322 -4.564 1.00 98.44 375 PHE A CA 1
ATOM 3004 C C . PHE A 1 375 ? 8.311 -13.867 -4.364 1.00 98.44 375 PHE A C 1
ATOM 3006 O O . PHE A 1 375 ? 7.685 -14.169 -3.347 1.00 98.44 375 PHE A O 1
ATOM 3013 N N . MET A 1 376 ? 7.756 -13.160 -5.348 1.00 98.38 376 MET A N 1
ATOM 3014 C CA . MET A 1 376 ? 6.405 -12.605 -5.270 1.00 98.38 376 MET A CA 1
ATOM 3015 C C . MET A 1 376 ? 5.341 -13.704 -5.302 1.00 98.38 376 MET A C 1
ATOM 3017 O O . MET A 1 376 ? 4.400 -13.678 -4.506 1.00 98.38 376 MET A O 1
ATOM 3021 N N . SER A 1 377 ? 5.504 -14.707 -6.169 1.00 98.62 377 SER A N 1
ATOM 3022 C CA . SER A 1 377 ? 4.574 -15.840 -6.260 1.00 98.62 377 SER A CA 1
ATOM 3023 C C . SER A 1 377 ? 4.602 -16.700 -4.998 1.00 98.62 377 SER A C 1
ATOM 3025 O O . SER A 1 377 ? 3.574 -17.255 -4.616 1.00 98.62 377 SER A O 1
ATOM 3027 N N . SER A 1 378 ? 5.735 -16.773 -4.292 1.00 98.25 378 SER A N 1
ATOM 3028 C CA . SER A 1 378 ? 5.807 -17.436 -2.987 1.00 98.25 378 SER A CA 1
ATOM 3029 C C . SER A 1 378 ? 4.880 -16.787 -1.957 1.00 98.25 378 SER A C 1
ATOM 3031 O O . SER A 1 378 ? 4.038 -17.463 -1.361 1.00 98.25 378 SER A O 1
ATOM 3033 N N . ILE A 1 379 ? 4.967 -15.461 -1.807 1.00 98.19 379 ILE A N 1
ATOM 3034 C CA . ILE A 1 379 ? 4.124 -14.699 -0.875 1.00 98.19 379 ILE A CA 1
ATOM 3035 C C . ILE A 1 379 ? 2.648 -14.814 -1.270 1.00 98.19 379 ILE A C 1
ATOM 3037 O O . ILE A 1 379 ? 1.803 -15.073 -0.410 1.00 98.19 379 ILE A O 1
ATOM 3041 N N . ALA A 1 380 ? 2.325 -14.669 -2.559 1.00 98.00 380 ALA A N 1
ATOM 3042 C CA . ALA A 1 380 ? 0.951 -14.785 -3.048 1.00 98.00 380 ALA A CA 1
ATOM 3043 C C . ALA A 1 380 ? 0.374 -16.189 -2.794 1.00 98.00 380 ALA A C 1
ATOM 3045 O O . ALA A 1 380 ? -0.722 -16.323 -2.250 1.00 98.00 380 ALA A O 1
ATOM 3046 N N . THR A 1 381 ? 1.144 -17.241 -3.091 1.00 98.12 381 THR A N 1
ATOM 3047 C CA . THR A 1 381 ? 0.745 -18.641 -2.864 1.00 98.12 381 THR A CA 1
ATOM 3048 C C . THR A 1 381 ? 0.520 -18.924 -1.384 1.00 98.12 381 THR A C 1
ATOM 3050 O O . THR A 1 381 ? -0.487 -19.526 -1.007 1.00 98.12 381 THR A O 1
ATOM 3053 N N . ARG A 1 382 ? 1.435 -18.471 -0.520 1.00 97.25 382 ARG A N 1
ATOM 3054 C CA . ARG A 1 382 ? 1.315 -18.655 0.928 1.00 97.25 382 ARG A CA 1
ATOM 3055 C C . ARG A 1 382 ? 0.107 -17.904 1.480 1.00 97.25 382 ARG A C 1
ATOM 3057 O O . ARG A 1 382 ? -0.670 -18.487 2.231 1.00 97.25 382 ARG A O 1
ATOM 3064 N N . THR A 1 383 ? -0.087 -16.653 1.067 1.00 97.19 383 THR A N 1
ATOM 3065 C CA . THR A 1 383 ? -1.247 -15.845 1.470 1.00 97.19 383 THR A CA 1
ATOM 3066 C C . THR A 1 383 ? -2.550 -16.521 1.069 1.00 97.19 383 THR A C 1
ATOM 3068 O O . THR A 1 383 ? -3.447 -16.631 1.897 1.00 97.19 383 THR A O 1
ATOM 3071 N N . ASN A 1 384 ? -2.635 -17.040 -0.158 1.00 97.19 384 ASN A N 1
ATOM 3072 C CA . ASN A 1 384 ? -3.818 -17.737 -0.644 1.00 97.19 384 ASN A CA 1
ATOM 3073 C C . ASN A 1 384 ? -4.158 -18.960 0.216 1.00 97.19 384 ASN A C 1
ATOM 3075 O O . ASN A 1 384 ? -5.298 -19.108 0.651 1.00 97.19 384 ASN A O 1
ATOM 3079 N N . ARG A 1 385 ? -3.157 -19.779 0.563 1.00 96.06 385 ARG A N 1
ATOM 3080 C CA . ARG A 1 385 ? -3.345 -20.923 1.471 1.00 96.06 385 ARG A CA 1
ATOM 3081 C C . ARG A 1 385 ? -3.852 -20.488 2.846 1.00 96.06 385 ARG A C 1
ATOM 3083 O O . ARG A 1 385 ? -4.793 -21.090 3.359 1.00 96.06 385 ARG A O 1
ATOM 3090 N N . VAL A 1 386 ? -3.257 -19.450 3.438 1.00 96.00 386 VAL A N 1
ATOM 3091 C CA . VAL A 1 386 ? -3.678 -18.930 4.752 1.00 96.00 386 VAL A CA 1
ATOM 3092 C C . VAL A 1 386 ? -5.100 -18.368 4.673 1.00 96.00 386 VAL A C 1
ATOM 3094 O O . VAL A 1 386 ? -5.928 -18.699 5.515 1.00 96.00 386 VAL A O 1
ATOM 3097 N N . GLN A 1 387 ? -5.419 -17.574 3.650 1.00 95.44 387 GLN A N 1
ATOM 3098 C CA . GLN A 1 387 ? -6.733 -16.951 3.487 1.00 95.44 387 GLN A CA 1
ATOM 3099 C C . GLN A 1 387 ? -7.839 -17.983 3.252 1.00 95.44 387 GLN A C 1
ATOM 3101 O O . GLN A 1 387 ? -8.909 -17.858 3.847 1.00 95.44 387 GLN A O 1
ATOM 3106 N N . LEU A 1 388 ? -7.591 -19.025 2.454 1.00 95.00 388 LEU A N 1
ATOM 3107 C CA . LEU A 1 388 ? -8.540 -20.129 2.285 1.00 95.00 388 LEU A CA 1
ATOM 3108 C C . LEU A 1 388 ? -8.833 -20.809 3.630 1.00 95.00 388 LEU A C 1
ATOM 3110 O O . LEU A 1 388 ? -9.997 -20.973 3.991 1.00 95.00 388 LEU A O 1
ATOM 3114 N N . ASN A 1 389 ? -7.797 -21.108 4.420 1.00 95.62 389 ASN A N 1
ATOM 3115 C CA . ASN A 1 389 ? -7.964 -21.723 5.739 1.00 95.62 389 ASN A CA 1
ATOM 3116 C C . ASN A 1 389 ? -8.582 -20.780 6.785 1.00 95.62 389 ASN A C 1
ATOM 3118 O O . ASN A 1 389 ? -9.293 -21.253 7.661 1.00 95.62 389 ASN A O 1
ATOM 3122 N N . ALA A 1 390 ? -8.354 -19.469 6.724 1.00 94.94 390 ALA A N 1
ATOM 3123 C CA . ALA A 1 390 ? -8.965 -18.511 7.651 1.00 94.94 390 ALA A CA 1
ATOM 3124 C C . ALA A 1 390 ? -10.440 -18.223 7.307 1.00 94.94 390 ALA A C 1
ATOM 3126 O O . ALA A 1 390 ? -11.267 -18.033 8.201 1.00 94.94 390 ALA A O 1
ATOM 3127 N N . SER A 1 391 ? -10.790 -18.253 6.014 1.00 92.75 391 SER A N 1
ATOM 3128 C CA . SER A 1 391 ? -12.137 -17.925 5.525 1.00 92.75 391 SER A CA 1
ATOM 3129 C C . SER A 1 391 ? -13.231 -18.851 6.061 1.00 92.75 391 SER A C 1
ATOM 3131 O O . SER A 1 391 ? -14.352 -18.398 6.283 1.00 92.75 391 SER A O 1
ATOM 3133 N N . GLN A 1 392 ? -12.901 -20.112 6.367 1.00 94.75 392 GLN A N 1
ATOM 3134 C CA . GLN A 1 392 ? -13.839 -21.066 6.974 1.00 94.75 392 GLN A CA 1
ATOM 3135 C C . GLN A 1 392 ? -14.321 -20.632 8.374 1.00 94.75 392 GLN A C 1
ATOM 3137 O O . GLN A 1 392 ? -15.336 -21.126 8.858 1.00 94.75 392 GLN A O 1
ATOM 3142 N N . TYR A 1 393 ? -13.608 -19.698 9.012 1.00 94.75 393 TYR A N 1
ATOM 3143 C CA . TYR A 1 393 ? -13.953 -19.112 10.309 1.00 94.75 393 TYR A CA 1
ATOM 3144 C C . TYR A 1 393 ? -14.495 -17.679 10.189 1.00 94.75 393 TYR A C 1
ATOM 3146 O O . TYR A 1 393 ? -14.702 -17.022 11.205 1.00 94.75 393 TYR A O 1
ATOM 3154 N N . GLY A 1 394 ? -14.716 -17.179 8.966 1.00 92.19 394 GLY A N 1
ATOM 3155 C CA . GLY A 1 394 ? -15.145 -15.799 8.718 1.00 92.19 394 GLY A CA 1
ATOM 3156 C C . GLY A 1 394 ? -14.058 -14.747 8.970 1.00 92.19 394 GLY A C 1
ATOM 3157 O O . GLY A 1 394 ? -14.375 -13.566 9.067 1.00 92.19 394 GLY A O 1
ATOM 3158 N N . VAL A 1 395 ? -12.790 -15.162 9.072 1.00 94.75 395 VAL A N 1
ATOM 3159 C CA . VAL A 1 395 ? -11.657 -14.287 9.402 1.00 94.75 395 VAL A CA 1
ATOM 3160 C C . VAL A 1 395 ? -10.882 -13.909 8.141 1.00 94.75 395 VAL A C 1
ATOM 3162 O O . VAL A 1 395 ? -10.618 -14.746 7.271 1.00 94.75 395 VAL A O 1
ATOM 3165 N N . ARG A 1 396 ? -10.475 -12.640 8.048 1.00 94.38 396 ARG A N 1
ATOM 3166 C CA . ARG A 1 396 ? -9.614 -12.143 6.965 1.00 94.38 396 ARG A CA 1
ATOM 3167 C C . ARG A 1 396 ? -8.160 -12.028 7.390 1.00 94.38 396 ARG A C 1
ATOM 3169 O O . ARG A 1 396 ? -7.850 -11.734 8.539 1.00 94.38 396 ARG A O 1
ATOM 3176 N N . VAL A 1 397 ? -7.260 -12.231 6.440 1.00 94.25 397 VAL A N 1
ATOM 3177 C CA . VAL A 1 397 ? -5.821 -12.254 6.698 1.00 94.25 397 VAL A CA 1
ATOM 3178 C C . VAL A 1 397 ? -5.211 -10.881 6.445 1.00 94.25 397 VAL A C 1
ATOM 3180 O O . VAL A 1 397 ? -5.365 -10.331 5.355 1.00 94.25 397 VAL A O 1
ATOM 3183 N N . LEU A 1 398 ? -4.490 -10.354 7.434 1.00 93.75 398 LEU A N 1
ATOM 3184 C CA . LEU A 1 398 ? -3.688 -9.137 7.329 1.00 93.75 398 LEU A CA 1
ATOM 3185 C C . LEU A 1 398 ? -2.193 -9.472 7.241 1.00 93.75 398 LEU A C 1
ATOM 3187 O O . LEU A 1 398 ? -1.691 -10.390 7.898 1.00 93.75 398 LEU A O 1
ATOM 3191 N N . ASP A 1 399 ? -1.463 -8.715 6.425 1.00 93.38 399 ASP A N 1
ATOM 3192 C CA . ASP A 1 399 ? -0.001 -8.724 6.456 1.00 93.38 399 ASP A CA 1
ATOM 3193 C C . ASP A 1 399 ? 0.563 -7.930 7.647 1.00 93.38 399 ASP A C 1
ATOM 3195 O O . ASP A 1 399 ? -0.153 -7.452 8.523 1.00 93.38 399 ASP A O 1
ATOM 3199 N N . THR A 1 400 ? 1.887 -7.778 7.686 1.00 92.19 400 THR A N 1
ATOM 3200 C CA . THR A 1 400 ? 2.555 -6.962 8.703 1.00 92.19 400 THR A CA 1
ATOM 3201 C C . THR A 1 400 ? 3.673 -6.130 8.079 1.00 92.19 400 THR A C 1
ATOM 3203 O O . THR A 1 400 ? 3.940 -6.171 6.878 1.00 92.19 400 THR A O 1
ATOM 3206 N N . ARG A 1 401 ? 4.406 -5.392 8.916 1.00 92.88 401 ARG A N 1
ATOM 3207 C CA . ARG A 1 401 ? 5.659 -4.734 8.518 1.00 92.88 401 ARG A CA 1
ATOM 3208 C C . ARG A 1 401 ? 6.899 -5.632 8.619 1.00 92.88 401 ARG A C 1
ATOM 3210 O O . ARG A 1 401 ? 7.999 -5.151 8.339 1.00 92.88 401 ARG A O 1
ATOM 3217 N N . LYS A 1 402 ? 6.738 -6.911 8.990 1.00 93.00 402 LYS A N 1
ATOM 3218 C CA . LYS A 1 402 ? 7.799 -7.935 9.027 1.00 93.00 402 LYS A CA 1
ATOM 3219 C C . LYS A 1 402 ? 8.083 -8.438 7.604 1.00 93.00 402 LYS A C 1
ATOM 3221 O O . LYS A 1 402 ? 7.818 -9.585 7.262 1.00 93.00 402 LYS A O 1
ATOM 3226 N N . THR A 1 403 ? 8.574 -7.540 6.760 1.00 94.31 403 THR A N 1
ATOM 3227 C CA . THR A 1 403 ? 8.893 -7.790 5.349 1.00 94.31 403 THR A CA 1
ATOM 3228 C C . THR A 1 403 ? 10.401 -7.798 5.134 1.00 94.31 403 THR A C 1
ATOM 3230 O O . THR A 1 403 ? 11.139 -7.193 5.916 1.00 94.31 403 THR A O 1
ATOM 3233 N N . VAL A 1 404 ? 10.858 -8.378 4.023 1.00 92.38 404 VAL A N 1
ATOM 3234 C CA . VAL A 1 404 ? 12.249 -8.209 3.580 1.00 92.38 404 VAL A CA 1
ATOM 3235 C C . VAL A 1 404 ? 12.543 -6.707 3.387 1.00 92.38 404 VAL A C 1
ATOM 3237 O O . VAL A 1 404 ? 11.728 -6.000 2.774 1.00 92.38 404 VAL A O 1
ATOM 3240 N N . PRO A 1 405 ? 13.655 -6.174 3.934 1.00 92.88 405 PRO A N 1
ATOM 3241 C CA . PRO A 1 405 ? 14.026 -4.773 3.755 1.00 92.88 405 PRO A CA 1
ATOM 3242 C C . PRO A 1 405 ? 14.077 -4.373 2.276 1.00 92.88 405 PRO A C 1
ATOM 3244 O O . PRO A 1 405 ? 14.420 -5.177 1.419 1.00 92.88 405 PRO A O 1
ATOM 3247 N N . MET A 1 406 ? 13.718 -3.122 1.969 1.00 89.62 406 MET A N 1
ATOM 3248 C CA . MET A 1 406 ? 13.644 -2.555 0.605 1.00 89.62 406 MET A CA 1
ATOM 3249 C C . MET A 1 406 ? 12.582 -3.156 -0.337 1.00 89.62 406 MET A C 1
ATOM 3251 O O . MET A 1 406 ? 12.288 -2.531 -1.359 1.00 89.62 406 MET A O 1
ATOM 3255 N N . LEU A 1 407 ? 11.964 -4.288 0.024 1.00 94.69 407 LEU A N 1
ATOM 3256 C CA . LEU A 1 407 ? 10.976 -5.021 -0.780 1.00 94.69 407 LEU A CA 1
ATOM 3257 C C . LEU A 1 407 ? 9.560 -4.998 -0.184 1.00 94.69 407 LEU A C 1
ATOM 3259 O O . LEU A 1 407 ? 8.718 -5.821 -0.546 1.00 94.69 407 LEU A O 1
ATOM 3263 N N . ARG A 1 408 ? 9.264 -4.060 0.727 1.00 93.44 408 ARG A N 1
ATOM 3264 C CA . ARG A 1 408 ? 7.956 -3.986 1.400 1.00 93.44 408 ARG A CA 1
ATOM 3265 C C . ARG A 1 408 ? 6.802 -3.853 0.412 1.00 93.44 408 ARG A C 1
ATOM 3267 O O . ARG A 1 408 ? 5.889 -4.665 0.464 1.00 93.44 408 ARG A O 1
ATOM 3274 N N . SER A 1 409 ? 6.857 -2.886 -0.501 1.00 92.69 409 SER A N 1
ATOM 3275 C CA . SER A 1 409 ? 5.793 -2.639 -1.484 1.00 92.69 409 SER A CA 1
ATOM 3276 C C . SER A 1 409 ? 5.516 -3.872 -2.348 1.00 92.69 409 SER A C 1
ATOM 3278 O O . SER A 1 409 ? 4.370 -4.256 -2.548 1.00 92.69 409 SER A O 1
ATOM 3280 N N . VAL A 1 410 ? 6.579 -4.546 -2.790 1.00 95.12 410 VAL A N 1
ATOM 3281 C CA . VAL A 1 410 ? 6.510 -5.785 -3.577 1.00 95.12 410 VAL A CA 1
ATOM 3282 C C . VAL A 1 410 ? 5.890 -6.931 -2.767 1.00 95.12 410 VAL A C 1
ATOM 3284 O O . VAL A 1 410 ? 5.027 -7.654 -3.265 1.00 95.12 410 VAL A O 1
ATOM 3287 N N . SER A 1 411 ? 6.288 -7.067 -1.499 1.00 96.38 411 SER A N 1
ATOM 3288 C CA . SER A 1 411 ? 5.765 -8.091 -0.586 1.00 96.38 411 SER A CA 1
ATOM 3289 C C . SER A 1 411 ? 4.274 -7.879 -0.318 1.00 96.38 411 SER A C 1
ATOM 3291 O O . SER A 1 411 ? 3.477 -8.787 -0.521 1.00 96.38 411 SER A O 1
ATOM 3293 N N . LYS A 1 412 ? 3.885 -6.656 0.058 1.00 95.06 412 LYS A N 1
ATOM 3294 C CA . LYS A 1 412 ? 2.496 -6.268 0.338 1.00 95.06 412 LYS A CA 1
ATOM 3295 C C . LYS A 1 412 ? 1.594 -6.393 -0.894 1.00 95.06 412 LYS A C 1
ATOM 3297 O O . LYS A 1 412 ? 0.487 -6.912 -0.815 1.00 95.06 412 LYS A O 1
ATOM 3302 N N . TYR A 1 413 ? 2.085 -5.999 -2.071 1.00 96.25 413 TYR A N 1
ATOM 3303 C CA . TYR A 1 413 ? 1.374 -6.248 -3.329 1.00 96.25 413 TYR A CA 1
ATOM 3304 C C . TYR A 1 413 ? 1.107 -7.747 -3.533 1.00 96.25 413 TYR A C 1
ATOM 3306 O O . TYR A 1 413 ? -0.007 -8.139 -3.867 1.00 96.25 413 TYR A O 1
ATOM 3314 N N . SER A 1 414 ? 2.103 -8.591 -3.256 1.00 97.44 414 SER A N 1
ATOM 3315 C CA . SER A 1 414 ? 1.971 -10.044 -3.388 1.00 97.44 414 SER A CA 1
ATOM 3316 C C . SER A 1 414 ? 0.956 -10.642 -2.410 1.00 97.44 414 SER A C 1
ATOM 3318 O O . SER A 1 414 ? 0.224 -11.551 -2.792 1.00 97.44 414 SER A O 1
ATOM 3320 N N . VAL A 1 415 ? 0.838 -10.101 -1.192 1.00 96.56 415 VAL A N 1
ATOM 3321 C CA . VAL A 1 415 ? -0.232 -10.476 -0.247 1.00 96.56 415 VAL A CA 1
ATOM 3322 C C . VAL A 1 415 ? -1.605 -10.197 -0.848 1.00 96.56 415 VAL A C 1
ATOM 3324 O O . VAL A 1 415 ? -2.454 -11.088 -0.887 1.00 96.56 415 VAL A O 1
ATOM 3327 N N . VAL A 1 416 ? -1.821 -8.985 -1.366 1.00 94.75 416 VAL A N 1
ATOM 3328 C CA . VAL A 1 416 ? -3.105 -8.611 -1.982 1.00 94.75 416 VAL A CA 1
ATOM 3329 C C . VAL A 1 416 ? -3.440 -9.531 -3.154 1.00 94.75 416 VAL A C 1
ATOM 3331 O O . VAL A 1 416 ? -4.580 -9.973 -3.284 1.00 94.75 416 VAL A O 1
ATOM 3334 N N . LYS A 1 417 ? -2.450 -9.876 -3.983 1.00 95.56 417 LYS A N 1
ATOM 3335 C CA . LYS A 1 417 ? -2.632 -10.814 -5.101 1.00 95.56 417 LYS A CA 1
ATOM 3336 C C . LYS A 1 417 ? -2.891 -12.251 -4.663 1.00 95.56 417 LYS A C 1
ATOM 3338 O O . LYS A 1 417 ? -3.587 -12.971 -5.365 1.00 95.56 417 LYS A O 1
ATOM 3343 N N . GLY A 1 418 ? -2.418 -12.643 -3.484 1.00 95.56 418 GLY A N 1
ATOM 3344 C CA . GLY A 1 418 ? -2.789 -13.906 -2.852 1.00 95.56 418 GLY A CA 1
ATOM 3345 C C . GLY A 1 418 ? -4.174 -13.909 -2.193 1.00 95.56 418 GLY A C 1
ATOM 3346 O O . GLY A 1 418 ? -4.605 -14.955 -1.718 1.00 95.56 418 GLY A O 1
ATOM 3347 N N . GLY A 1 419 ? -4.881 -12.775 -2.157 1.00 93.75 419 GLY A N 1
ATOM 3348 C CA . GLY A 1 419 ? -6.216 -12.647 -1.560 1.00 93.75 419 GLY A CA 1
ATOM 3349 C C . GLY A 1 419 ? -6.232 -12.176 -0.104 1.00 93.75 419 GLY A C 1
ATOM 3350 O O . GLY A 1 419 ? -7.303 -12.111 0.493 1.00 93.75 419 GLY A O 1
ATOM 3351 N N . GLY A 1 420 ? -5.075 -11.839 0.472 1.00 93.44 420 GLY A N 1
ATOM 3352 C CA . GLY A 1 420 ? -4.999 -11.199 1.785 1.00 93.44 420 GLY A CA 1
ATOM 3353 C C . GLY A 1 420 ? -5.226 -9.688 1.712 1.00 93.44 420 GLY A C 1
ATOM 3354 O O . GLY A 1 420 ? -5.445 -9.106 0.647 1.00 93.44 420 GLY A O 1
ATOM 3355 N N . LEU A 1 421 ? -5.137 -9.031 2.864 1.00 93.31 421 LEU A N 1
ATOM 3356 C CA . LEU A 1 421 ? -5.285 -7.589 3.009 1.00 93.31 421 LEU A CA 1
ATOM 3357 C C . LEU A 1 421 ? -4.009 -6.971 3.584 1.00 93.31 421 LEU A C 1
ATOM 3359 O O . LEU A 1 421 ? -3.309 -7.568 4.400 1.00 93.31 421 LEU A O 1
ATOM 3363 N N . ASN A 1 422 ? -3.720 -5.740 3.174 1.00 91.94 422 ASN A N 1
ATOM 3364 C CA . ASN A 1 422 ? -2.604 -4.995 3.737 1.00 91.94 422 ASN A CA 1
ATOM 3365 C C . ASN A 1 422 ? -3.030 -4.335 5.046 1.00 91.94 422 ASN A C 1
ATOM 3367 O O . ASN A 1 422 ? -3.963 -3.541 5.049 1.00 91.94 422 ASN A O 1
ATOM 3371 N N . HIS A 1 423 ? -2.289 -4.578 6.119 1.00 91.31 423 HIS A N 1
ATOM 3372 C CA . HIS A 1 423 ? -2.190 -3.682 7.269 1.00 91.31 423 HIS A CA 1
ATOM 3373 C C . HIS A 1 423 ? -1.406 -2.413 6.880 1.00 91.31 423 HIS A C 1
ATOM 3375 O O . HIS A 1 423 ? -0.969 -2.264 5.728 1.00 91.31 423 HIS A O 1
ATOM 3381 N N . ARG A 1 424 ? -1.150 -1.509 7.831 1.00 86.88 424 ARG A N 1
ATOM 3382 C CA . ARG A 1 424 ? -0.381 -0.277 7.597 1.00 86.88 424 ARG A CA 1
ATOM 3383 C C . ARG A 1 424 ? 0.952 -0.553 6.891 1.00 86.88 424 ARG A C 1
ATOM 3385 O O . ARG A 1 424 ? 1.703 -1.475 7.240 1.00 86.88 424 ARG A O 1
ATOM 3392 N N . HIS A 1 425 ? 1.256 0.247 5.880 1.00 85.44 425 HIS A N 1
ATOM 3393 C CA . HIS A 1 425 ? 2.471 0.173 5.079 1.00 85.44 425 HIS A CA 1
ATOM 3394 C C . HIS A 1 425 ? 3.701 0.577 5.900 1.00 85.44 425 HIS A C 1
ATOM 3396 O O . HIS A 1 425 ? 4.726 -0.109 5.891 1.00 85.44 425 HIS A O 1
ATOM 3402 N N . ASP A 1 426 ? 3.595 1.662 6.663 1.00 84.00 426 ASP A N 1
ATOM 3403 C CA . ASP A 1 426 ? 4.685 2.218 7.461 1.00 84.00 426 ASP A CA 1
ATOM 3404 C C . ASP A 1 426 ? 4.184 2.840 8.779 1.00 84.00 426 ASP A C 1
ATOM 3406 O O . ASP A 1 426 ? 3.110 2.501 9.271 1.00 84.00 426 ASP A O 1
ATOM 3410 N N . LEU A 1 427 ? 5.025 3.644 9.440 1.00 82.38 427 LEU A N 1
ATOM 3411 C CA . LEU A 1 427 ? 4.689 4.292 10.715 1.00 82.38 427 LEU A CA 1
ATOM 3412 C C . LEU A 1 427 ? 3.732 5.483 10.561 1.00 82.38 427 LEU A C 1
ATOM 3414 O O . LEU A 1 427 ? 3.162 5.902 11.560 1.00 82.38 427 LEU A O 1
ATOM 3418 N N . SER A 1 428 ? 3.595 6.038 9.357 1.00 75.19 428 SER A N 1
ATOM 3419 C CA . SER A 1 428 ? 2.865 7.280 9.096 1.00 75.19 428 SER A CA 1
ATOM 3420 C C . SER A 1 428 ? 1.394 7.070 8.731 1.00 75.19 428 SER A C 1
ATOM 3422 O O . SER A 1 428 ? 0.596 7.980 8.923 1.00 75.19 428 SER A O 1
ATOM 3424 N N . GLU A 1 429 ? 1.022 5.884 8.236 1.00 75.94 429 GLU A N 1
ATOM 3425 C CA . GLU A 1 429 ? -0.352 5.609 7.785 1.00 75.94 429 GLU A CA 1
ATOM 3426 C C . GLU A 1 429 ? -1.359 5.424 8.931 1.00 75.94 429 GLU A C 1
ATOM 3428 O O . GLU A 1 429 ? -2.528 5.773 8.782 1.00 75.94 429 GLU A O 1
ATOM 3433 N N . MET A 1 430 ? -0.928 4.844 10.058 1.00 84.56 430 MET A N 1
ATOM 3434 C CA . MET A 1 430 ? -1.815 4.487 11.168 1.00 84.56 430 MET A CA 1
ATOM 3435 C C . MET A 1 430 ? -1.073 4.452 12.508 1.00 84.56 430 MET A C 1
ATOM 3437 O O . MET A 1 430 ? 0.036 3.902 12.608 1.00 84.56 430 MET A O 1
ATOM 3441 N N . GLY A 1 431 ? -1.730 4.957 13.555 1.00 87.62 431 GLY A N 1
ATOM 3442 C CA . GLY A 1 431 ? -1.304 4.761 14.936 1.00 87.62 431 GLY A CA 1
ATOM 3443 C C . GLY A 1 431 ? -1.453 3.306 15.361 1.00 87.62 431 GLY A C 1
ATOM 3444 O O . GLY A 1 431 ? -2.512 2.721 15.188 1.00 87.62 431 GLY A O 1
ATOM 3445 N N . LEU A 1 432 ? -0.399 2.728 15.935 1.00 94.75 432 LEU A N 1
ATOM 3446 C CA . LEU A 1 432 ? -0.469 1.427 16.603 1.00 94.75 432 LEU A CA 1
ATOM 3447 C C . LEU A 1 432 ? 0.160 1.575 17.981 1.00 94.75 432 LEU A C 1
ATOM 3449 O O . LEU A 1 432 ? 1.390 1.607 18.101 1.00 94.75 432 LEU A O 1
ATOM 3453 N N . ILE A 1 433 ? -0.691 1.709 18.991 1.00 96.25 433 ILE A N 1
ATOM 3454 C CA . ILE A 1 433 ? -0.279 1.725 20.392 1.00 96.25 433 ILE A CA 1
ATOM 3455 C C . ILE A 1 433 ? 0.019 0.281 20.798 1.00 96.25 433 ILE A C 1
ATOM 3457 O O . ILE A 1 433 ? -0.743 -0.623 20.482 1.00 96.25 433 ILE A O 1
ATOM 3461 N N . LYS A 1 434 ? 1.157 0.088 21.463 1.00 95.06 434 LYS A N 1
ATOM 3462 C CA . LYS A 1 434 ? 1.718 -1.210 21.865 1.00 95.06 434 LYS A CA 1
ATOM 3463 C C . LYS A 1 434 ? 2.019 -1.191 23.355 1.00 95.06 434 LYS A C 1
ATOM 3465 O O . LYS A 1 434 ? 2.094 -0.101 23.926 1.00 95.06 434 LYS A O 1
ATOM 3470 N N . ASP A 1 435 ? 2.288 -2.356 23.924 1.00 92.62 435 ASP A N 1
ATOM 3471 C CA . ASP A 1 435 ? 2.807 -2.567 25.280 1.00 92.62 435 ASP A CA 1
ATOM 3472 C C . ASP A 1 435 ? 3.801 -1.484 25.756 1.00 92.62 435 ASP A C 1
ATOM 3474 O O . ASP A 1 435 ? 3.589 -0.829 26.773 1.00 92.62 435 ASP A O 1
ATOM 3478 N N . ASN A 1 436 ? 4.832 -1.195 24.963 1.00 93.06 436 ASN A N 1
ATOM 3479 C CA . ASN A 1 436 ? 5.883 -0.235 25.291 1.00 93.06 436 ASN A CA 1
ATOM 3480 C C . ASN A 1 436 ? 5.367 1.211 25.344 1.00 93.06 436 ASN A C 1
ATOM 3482 O O . ASN A 1 436 ? 5.807 2.011 26.170 1.00 93.06 436 ASN A O 1
ATOM 3486 N N . HIS A 1 437 ? 4.413 1.556 24.476 1.00 95.38 437 HIS A N 1
ATOM 3487 C CA . HIS A 1 437 ? 3.781 2.873 24.485 1.00 95.38 437 HIS A CA 1
ATOM 3488 C C . HIS A 1 437 ? 2.886 3.036 25.716 1.00 95.38 437 HIS A C 1
ATOM 3490 O O . HIS A 1 437 ? 2.909 4.089 26.349 1.00 95.38 437 HIS A O 1
ATOM 3496 N N . ILE A 1 438 ? 2.123 1.994 26.060 1.00 93.94 438 ILE A N 1
ATOM 3497 C CA . ILE A 1 438 ? 1.232 1.973 27.227 1.00 93.94 438 ILE A CA 1
ATOM 3498 C C . ILE A 1 438 ? 2.058 2.088 28.510 1.00 93.94 438 ILE A C 1
ATOM 3500 O O . ILE A 1 438 ? 1.770 2.950 29.338 1.00 93.94 438 ILE A O 1
ATOM 3504 N N . ALA A 1 439 ? 3.126 1.295 28.637 1.00 91.94 439 ALA A N 1
ATOM 3505 C CA . ALA A 1 439 ? 4.030 1.330 29.783 1.00 91.94 439 ALA A CA 1
ATOM 3506 C C . ALA A 1 439 ? 4.628 2.728 30.005 1.00 91.94 439 ALA A C 1
ATOM 3508 O O . ALA A 1 439 ? 4.672 3.211 31.134 1.00 91.94 439 ALA A O 1
ATOM 3509 N N . GLN A 1 440 ? 5.032 3.412 28.929 1.00 94.38 440 GLN A N 1
ATOM 3510 C CA . GLN A 1 440 ? 5.610 4.754 29.024 1.00 94.38 440 GLN A CA 1
ATOM 3511 C C . GLN A 1 440 ? 4.563 5.859 29.243 1.00 94.38 440 GLN A C 1
ATOM 3513 O O . GLN A 1 440 ? 4.863 6.872 29.875 1.00 94.38 440 GLN A O 1
ATOM 3518 N N . ALA A 1 441 ? 3.346 5.695 28.717 1.00 90.81 441 ALA A N 1
ATOM 3519 C CA . ALA A 1 441 ? 2.243 6.637 28.910 1.00 90.81 441 ALA A CA 1
ATOM 3520 C C . ALA A 1 441 ? 1.542 6.473 30.273 1.00 90.81 441 ALA A C 1
ATOM 3522 O O . ALA A 1 441 ? 0.805 7.364 30.691 1.00 90.81 441 ALA A O 1
ATOM 3523 N N . GLY A 1 442 ? 1.758 5.344 30.952 1.00 91.56 442 GLY A N 1
ATOM 3524 C CA . GLY A 1 442 ? 1.207 5.006 32.264 1.00 91.56 442 GLY A CA 1
ATOM 3525 C C . GLY A 1 442 ? -0.133 4.264 32.225 1.00 91.56 442 GLY A C 1
ATOM 3526 O O . GLY A 1 442 ? -0.432 3.531 33.163 1.00 91.56 442 GLY A O 1
ATOM 3527 N N . SER A 1 443 ? -0.935 4.414 31.165 1.00 93.50 443 SER A N 1
ATOM 3528 C CA . SER A 1 443 ? -2.174 3.645 30.967 1.00 93.50 443 SER A CA 1
ATOM 3529 C C . SER A 1 443 ? -2.609 3.610 29.497 1.00 93.50 443 SER A C 1
ATOM 3531 O O . SER A 1 443 ? -2.114 4.392 28.674 1.00 93.50 443 SER A O 1
ATOM 3533 N N . VAL A 1 444 ? -3.567 2.735 29.159 1.00 95.44 444 VAL A N 1
ATOM 3534 C CA . VAL A 1 444 ? -4.140 2.658 27.803 1.00 95.44 444 VAL A CA 1
ATOM 3535 C C . VAL A 1 444 ? -4.874 3.957 27.458 1.00 95.44 444 VAL A C 1
ATOM 3537 O O . VAL A 1 444 ? -4.687 4.512 26.373 1.00 95.44 444 VAL A O 1
ATOM 3540 N N . THR A 1 445 ? -5.635 4.506 28.409 1.00 93.62 445 THR A N 1
ATOM 3541 C CA . THR A 1 445 ? -6.336 5.791 28.278 1.00 93.62 445 THR A CA 1
ATOM 3542 C C . THR A 1 445 ? -5.371 6.918 27.962 1.00 93.62 445 THR A C 1
ATOM 3544 O O . THR A 1 445 ? -5.589 7.672 27.011 1.00 93.62 445 THR A O 1
ATOM 3547 N N . ALA A 1 446 ? -4.291 7.032 28.740 1.00 89.81 446 ALA A N 1
ATOM 3548 C CA . ALA A 1 446 ? -3.304 8.087 28.561 1.00 89.81 446 ALA A CA 1
ATOM 3549 C C . ALA A 1 446 ? -2.660 8.020 27.167 1.00 89.81 446 ALA A C 1
ATOM 3551 O O . ALA A 1 446 ? -2.555 9.046 26.487 1.00 89.81 446 ALA A O 1
ATOM 3552 N N . ALA A 1 447 ? -2.307 6.816 26.707 1.00 93.94 447 ALA A N 1
ATOM 3553 C CA . ALA A 1 447 ? -1.725 6.604 25.386 1.00 93.94 447 ALA A CA 1
ATOM 3554 C C . ALA A 1 447 ? -2.696 6.989 24.252 1.00 93.94 447 ALA A C 1
ATOM 3556 O O . ALA A 1 447 ? -2.322 7.741 23.347 1.00 93.94 447 ALA A O 1
ATOM 3557 N N . ILE A 1 448 ? -3.953 6.527 24.310 1.00 90.81 448 ILE A N 1
ATOM 3558 C CA . ILE A 1 448 ? -4.962 6.809 23.275 1.00 90.81 448 ILE A CA 1
ATOM 3559 C C . ILE A 1 448 ? -5.280 8.309 23.209 1.00 90.81 448 ILE A C 1
ATOM 3561 O O . ILE A 1 448 ? -5.327 8.881 22.118 1.00 90.81 448 ILE A O 1
ATOM 3565 N N . LEU A 1 449 ? -5.463 8.974 24.354 1.00 83.31 449 LEU A N 1
ATOM 3566 C CA . LEU A 1 449 ? -5.753 10.411 24.395 1.00 83.31 449 LEU A CA 1
ATOM 3567 C C . LEU A 1 449 ? -4.585 11.255 23.871 1.00 83.31 449 LEU A C 1
ATOM 3569 O O . LEU A 1 449 ? -4.810 12.227 23.145 1.00 83.31 449 LEU A O 1
ATOM 3573 N N . ALA A 1 450 ? -3.345 10.884 24.202 1.00 80.25 450 ALA A N 1
ATOM 3574 C CA . ALA A 1 450 ? -2.158 11.549 23.672 1.00 80.25 450 ALA A CA 1
ATOM 3575 C C . ALA A 1 450 ? -2.071 11.407 22.144 1.00 80.25 450 ALA A C 1
ATOM 3577 O O . ALA A 1 450 ? -1.856 12.403 21.449 1.00 80.25 450 ALA A O 1
ATOM 3578 N N . PHE A 1 451 ? -2.317 10.202 21.613 1.00 79.69 451 PHE A N 1
ATOM 3579 C CA . PHE A 1 451 ? -2.333 9.967 20.170 1.00 79.69 451 PHE A CA 1
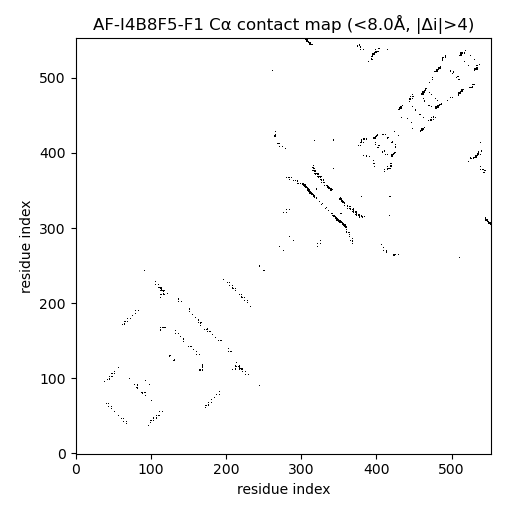ATOM 3580 C C . PHE A 1 451 ? -3.425 10.784 19.473 1.00 79.69 451 PHE A C 1
ATOM 3582 O O . PHE A 1 451 ? -3.128 11.528 18.539 1.00 79.69 451 PHE A O 1
ATOM 3589 N N . LYS A 1 452 ? -4.673 10.726 19.957 1.00 74.81 452 LYS A N 1
ATOM 3590 C CA . LYS A 1 452 ? -5.798 11.462 19.354 1.00 74.81 452 LYS A CA 1
ATOM 3591 C C . LYS A 1 452 ? -5.613 12.980 19.404 1.00 74.81 452 LYS A C 1
ATOM 3593 O O . LYS A 1 452 ? -6.086 13.669 18.509 1.00 74.81 452 LYS A O 1
ATOM 3598 N N . ARG A 1 453 ? -4.895 13.516 20.398 1.00 68.81 453 ARG A N 1
ATOM 3599 C CA . ARG A 1 453 ? -4.531 14.943 20.440 1.00 68.81 453 ARG A CA 1
ATOM 3600 C C . ARG A 1 453 ? -3.538 15.321 19.340 1.00 68.81 453 ARG A C 1
ATOM 3602 O O . ARG A 1 453 ? -3.644 16.406 18.781 1.00 68.81 453 ARG A O 1
ATOM 3609 N N . HIS A 1 454 ? -2.571 14.454 19.053 1.00 62.72 454 HIS A N 1
ATOM 3610 C CA . HIS A 1 454 ? -1.541 14.707 18.046 1.00 62.72 454 HIS A CA 1
ATOM 3611 C C . HIS A 1 454 ? -2.041 14.460 16.614 1.00 62.72 454 HIS A C 1
ATOM 3613 O O . HIS A 1 454 ? -1.728 15.228 15.708 1.00 62.72 454 HIS A O 1
ATOM 3619 N N . ALA A 1 455 ? -2.824 13.398 16.415 1.00 62.81 455 ALA A N 1
ATOM 3620 C CA . ALA A 1 455 ? -3.247 12.911 15.107 1.00 62.81 455 ALA A CA 1
ATOM 3621 C C . ALA A 1 455 ? -4.754 12.556 15.085 1.00 62.81 455 ALA A C 1
ATOM 3623 O O . ALA A 1 455 ? -5.113 11.401 14.857 1.00 62.81 455 ALA A O 1
ATOM 3624 N N . PRO A 1 456 ? -5.663 13.534 15.288 1.00 57.69 456 PRO A N 1
ATOM 3625 C CA . PRO A 1 456 ? -7.099 13.293 15.512 1.00 57.69 456 PRO A CA 1
ATOM 3626 C C . PRO A 1 456 ? -7.846 12.628 14.347 1.00 57.69 456 PRO A C 1
ATOM 3628 O O . PRO A 1 456 ? -8.934 12.099 14.550 1.00 57.69 456 PRO A O 1
ATOM 3631 N N . PHE A 1 457 ? -7.280 12.661 13.138 1.00 68.19 457 PHE A N 1
ATOM 3632 C CA . PHE A 1 457 ? -7.869 12.077 11.926 1.00 68.19 457 PHE A CA 1
ATOM 3633 C C . PHE A 1 457 ? -7.105 10.851 11.409 1.00 68.19 457 PHE A C 1
ATOM 3635 O O . PHE A 1 457 ? -7.416 10.346 10.334 1.00 68.19 457 PHE A O 1
ATOM 3642 N N . THR A 1 458 ? -6.067 10.406 12.122 1.00 75.25 458 THR A N 1
ATOM 3643 C CA . THR A 1 458 ? -5.319 9.199 11.746 1.00 75.25 458 THR A CA 1
ATOM 3644 C C . THR A 1 458 ? -5.964 7.998 12.427 1.00 75.25 458 THR A C 1
ATOM 3646 O O . THR A 1 458 ? -6.172 8.069 13.640 1.00 75.25 458 THR A O 1
ATOM 3649 N N . PRO A 1 459 ? -6.266 6.906 11.699 1.00 81.88 459 PRO A N 1
ATOM 3650 C CA . PRO A 1 459 ? -6.815 5.711 12.320 1.00 81.88 459 PRO A CA 1
ATOM 3651 C C . PRO A 1 459 ? -5.882 5.181 13.412 1.00 81.88 459 PRO A C 1
ATOM 3653 O O . PRO A 1 459 ? -4.653 5.324 13.338 1.00 81.88 459 PRO A O 1
ATOM 3656 N N . LEU A 1 460 ? -6.481 4.579 14.429 1.00 87.06 460 LEU A N 1
ATOM 3657 C CA . LEU A 1 460 ? -5.802 4.070 15.601 1.00 87.06 460 LEU A CA 1
ATOM 3658 C C . LEU A 1 460 ? -6.157 2.606 15.837 1.00 87.06 460 LEU A C 1
ATOM 3660 O O . LEU A 1 460 ? -7.319 2.233 15.998 1.00 87.06 460 LEU A O 1
ATOM 3664 N N . GLU A 1 461 ? -5.109 1.810 15.963 1.00 95.88 461 GLU A N 1
ATOM 3665 C CA . GLU A 1 461 ? -5.146 0.479 16.536 1.00 95.88 461 GLU A CA 1
ATOM 3666 C C . GLU A 1 461 ? -4.458 0.485 17.904 1.00 95.88 461 GLU A C 1
ATOM 3668 O O . GLU A 1 461 ? -3.425 1.138 18.107 1.00 95.88 461 GLU A O 1
ATOM 3673 N N . VAL A 1 462 ? -5.031 -0.243 18.856 1.00 97.31 462 VAL A N 1
ATOM 3674 C CA . VAL A 1 462 ? -4.449 -0.432 20.185 1.00 97.31 462 VAL A CA 1
ATOM 3675 C C . VAL A 1 462 ? -4.303 -1.913 20.489 1.00 97.31 462 VAL A C 1
ATOM 3677 O O . VAL A 1 462 ? -5.254 -2.680 20.386 1.00 97.31 462 VAL A O 1
ATOM 3680 N N . GLU A 1 463 ? -3.092 -2.302 20.855 1.00 96.50 463 GLU A N 1
ATOM 3681 C CA . GLU A 1 463 ? -2.762 -3.636 21.336 1.00 96.50 463 GLU A CA 1
ATOM 3682 C C . GLU A 1 463 ? -3.124 -3.770 22.813 1.00 96.50 463 GLU A C 1
ATOM 3684 O O . GLU A 1 463 ? -2.764 -2.914 23.625 1.00 96.50 463 GLU A O 1
ATOM 3689 N N . VAL A 1 464 ? -3.859 -4.834 23.135 1.00 96.81 464 VAL A N 1
ATOM 3690 C CA . VAL A 1 464 ? -4.267 -5.188 24.495 1.00 96.81 464 VAL A CA 1
ATOM 3691 C C . VAL A 1 464 ? -3.996 -6.667 24.750 1.00 96.81 464 VAL A C 1
ATOM 3693 O O . VAL A 1 464 ? -4.242 -7.513 23.888 1.00 96.81 464 VAL A O 1
ATOM 3696 N N . ASP A 1 465 ? -3.527 -6.977 25.954 1.00 95.25 465 ASP A N 1
ATOM 3697 C CA . ASP A 1 465 ? -3.217 -8.342 26.407 1.00 95.25 465 ASP A CA 1
ATOM 3698 C C . ASP A 1 465 ? -4.230 -8.875 27.439 1.00 95.25 465 ASP A C 1
ATOM 3700 O O . ASP A 1 465 ? -4.253 -10.063 27.758 1.00 95.25 465 ASP A O 1
ATOM 3704 N N . THR A 1 466 ? -5.122 -8.014 27.941 1.00 96.44 466 THR A N 1
ATOM 3705 C CA . THR A 1 466 ? -6.120 -8.350 28.966 1.00 96.44 466 THR A CA 1
ATOM 3706 C C . THR A 1 466 ? -7.482 -7.717 28.677 1.00 96.44 466 THR A C 1
ATOM 3708 O O . THR A 1 466 ? -7.591 -6.631 28.104 1.00 96.44 466 THR A O 1
ATOM 3711 N N . LEU A 1 467 ? -8.559 -8.356 29.151 1.00 97.94 467 LEU A N 1
ATOM 3712 C CA . LEU A 1 467 ? -9.921 -7.804 29.052 1.00 97.94 467 LEU A CA 1
ATOM 3713 C C . LEU A 1 467 ? -10.085 -6.480 29.824 1.00 97.94 467 LEU A C 1
ATOM 3715 O O . LEU A 1 467 ? -10.911 -5.648 29.457 1.00 97.94 467 LEU A O 1
ATOM 3719 N N . ALA A 1 468 ? -9.276 -6.253 30.865 1.00 97.31 468 ALA A N 1
ATOM 3720 C CA . ALA A 1 468 ? -9.265 -4.997 31.614 1.00 97.31 468 ALA A CA 1
ATOM 3721 C C . ALA A 1 468 ? -8.742 -3.824 30.765 1.00 97.31 468 ALA A C 1
ATOM 3723 O O . ALA A 1 468 ? -9.374 -2.769 30.724 1.00 97.31 468 ALA A O 1
ATOM 3724 N N . GLN A 1 469 ? -7.642 -4.021 30.030 1.00 97.50 469 GLN A N 1
ATOM 3725 C CA . GLN A 1 469 ? -7.139 -3.029 29.073 1.00 97.50 469 GLN A CA 1
ATOM 3726 C C . GLN A 1 469 ? -8.134 -2.782 27.935 1.00 97.50 469 GLN A C 1
ATOM 3728 O O . GLN A 1 469 ? -8.339 -1.640 27.524 1.00 97.50 469 GLN A O 1
ATOM 3733 N N . LEU A 1 470 ? -8.804 -3.834 27.452 1.00 97.81 470 LEU A N 1
ATOM 3734 C CA . LEU A 1 470 ? -9.874 -3.689 26.467 1.00 97.81 470 LEU A CA 1
ATOM 3735 C C . LEU A 1 470 ? -11.009 -2.801 26.999 1.00 97.81 470 LEU A C 1
ATOM 3737 O O . LEU A 1 470 ? -11.445 -1.883 26.306 1.00 97.81 470 LEU A O 1
ATOM 3741 N N . ALA A 1 471 ? -11.464 -3.036 28.233 1.00 97.06 471 ALA A N 1
ATOM 3742 C CA . ALA A 1 471 ? -12.487 -2.209 28.871 1.00 97.06 471 ALA A CA 1
ATOM 3743 C C . ALA A 1 471 ? -12.064 -0.732 28.984 1.00 97.06 471 ALA A C 1
ATOM 3745 O O . ALA A 1 471 ? -12.905 0.151 28.822 1.00 97.06 471 ALA A O 1
ATOM 3746 N N . GLU A 1 472 ? -10.773 -0.459 29.206 1.00 96.31 472 GLU A N 1
ATOM 3747 C CA . GLU A 1 472 ? -10.209 0.896 29.209 1.00 96.31 472 GLU A CA 1
ATOM 3748 C C . GLU A 1 472 ? -10.208 1.535 27.802 1.00 96.31 472 GLU A C 1
ATOM 3750 O O . GLU A 1 472 ? -10.507 2.720 27.649 1.00 96.31 472 GLU A O 1
ATOM 3755 N N . ALA A 1 473 ? -9.919 0.755 26.757 1.00 96.75 473 ALA A N 1
ATOM 3756 C CA . ALA A 1 473 ? -9.813 1.244 25.382 1.00 96.75 473 ALA A CA 1
ATOM 3757 C C . ALA A 1 473 ? -11.168 1.551 24.717 1.00 96.75 473 ALA A C 1
ATOM 3759 O O . ALA A 1 473 ? -11.294 2.541 23.990 1.00 96.75 473 ALA A O 1
ATOM 3760 N N . LEU A 1 474 ? -12.186 0.708 24.935 1.00 95.50 474 LEU A N 1
ATOM 3761 C CA . LEU A 1 474 ? -13.464 0.768 24.208 1.00 95.50 474 LEU A CA 1
ATOM 3762 C C . LEU A 1 474 ? -14.182 2.134 24.279 1.00 95.50 474 LEU A C 1
ATOM 3764 O O . LEU A 1 474 ? -14.621 2.611 23.227 1.00 95.50 474 LEU A O 1
ATOM 3768 N N . PRO A 1 475 ? -14.284 2.816 25.442 1.00 93.06 475 PRO A N 1
ATOM 3769 C CA . PRO A 1 475 ? -14.914 4.137 25.534 1.00 93.06 475 PRO A CA 1
ATOM 3770 C C . PRO A 1 475 ? -14.232 5.206 24.674 1.00 93.06 475 PRO A C 1
ATOM 3772 O O . PRO A 1 475 ? -14.872 6.173 24.259 1.00 93.06 475 PRO A O 1
ATOM 3775 N N . LEU A 1 476 ? -12.941 5.029 24.382 1.00 90.81 476 LEU A N 1
ATOM 3776 C CA . LEU A 1 476 ? -12.142 5.958 23.589 1.00 90.81 476 LEU A CA 1
ATOM 3777 C C . LEU A 1 476 ? -12.246 5.700 22.086 1.00 90.81 476 LEU A C 1
ATOM 3779 O O . LEU A 1 476 ? -11.682 6.474 21.314 1.00 90.81 476 LEU A O 1
ATOM 3783 N N . LYS A 1 477 ? -13.005 4.679 21.665 1.00 91.50 477 LYS A N 1
ATOM 3784 C CA . LYS A 1 477 ? -13.373 4.402 20.268 1.00 91.50 477 LYS A CA 1
ATOM 3785 C C . LYS A 1 477 ? -12.155 4.342 19.325 1.00 91.50 477 LYS A C 1
ATOM 3787 O O . LYS A 1 477 ? -12.058 5.191 18.433 1.00 91.50 477 LYS A O 1
ATOM 3792 N N . PRO A 1 478 ? -11.178 3.441 19.541 1.00 92.88 478 PRO A N 1
ATOM 3793 C CA . PRO A 1 478 ? -10.177 3.148 18.515 1.00 92.88 478 PRO A CA 1
ATOM 3794 C C . PRO A 1 478 ? -10.850 2.488 17.302 1.00 92.88 478 PRO A C 1
ATOM 3796 O O . PRO A 1 478 ? -11.885 1.838 17.441 1.00 92.88 478 PRO A O 1
ATOM 3799 N N . GLU A 1 479 ? -10.280 2.627 16.110 1.00 91.69 479 GLU A N 1
ATOM 3800 C CA . GLU A 1 479 ? -10.793 1.965 14.906 1.00 91.69 479 GLU A CA 1
ATOM 3801 C C . GLU A 1 479 ? -10.577 0.440 14.957 1.00 91.69 479 GLU A C 1
ATOM 3803 O O . GLU A 1 479 ? -11.396 -0.331 14.436 1.00 91.69 479 GLU A O 1
ATOM 3808 N N . MET A 1 480 ? -9.503 -0.004 15.619 1.00 94.38 480 MET A N 1
ATOM 3809 C CA . MET A 1 480 ? -9.160 -1.416 15.782 1.00 94.38 480 MET A CA 1
ATOM 3810 C C . MET A 1 480 ? -8.558 -1.719 17.157 1.00 94.38 480 MET A C 1
ATOM 3812 O O . MET A 1 480 ? -7.907 -0.877 17.776 1.00 94.38 480 MET A O 1
ATOM 3816 N N . VAL A 1 481 ? -8.757 -2.948 17.617 1.00 96.94 481 VAL A N 1
ATOM 3817 C CA . VAL A 1 481 ? -8.063 -3.515 18.771 1.00 96.94 481 VAL A CA 1
ATOM 3818 C C . VAL A 1 481 ? -7.296 -4.755 18.331 1.00 96.94 481 VAL A C 1
ATOM 3820 O O . VAL A 1 481 ? -7.875 -5.642 17.708 1.00 96.94 481 VAL A O 1
ATOM 3823 N N . LEU A 1 482 ? -6.024 -4.846 18.701 1.00 96.50 482 LEU A N 1
ATOM 3824 C CA . LEU A 1 482 ? -5.206 -6.039 18.518 1.00 96.50 482 LEU A CA 1
ATOM 3825 C C . LEU A 1 482 ? -5.209 -6.851 19.815 1.00 96.50 482 LEU A C 1
ATOM 3827 O O . LEU A 1 482 ? -4.737 -6.380 20.847 1.00 96.50 482 LEU A O 1
ATOM 3831 N N . LEU A 1 483 ? -5.780 -8.052 19.760 1.00 96.56 483 LEU A N 1
ATOM 3832 C CA . LEU A 1 483 ? -5.850 -9.010 20.860 1.00 96.56 483 LEU A CA 1
ATOM 3833 C C . LEU A 1 483 ? -4.566 -9.843 20.850 1.00 96.56 483 LEU A C 1
ATOM 3835 O O . LEU A 1 483 ? -4.434 -10.772 20.045 1.00 96.56 483 LEU A O 1
ATOM 3839 N N . ASP A 1 484 ? -3.600 -9.482 21.695 1.00 94.31 484 ASP A N 1
ATOM 3840 C CA . ASP A 1 484 ? -2.284 -10.120 21.689 1.00 94.31 484 ASP A CA 1
ATOM 3841 C C . ASP A 1 484 ? -2.247 -11.359 22.588 1.00 94.31 484 ASP A C 1
ATOM 3843 O O . ASP A 1 484 ? -2.555 -11.298 23.776 1.00 94.31 484 ASP A O 1
ATOM 3847 N N . ASN A 1 485 ? -1.864 -12.501 22.007 1.00 88.31 485 ASN A N 1
ATOM 3848 C CA . ASN A 1 485 ? -1.615 -13.768 22.707 1.00 88.31 485 ASN A CA 1
ATOM 3849 C C . ASN A 1 485 ? -2.774 -14.282 23.595 1.00 88.31 485 ASN A C 1
ATOM 3851 O O . ASN A 1 485 ? -2.554 -15.102 24.488 1.00 88.31 485 ASN A O 1
ATOM 3855 N N . MET A 1 486 ? -4.014 -13.865 23.327 1.00 93.12 486 MET A N 1
ATOM 3856 C CA . MET A 1 486 ? -5.203 -14.356 24.030 1.00 93.12 486 MET A CA 1
ATOM 3857 C C . MET A 1 486 ? -5.596 -15.771 23.573 1.00 93.12 486 MET A C 1
ATOM 3859 O O . MET A 1 486 ? -5.427 -16.145 22.408 1.00 93.12 486 MET A O 1
ATOM 3863 N N . ASP A 1 487 ? -6.155 -16.570 24.486 1.00 93.12 487 ASP A N 1
ATOM 3864 C CA . ASP A 1 487 ? -6.757 -17.860 24.139 1.00 93.12 487 ASP A CA 1
ATOM 3865 C C . ASP A 1 487 ? -8.143 -17.696 23.484 1.00 93.12 487 ASP A C 1
ATOM 3867 O O . ASP A 1 487 ? -8.719 -16.606 23.431 1.00 93.12 487 ASP A O 1
ATOM 3871 N N . ASN A 1 488 ? -8.697 -18.792 22.956 1.00 92.94 488 ASN A N 1
ATOM 3872 C CA . ASN A 1 488 ? -9.954 -18.750 22.206 1.00 92.94 488 ASN A CA 1
ATOM 3873 C C . ASN A 1 488 ? -11.139 -18.258 23.048 1.00 92.94 488 ASN A C 1
ATOM 3875 O O . ASN A 1 488 ? -12.005 -17.553 22.528 1.00 92.94 488 ASN A O 1
ATOM 3879 N N . ALA A 1 489 ? -11.189 -18.635 24.329 1.00 95.06 489 ALA A N 1
ATOM 3880 C CA . ALA A 1 489 ? -12.272 -18.249 25.228 1.00 95.06 489 ALA A CA 1
ATOM 3881 C C . ALA A 1 489 ? -12.211 -16.746 25.532 1.00 95.06 489 ALA A C 1
ATOM 3883 O O . ALA A 1 489 ? -13.222 -16.051 25.424 1.00 95.06 489 ALA A O 1
ATOM 3884 N N . THR A 1 490 ? -11.009 -16.245 25.810 1.00 96.50 490 THR A N 1
ATOM 3885 C CA . THR A 1 490 ? -10.731 -14.834 26.081 1.00 96.50 490 THR A CA 1
ATOM 3886 C C . THR A 1 490 ? -11.001 -13.974 24.849 1.00 96.50 490 THR A C 1
ATOM 3888 O O . THR A 1 490 ? -11.661 -12.943 24.961 1.00 96.50 490 THR A O 1
ATOM 3891 N N . MET A 1 491 ? -10.586 -14.408 23.651 1.00 96.56 491 MET A N 1
ATOM 3892 C CA . MET A 1 491 ? -10.918 -13.706 22.404 1.00 96.56 491 MET A CA 1
ATOM 3893 C C . MET A 1 491 ? -12.432 -13.644 22.171 1.00 96.56 491 MET A C 1
ATOM 3895 O O . MET A 1 491 ? -12.955 -12.588 21.822 1.00 96.56 491 MET A O 1
ATOM 3899 N N . ALA A 1 492 ? -13.160 -14.741 22.402 1.00 97.12 492 ALA A N 1
ATOM 3900 C CA . ALA A 1 492 ? -14.615 -14.752 22.259 1.00 97.12 492 ALA A CA 1
ATOM 3901 C C . ALA A 1 492 ? -15.306 -13.787 23.240 1.00 97.12 492 ALA A C 1
ATOM 3903 O O . ALA A 1 492 ? -16.300 -13.144 22.892 1.00 97.12 492 ALA A O 1
ATOM 3904 N N . GLU A 1 493 ? -14.787 -13.657 24.461 1.00 98.12 493 GLU A N 1
ATOM 3905 C CA . GLU A 1 493 ? -15.269 -12.681 25.440 1.00 98.12 493 GLU A CA 1
ATOM 3906 C C . GLU A 1 493 ? -14.940 -11.237 25.033 1.00 98.12 493 GLU A C 1
ATOM 3908 O O . GLU A 1 493 ? -15.835 -10.387 25.018 1.00 98.12 493 GLU A O 1
ATOM 3913 N N . ALA A 1 494 ? -13.707 -10.976 24.592 1.00 98.06 494 ALA A N 1
ATOM 3914 C CA . ALA A 1 494 ? -13.293 -9.686 24.046 1.00 98.06 494 ALA A CA 1
ATOM 3915 C C . ALA A 1 494 ? -14.200 -9.247 22.887 1.00 98.06 494 ALA A C 1
ATOM 3917 O O . ALA A 1 494 ? -14.673 -8.107 22.848 1.00 98.06 494 ALA A O 1
ATOM 3918 N N . MET A 1 495 ? -14.529 -10.169 21.979 1.00 97.81 495 MET A N 1
ATOM 3919 C CA . MET A 1 495 ? -15.443 -9.886 20.878 1.00 97.81 495 MET A CA 1
ATOM 3920 C C . MET A 1 495 ? -16.846 -9.526 21.361 1.00 97.81 495 MET A C 1
ATOM 3922 O O . MET A 1 495 ? -17.433 -8.582 20.832 1.00 97.81 495 MET A O 1
ATOM 3926 N N . LYS A 1 496 ? -17.384 -10.193 22.392 1.00 98.00 496 LYS A N 1
ATOM 3927 C CA . LYS A 1 496 ? -18.676 -9.800 22.986 1.00 98.00 496 LYS A CA 1
ATOM 3928 C C . LYS A 1 496 ? -18.633 -8.366 23.517 1.00 98.00 496 LYS A C 1
ATOM 3930 O O . LYS A 1 496 ? -19.556 -7.601 23.235 1.00 98.00 496 LYS A O 1
ATOM 3935 N N . MET A 1 497 ? -17.562 -7.983 24.215 1.00 98.19 497 MET A N 1
ATOM 3936 C CA . MET A 1 497 ? -17.375 -6.612 24.711 1.00 98.19 497 MET A CA 1
ATOM 3937 C C . MET A 1 497 ? -17.319 -5.595 23.563 1.00 98.19 497 MET A C 1
ATOM 3939 O O . MET A 1 497 ? -18.020 -4.584 23.598 1.00 98.19 497 MET A O 1
ATOM 3943 N N . ILE A 1 498 ? -16.549 -5.887 22.509 1.00 97.44 498 ILE A N 1
ATOM 3944 C CA . ILE A 1 498 ? -16.430 -5.036 21.314 1.00 97.44 498 ILE A CA 1
ATOM 3945 C C . ILE A 1 498 ? -17.787 -4.869 20.621 1.00 97.44 498 ILE A C 1
ATOM 3947 O O . ILE A 1 498 ? -18.177 -3.751 20.279 1.00 97.44 498 ILE A O 1
ATOM 3951 N N . ARG A 1 499 ? -18.543 -5.957 20.421 1.00 96.75 499 ARG A N 1
ATOM 3952 C CA . ARG A 1 499 ? -19.866 -5.888 19.779 1.00 96.75 499 ARG A CA 1
ATOM 3953 C C . ARG A 1 499 ? -20.877 -5.125 20.635 1.00 96.75 499 ARG A C 1
ATOM 3955 O O . ARG A 1 499 ? -21.615 -4.309 20.089 1.00 96.75 499 ARG A O 1
ATOM 3962 N N . ALA A 1 500 ? -20.871 -5.318 21.953 1.00 96.31 500 ALA A N 1
ATOM 3963 C CA . ALA A 1 500 ? -21.710 -4.544 22.865 1.00 96.31 500 ALA A CA 1
ATOM 3964 C C . ALA A 1 500 ? -21.375 -3.041 22.810 1.00 96.31 500 ALA A C 1
ATOM 3966 O O . ALA A 1 500 ? -22.281 -2.209 22.711 1.00 96.31 500 ALA A O 1
ATOM 3967 N N . ALA A 1 501 ? -20.087 -2.683 22.794 1.00 92.94 501 ALA A N 1
ATOM 3968 C CA . ALA A 1 501 ? -19.639 -1.299 22.649 1.00 92.94 501 ALA A CA 1
ATOM 3969 C C . ALA A 1 501 ? -20.056 -0.689 21.301 1.00 92.94 501 ALA A C 1
ATOM 3971 O O . ALA A 1 501 ? -20.538 0.441 21.276 1.00 92.94 501 ALA A O 1
ATOM 3972 N N . ASN A 1 502 ? -19.943 -1.443 20.202 1.00 92.50 502 ASN A N 1
ATOM 3973 C CA . ASN A 1 502 ? -20.395 -1.011 18.876 1.00 92.50 502 ASN A CA 1
ATOM 3974 C C . ASN A 1 502 ? -21.891 -0.699 18.836 1.00 92.50 502 ASN A C 1
ATOM 3976 O O . ASN A 1 502 ? -22.273 0.359 18.336 1.00 92.50 502 ASN A O 1
ATOM 3980 N N . LEU A 1 503 ? -22.719 -1.571 19.416 1.00 91.62 503 LEU A N 1
ATOM 3981 C CA . LEU A 1 503 ? -24.162 -1.351 19.519 1.00 91.62 503 LEU A CA 1
ATOM 3982 C C . LEU A 1 503 ? -24.495 -0.133 20.386 1.00 91.62 503 LEU A C 1
ATOM 3984 O O . LEU A 1 503 ? -25.322 0.688 20.002 1.00 91.62 503 LEU A O 1
ATOM 3988 N N . THR A 1 504 ? -23.830 0.005 21.534 1.00 87.44 504 THR A N 1
ATOM 3989 C CA . THR A 1 504 ? -24.120 1.069 22.509 1.00 87.44 504 THR A CA 1
ATOM 3990 C C . THR A 1 504 ? -23.691 2.445 22.003 1.00 87.44 504 THR A C 1
ATOM 3992 O O . THR A 1 504 ? -24.389 3.433 22.203 1.00 87.44 504 THR A O 1
ATOM 3995 N N . ASN A 1 505 ? -22.537 2.519 21.336 1.00 79.69 505 ASN A N 1
ATOM 3996 C CA . ASN A 1 505 ? -21.885 3.783 20.998 1.00 79.69 505 ASN A CA 1
ATOM 3997 C C . ASN A 1 505 ? -22.018 4.183 19.523 1.00 79.69 505 ASN A C 1
ATOM 3999 O O . ASN A 1 505 ? -21.447 5.209 19.134 1.00 79.69 505 ASN A O 1
ATOM 4003 N N . GLY A 1 506 ? -22.700 3.370 18.707 1.00 81.00 506 GLY A N 1
ATOM 4004 C CA . GLY A 1 506 ? -22.788 3.557 17.257 1.00 81.00 506 GLY A CA 1
ATOM 4005 C C . GLY A 1 506 ? -21.424 3.479 16.564 1.00 81.00 506 GLY A C 1
ATOM 4006 O O . GLY A 1 506 ? -21.173 4.218 15.615 1.00 81.00 506 GLY A O 1
ATOM 4007 N N . THR A 1 507 ? -20.509 2.649 17.075 1.00 82.00 507 THR A N 1
ATOM 4008 C CA . THR A 1 507 ? -19.142 2.506 16.546 1.00 82.00 507 THR A CA 1
ATOM 4009 C C . THR A 1 507 ? -18.983 1.259 15.683 1.00 82.00 507 THR A C 1
ATOM 4011 O O . THR A 1 507 ? -19.836 0.373 15.667 1.00 82.00 507 THR A O 1
ATOM 4014 N N . LYS A 1 508 ? -17.854 1.174 14.971 1.00 89.00 508 LYS A N 1
ATOM 4015 C CA . LYS A 1 508 ? -17.464 0.008 14.167 1.00 89.00 508 LYS A CA 1
ATOM 4016 C C . LYS A 1 508 ? -16.042 -0.448 14.511 1.00 89.00 508 LYS A C 1
ATOM 4018 O O . LYS A 1 508 ? -15.197 -0.588 13.634 1.00 89.00 508 LYS A O 1
ATOM 4023 N N . ILE A 1 509 ? -15.783 -0.639 15.803 1.00 93.69 509 ILE A N 1
ATOM 4024 C CA . ILE A 1 509 ? -14.513 -1.162 16.312 1.00 93.69 509 ILE A CA 1
ATOM 4025 C C . ILE A 1 509 ? -14.352 -2.599 15.813 1.00 93.69 509 ILE A C 1
ATOM 4027 O O . ILE A 1 509 ? -15.278 -3.412 15.927 1.00 93.69 509 ILE A O 1
ATOM 4031 N N . THR A 1 510 ? -13.182 -2.887 15.257 1.00 94.94 510 THR A N 1
ATOM 4032 C CA . THR A 1 510 ? -12.807 -4.202 14.719 1.00 94.94 510 THR A CA 1
ATOM 4033 C C . THR A 1 510 ? -11.690 -4.834 15.541 1.00 94.94 510 THR A C 1
ATOM 4035 O O . THR A 1 510 ? -10.993 -4.121 16.260 1.00 94.94 510 THR A O 1
ATOM 4038 N N . ALA A 1 511 ? -11.523 -6.153 15.448 1.00 96.06 511 ALA A N 1
ATOM 4039 C CA . ALA A 1 511 ? -10.499 -6.876 16.198 1.00 96.06 511 ALA A CA 1
ATOM 4040 C C . ALA A 1 511 ? -9.516 -7.644 15.308 1.00 96.06 511 ALA A C 1
ATOM 4042 O O . ALA A 1 511 ? -9.931 -8.362 14.394 1.00 96.06 511 ALA A O 1
ATOM 4043 N N . GLU A 1 512 ? -8.229 -7.538 15.633 1.00 95.88 512 GLU A N 1
ATOM 4044 C CA . GLU A 1 512 ? -7.153 -8.387 15.123 1.00 95.88 512 GLU A CA 1
ATOM 4045 C C . GLU A 1 512 ? -6.789 -9.453 16.152 1.00 95.88 512 GLU A C 1
ATOM 4047 O O . GLU A 1 512 ? -6.552 -9.128 17.311 1.00 95.88 512 GLU A O 1
ATOM 4052 N N . ALA A 1 513 ? -6.667 -10.709 15.734 1.00 95.00 513 ALA A N 1
ATOM 4053 C CA . ALA A 1 513 ? -5.952 -11.718 16.502 1.00 95.00 513 ALA A CA 1
ATOM 4054 C C . ALA A 1 513 ? -4.463 -11.712 16.123 1.00 95.00 513 ALA A C 1
ATOM 4056 O O . ALA A 1 513 ? -4.106 -11.876 14.951 1.00 95.00 513 ALA A O 1
ATOM 4057 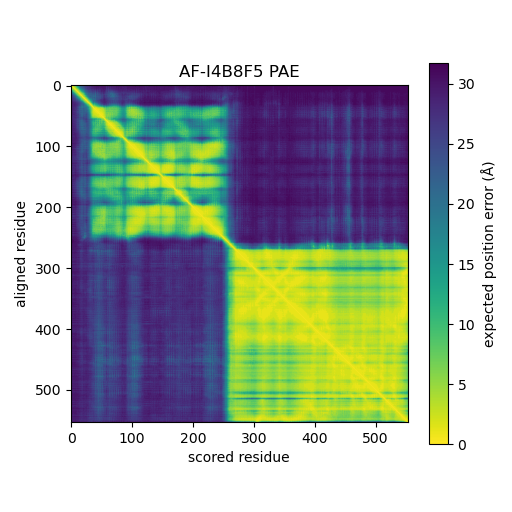N N . SER A 1 514 ? -3.600 -11.577 17.129 1.00 87.44 514 SER A N 1
ATOM 4058 C CA . SER A 1 514 ? -2.142 -11.662 17.010 1.00 87.44 514 SER A CA 1
ATOM 4059 C C . SER A 1 514 ? -1.593 -12.634 18.059 1.00 87.44 514 SER A C 1
ATOM 4061 O O . SER A 1 514 ? -2.225 -12.894 19.079 1.00 87.44 514 SER A O 1
ATOM 4063 N N . GLY A 1 515 ? -0.412 -13.203 17.804 1.00 76.94 515 GLY A N 1
ATOM 4064 C CA . GLY A 1 515 ? 0.260 -14.095 18.755 1.00 76.94 515 GLY A CA 1
ATOM 4065 C C . GLY A 1 515 ? 0.315 -15.560 18.315 1.00 76.94 515 GLY A C 1
ATOM 4066 O O . GLY A 1 515 ? -0.590 -16.366 18.554 1.00 76.94 515 GLY A O 1
ATOM 4067 N N . GLY A 1 516 ? 1.418 -15.928 17.657 1.00 81.19 516 GLY A N 1
ATOM 4068 C CA . GLY A 1 516 ? 1.754 -17.328 17.374 1.00 81.19 516 GLY A CA 1
ATOM 4069 C C . GLY A 1 516 ? 0.866 -18.041 16.346 1.00 81.19 516 GLY A C 1
ATOM 4070 O O . GLY A 1 516 ? 0.876 -19.270 16.311 1.00 81.19 516 GLY A O 1
ATOM 4071 N N . PHE A 1 517 ? 0.100 -17.320 15.520 1.00 90.62 517 PHE A N 1
ATOM 4072 C CA . PHE A 1 517 ? -0.641 -17.930 14.412 1.00 90.62 517 PHE A CA 1
ATOM 4073 C C . PHE A 1 517 ? 0.302 -18.376 13.281 1.00 90.62 517 PHE A C 1
ATOM 4075 O O . PHE A 1 517 ? 1.168 -17.629 12.813 1.00 90.62 517 PHE A O 1
ATOM 4082 N N . THR A 1 518 ? 0.114 -19.611 12.834 1.00 90.94 518 THR A N 1
ATOM 4083 C CA . THR A 1 518 ? 0.792 -20.284 11.725 1.00 90.94 518 THR A CA 1
ATOM 4084 C C . THR A 1 518 ? -0.264 -20.882 10.798 1.00 90.94 518 THR A C 1
ATOM 4086 O O . THR A 1 518 ? -1.443 -20.901 11.133 1.00 90.94 518 THR A O 1
ATOM 4089 N N . LEU A 1 519 ? 0.140 -21.376 9.623 1.00 89.69 519 LEU A N 1
ATOM 4090 C CA . LEU A 1 519 ? -0.792 -22.053 8.714 1.00 89.69 519 LEU A CA 1
ATOM 4091 C C . LEU A 1 519 ? -1.445 -23.286 9.372 1.00 89.69 519 LEU A C 1
ATOM 4093 O O . LEU A 1 519 ? -2.608 -23.569 9.105 1.00 89.69 519 LEU A O 1
ATOM 4097 N N . ASP A 1 520 ? -0.717 -23.962 10.264 1.00 91.00 520 ASP A N 1
ATOM 4098 C CA . ASP A 1 520 ? -1.122 -25.237 10.864 1.00 91.00 520 ASP A CA 1
ATOM 4099 C C . ASP A 1 520 ? -2.028 -25.093 12.097 1.00 91.00 520 ASP A C 1
ATOM 4101 O O . ASP A 1 520 ? -2.586 -26.087 12.550 1.00 91.00 520 ASP A O 1
ATOM 4105 N N . ASN A 1 521 ? -2.176 -23.885 12.658 1.00 93.19 521 ASN A N 1
ATOM 4106 C CA . ASN A 1 521 ? -2.960 -23.651 13.880 1.00 93.19 521 ASN A CA 1
ATOM 4107 C C . ASN A 1 521 ? -4.085 -22.613 13.710 1.00 93.19 521 ASN A C 1
ATOM 4109 O O . ASN A 1 521 ? -4.540 -22.008 14.685 1.00 93.19 521 ASN A O 1
ATOM 4113 N N . LEU A 1 522 ? -4.533 -22.379 12.470 1.00 94.12 522 LEU A N 1
ATOM 4114 C CA . LEU A 1 522 ? -5.646 -21.463 12.181 1.00 94.12 522 LEU A CA 1
ATOM 4115 C C . LEU A 1 522 ? -6.987 -21.957 12.740 1.00 94.12 522 LEU A C 1
ATOM 4117 O O . LEU A 1 522 ? -7.912 -21.162 12.878 1.00 94.12 522 LEU A O 1
ATOM 4121 N N . ASP A 1 523 ? -7.099 -23.232 13.110 1.00 93.69 523 ASP A N 1
ATOM 4122 C CA . ASP A 1 523 ? -8.243 -23.787 13.840 1.00 93.69 523 ASP A CA 1
ATOM 4123 C C . ASP A 1 523 ? -8.483 -23.103 15.194 1.00 93.69 523 ASP A C 1
ATOM 4125 O O . ASP A 1 523 ? -9.620 -23.050 15.668 1.00 93.69 523 ASP A O 1
ATOM 4129 N N . ARG A 1 524 ? -7.454 -22.464 15.768 1.00 92.81 524 ARG A N 1
ATOM 4130 C CA . ARG A 1 524 ? -7.583 -21.578 16.934 1.00 92.81 524 ARG A CA 1
ATOM 4131 C C . ARG A 1 524 ? -8.534 -20.397 16.700 1.00 92.81 524 ARG A C 1
ATOM 4133 O O . ARG A 1 524 ? -9.057 -19.848 17.658 1.00 92.81 524 ARG A O 1
ATOM 4140 N N . LEU A 1 525 ? -8.809 -20.013 15.454 1.00 94.69 525 LEU A N 1
ATOM 4141 C CA . LEU A 1 525 ? -9.777 -18.954 15.137 1.00 94.69 525 LEU A CA 1
ATOM 4142 C C . LEU A 1 525 ? -11.236 -19.410 15.295 1.00 94.69 525 LEU A C 1
ATOM 4144 O O . LEU A 1 525 ? -12.157 -18.592 15.272 1.00 94.69 525 LEU A O 1
ATOM 4148 N N . LYS A 1 526 ? -11.478 -20.712 15.470 1.00 94.50 526 LYS A N 1
ATOM 4149 C CA . LYS A 1 526 ? -12.826 -21.252 15.616 1.00 94.50 526 LYS A CA 1
ATOM 4150 C C . LYS A 1 526 ? -13.528 -20.652 16.836 1.00 94.50 526 LYS A C 1
ATOM 4152 O O . LYS A 1 526 ? -13.025 -20.714 17.954 1.00 94.50 526 LYS A O 1
ATOM 4157 N N . ASN A 1 527 ? -14.740 -20.145 16.614 1.00 93.00 527 ASN A N 1
ATOM 4158 C CA . ASN A 1 527 ? -15.619 -19.554 17.631 1.00 93.00 527 ASN A CA 1
ATOM 4159 C C . ASN A 1 527 ? -15.063 -18.304 18.345 1.00 93.00 527 ASN A C 1
ATOM 4161 O O . ASN A 1 527 ? -15.662 -17.875 19.329 1.00 93.00 527 ASN A O 1
ATOM 4165 N N . THR A 1 528 ? -13.968 -17.700 17.872 1.00 95.31 528 THR A N 1
ATOM 4166 C CA . THR A 1 528 ? -13.428 -16.465 18.472 1.00 95.31 528 THR A CA 1
ATOM 4167 C C . THR A 1 528 ? -14.229 -15.238 18.040 1.00 95.31 528 THR A C 1
ATOM 4169 O O . THR A 1 528 ? -14.450 -14.332 18.835 1.00 95.31 528 THR A O 1
ATOM 4172 N N . GLY A 1 529 ? -14.698 -15.219 16.787 1.00 93.56 529 GLY A N 1
ATOM 4173 C CA . GLY A 1 529 ? -15.471 -14.119 16.207 1.00 93.56 529 GLY A CA 1
ATOM 4174 C C . GLY A 1 529 ? -14.646 -12.888 15.816 1.00 93.56 529 GLY A C 1
ATOM 4175 O O . GLY A 1 529 ? -15.242 -11.851 15.524 1.00 93.56 529 GLY A O 1
ATOM 4176 N N . VAL A 1 530 ? -13.311 -12.985 15.836 1.00 95.94 530 VAL A N 1
ATOM 4177 C CA . VAL A 1 530 ? -12.399 -11.899 15.434 1.00 95.94 530 VAL A CA 1
ATOM 4178 C C . VAL A 1 530 ? -12.570 -11.540 13.960 1.00 95.94 530 VAL A C 1
ATOM 4180 O O . VAL A 1 530 ? -12.927 -12.385 13.143 1.00 95.94 530 VAL A O 1
ATOM 4183 N N . ASP A 1 531 ? -12.316 -10.280 13.610 1.00 95.38 531 ASP A N 1
ATOM 4184 C CA . ASP A 1 531 ? -12.495 -9.797 12.236 1.00 95.38 531 ASP A CA 1
ATOM 4185 C C . ASP A 1 531 ? -11.281 -10.150 11.355 1.00 95.38 531 ASP A C 1
ATOM 4187 O O . ASP A 1 531 ? -11.419 -10.472 10.169 1.00 95.38 531 ASP A O 1
ATOM 4191 N N . TYR A 1 532 ? -10.085 -10.106 11.950 1.00 95.81 532 TYR A N 1
ATOM 4192 C CA . TYR A 1 532 ? -8.820 -10.312 11.255 1.00 95.81 532 TYR A CA 1
ATOM 4193 C C . TYR A 1 532 ? -7.844 -11.183 12.037 1.00 95.81 532 TYR A C 1
ATOM 4195 O O . TYR A 1 532 ? -7.908 -11.280 13.260 1.00 95.81 532 TYR A O 1
ATOM 4203 N N . VAL A 1 533 ? -6.890 -11.764 11.316 1.00 95.38 533 VAL A N 1
ATOM 4204 C CA . VAL A 1 533 ? -5.691 -12.396 11.871 1.00 95.38 533 VAL A CA 1
ATOM 4205 C C . VAL A 1 533 ? -4.469 -11.885 11.119 1.00 95.38 533 VAL A C 1
ATOM 4207 O O . VAL A 1 533 ? -4.494 -11.821 9.887 1.00 95.38 533 VAL A O 1
ATOM 4210 N N . SER A 1 534 ? -3.393 -11.542 11.828 1.00 92.56 534 SER A N 1
ATOM 4211 C CA . SER A 1 534 ? -2.125 -11.187 11.187 1.00 92.56 534 SER A CA 1
ATOM 4212 C C . SER A 1 534 ? -1.064 -12.265 11.372 1.00 92.56 534 SER A C 1
ATOM 4214 O O . SER A 1 534 ? -0.859 -12.832 12.447 1.00 92.56 534 SER A O 1
ATOM 4216 N N . LEU A 1 535 ? -0.370 -12.580 10.277 1.00 91.06 535 LEU A N 1
ATOM 4217 C CA . LEU A 1 535 ? 0.695 -13.576 10.267 1.00 91.06 535 LEU A CA 1
ATOM 4218 C C . LEU A 1 535 ? 1.941 -12.967 9.634 1.00 91.06 535 LEU A C 1
ATOM 4220 O O . LEU A 1 535 ? 2.046 -12.833 8.416 1.00 91.06 535 LEU A O 1
ATOM 4224 N N . GLY A 1 536 ? 2.953 -12.682 10.458 1.00 85.19 536 GLY A N 1
ATOM 4225 C CA . GLY A 1 536 ? 4.264 -12.249 9.958 1.00 85.19 536 GLY A CA 1
ATOM 4226 C C . GLY A 1 536 ? 4.897 -13.257 8.989 1.00 85.19 536 GLY A C 1
ATOM 4227 O O . GLY A 1 536 ? 5.615 -12.856 8.074 1.00 85.19 536 GLY A O 1
ATOM 4228 N N . SER A 1 537 ? 4.559 -14.546 9.150 1.00 89.38 537 SER A N 1
ATOM 4229 C CA . SER A 1 537 ? 5.044 -15.641 8.301 1.00 89.38 537 SER A CA 1
ATOM 4230 C C . SER A 1 537 ? 4.653 -15.516 6.831 1.00 89.38 537 SER A C 1
ATOM 4232 O O . SER A 1 537 ? 5.281 -16.147 5.993 1.00 89.38 537 SER A O 1
ATOM 4234 N N . ILE A 1 538 ? 3.649 -14.704 6.493 1.00 91.75 538 ILE A N 1
ATOM 4235 C CA . ILE A 1 538 ? 3.220 -14.511 5.105 1.00 91.75 538 ILE A CA 1
ATOM 4236 C C . ILE A 1 538 ? 4.296 -13.797 4.279 1.00 91.75 538 ILE A C 1
ATOM 4238 O O . ILE A 1 538 ? 4.488 -14.122 3.112 1.00 91.75 538 ILE A O 1
ATOM 4242 N N . THR A 1 539 ? 5.005 -12.837 4.877 1.00 91.81 539 THR A N 1
ATOM 4243 C CA . THR A 1 539 ? 5.968 -11.982 4.166 1.00 91.81 539 THR A CA 1
ATOM 4244 C C . THR A 1 539 ? 7.429 -12.265 4.507 1.00 91.81 539 THR A C 1
ATOM 4246 O O . THR A 1 539 ? 8.308 -11.715 3.844 1.00 91.81 539 THR A O 1
ATOM 4249 N N . ASN A 1 540 ? 7.714 -13.071 5.537 1.00 87.56 540 ASN A N 1
ATOM 4250 C CA . ASN A 1 540 ? 9.086 -13.390 5.956 1.00 87.56 540 ASN A CA 1
ATOM 4251 C C . ASN A 1 540 ? 9.482 -14.872 5.809 1.00 87.56 540 ASN A C 1
ATOM 4253 O O . ASN A 1 540 ? 10.659 -15.180 5.982 1.00 87.56 540 ASN A O 1
ATOM 4257 N N . VAL A 1 541 ? 8.550 -15.767 5.461 1.00 89.19 541 VAL A N 1
ATOM 4258 C CA . VAL A 1 541 ? 8.848 -17.151 5.059 1.00 89.19 541 VAL A CA 1
ATOM 4259 C C . VAL A 1 541 ? 8.669 -17.251 3.549 1.00 89.19 541 VAL A C 1
ATOM 4261 O O . VAL A 1 541 ? 7.568 -17.031 3.048 1.00 89.19 541 VAL A O 1
ATOM 4264 N N . ILE A 1 542 ? 9.752 -17.565 2.832 1.00 92.88 542 ILE A N 1
ATOM 4265 C CA . ILE A 1 542 ? 9.780 -17.622 1.366 1.00 92.88 542 ILE A CA 1
ATOM 4266 C C . ILE A 1 542 ? 10.053 -19.059 0.916 1.00 92.88 542 ILE A C 1
ATOM 4268 O O . ILE A 1 542 ? 11.128 -19.606 1.143 1.00 92.88 542 ILE A O 1
ATOM 4272 N N . GLU A 1 543 ? 9.064 -19.639 0.248 1.00 94.31 543 GLU A N 1
ATOM 4273 C CA . GLU A 1 543 ? 9.075 -20.940 -0.428 1.00 94.31 543 GLU A CA 1
ATOM 4274 C C . GLU A 1 543 ? 8.865 -20.695 -1.937 1.00 94.31 543 GLU A C 1
ATOM 4276 O O . GLU A 1 543 ? 7.718 -20.633 -2.396 1.00 94.31 543 GLU A O 1
ATOM 4281 N N . PRO A 1 544 ? 9.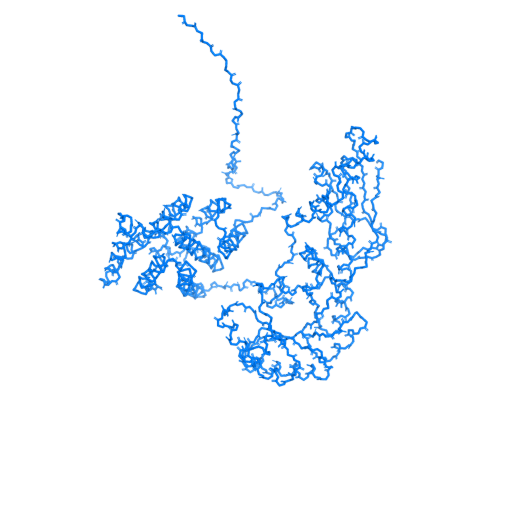932 -20.401 -2.700 1.00 94.69 544 PRO A N 1
ATOM 4282 C CA . PRO A 1 544 ? 9.814 -19.948 -4.082 1.00 94.69 544 PRO A CA 1
ATOM 4283 C C . PRO A 1 544 ? 9.368 -21.085 -5.018 1.00 94.69 544 PRO A C 1
ATOM 4285 O O . PRO A 1 544 ? 10.041 -22.117 -5.056 1.00 94.69 544 PRO A O 1
ATOM 4288 N N . PRO A 1 545 ? 8.287 -20.919 -5.806 1.00 96.06 545 PRO A N 1
ATOM 4289 C CA . PRO A 1 545 ? 8.015 -21.812 -6.928 1.00 96.06 545 PRO A CA 1
ATOM 4290 C C . PRO A 1 545 ? 9.119 -21.695 -7.988 1.00 96.06 545 PRO A C 1
ATOM 4292 O O . PRO A 1 545 ? 9.691 -20.621 -8.195 1.00 96.06 545 PRO A O 1
ATOM 4295 N N . ASP A 1 546 ? 9.414 -22.808 -8.660 1.00 95.69 546 ASP A N 1
ATOM 4296 C CA . ASP A 1 546 ? 10.453 -22.861 -9.692 1.00 95.69 546 ASP A CA 1
ATOM 4297 C C . ASP A 1 546 ? 9.903 -22.310 -11.017 1.00 95.69 546 ASP A C 1
ATOM 4299 O O . ASP A 1 546 ? 8.943 -22.846 -11.577 1.00 95.69 546 ASP A O 1
ATOM 4303 N N . PHE A 1 547 ? 10.513 -21.235 -11.514 1.00 98.25 547 PHE A N 1
ATOM 4304 C CA . PHE A 1 547 ? 10.240 -20.662 -12.829 1.00 98.25 547 PHE A CA 1
ATOM 4305 C C . PHE A 1 547 ? 11.439 -20.874 -13.744 1.00 98.25 547 PHE A C 1
ATOM 4307 O O . PHE A 1 547 ? 12.594 -20.840 -13.320 1.00 98.25 547 PHE A O 1
ATOM 4314 N N . SER A 1 548 ? 11.184 -21.052 -15.033 1.00 98.38 548 SER A N 1
ATOM 4315 C CA . SER A 1 548 ? 12.243 -21.169 -16.031 1.00 98.38 548 SER A CA 1
ATOM 4316 C C . SER A 1 548 ? 11.928 -20.355 -17.266 1.00 98.38 548 SER A C 1
ATOM 4318 O O . SER A 1 548 ? 10.766 -20.209 -17.643 1.00 98.38 548 SER A O 1
ATOM 4320 N N . LEU A 1 549 ? 12.988 -19.835 -17.879 1.00 98.44 549 LEU A N 1
ATOM 4321 C CA . LEU A 1 549 ? 12.951 -19.214 -19.188 1.00 98.44 549 LEU A CA 1
ATOM 4322 C C . LEU A 1 549 ? 13.478 -20.221 -20.210 1.00 98.44 549 LEU A C 1
ATOM 4324 O O . LEU A 1 549 ? 14.538 -20.811 -20.025 1.00 98.44 549 LEU A O 1
ATOM 4328 N N . GLU A 1 550 ? 12.721 -20.428 -21.277 1.00 97.88 550 GLU A N 1
ATOM 4329 C CA . GLU A 1 550 ? 13.108 -21.258 -22.415 1.00 97.88 550 GLU A CA 1
ATOM 4330 C C . GLU A 1 550 ? 13.160 -20.377 -23.661 1.00 97.88 550 GLU A C 1
ATOM 4332 O O . GLU A 1 550 ? 12.202 -19.651 -23.946 1.00 97.88 550 GLU A O 1
ATOM 4337 N N . ILE A 1 551 ? 14.280 -20.429 -24.384 1.00 97.12 551 ILE A N 1
ATOM 4338 C CA . ILE A 1 551 ? 14.418 -19.794 -25.696 1.00 97.12 551 ILE A CA 1
ATOM 4339 C C . ILE A 1 551 ? 13.689 -20.660 -26.722 1.00 97.12 551 ILE A C 1
ATOM 4341 O O . ILE A 1 551 ? 13.834 -21.879 -26.725 1.00 97.12 551 ILE A O 1
ATOM 4345 N N . LEU A 1 552 ? 12.881 -20.014 -27.556 1.00 92.12 552 LEU A N 1
ATOM 4346 C CA . LEU A 1 552 ? 12.113 -20.641 -28.625 1.00 92.12 552 LEU A CA 1
ATOM 4347 C C . LEU A 1 552 ? 12.769 -20.298 -29.967 1.00 92.12 552 LEU A C 1
ATOM 4349 O O . LEU A 1 552 ? 13.219 -19.160 -30.141 1.00 92.12 552 LEU A O 1
ATOM 4353 N N . ASP A 1 553 ? 12.805 -21.284 -30.865 1.00 67.12 553 ASP A N 1
ATOM 4354 C CA . ASP A 1 553 ? 13.386 -21.179 -32.213 1.00 67.12 553 ASP A CA 1
ATOM 4355 C C . ASP A 1 553 ? 12.773 -20.054 -33.066 1.00 67.12 553 ASP A C 1
ATOM 4357 O O . ASP A 1 553 ? 11.535 -19.833 -32.996 1.00 67.12 553 ASP A O 1
#

Radius of gyration: 29.09 Å; Cα contacts (8 Å, |Δi|>4): 782; chains: 1; bounding box: 70×75×79 Å

Secondary structure (DSSP, 8-state):
-----------------TTTT---------------HHHHHHHHHHHHHHHHHTT--SGGGHHHHHHHHHHHHHHHHHHHHHHHT-S--SSPPPHHHHHHHHHHHHHHHHHHHHHHHHT--GGGTTSHHHHHHHHHHHHHHHHHHS----HHHHHHHHHHHHHHHHHHTT-HHHHHHHHHHHHHHHHHHTTT-TTT--HHHHHHHHHHHHHHHHTT-HHHHHHHHHHHHHHHHHHHHHHHHHHHHHTT----------S---TTS----S--HHHHHHHHHHHHHHTTGGG-HHHHHH-SS--EEEEEEEESS-EE---HHHHHHHHHHH-TT-EEEE-S-TT-EE-TT-EEEEEEEEHHHHHHHHHHHHHHHHHHHHHHHHHHHHHHHHHTTTPEEE--S---TT-HHHHHHHHHHTT-B---SSSSS-EEE-HHHHHHHSSHHHHHHHHHHH-TTS-EEEEESSHHHHHHHGGG--SEEEEES--HHHHHHHHHHHHHHHHHHT---EEEEESS--GGGGGGGTTT--SEEE-THHHH---PPPEEEEEE-

Sequence (553 aa):
MATKTPGGEKRKGRILPLFAGLRRRRAEPDATVQQTGTQLFRQMVSYVRDRAKERHIGWSLIPALVTLRIVATENLRAIRTAFENGISAEKPVHPDLLAEFLEMRRYFTAAVVYKAAENWKPQHAERKQARVIDDLLDDLQFLSENNAWDWVSFHETEFEFFLQIANMSRFTTARFVLNRIRRDYLDSVLAYNKNFWNMQNAVGVYRTVLKLIREGRPAEAEGEILQFFTQNDLAIVQYYTSQVSAKGFEITPQQYRETDRPVYASPMAELSETEIARVVRNALAEDKASADITTQAIFAAPARAGGRIFVKSDCVVCGVNVALQTFRYFDQGMQFQVEAADGDTLKAGATVLRLNGDIRAILRGERVALNFLAFMSSIATRTNRVQLNASQYGVRVLDTRKTVPMLRSVSKYSVVKGGGLNHRHDLSEMGLIKDNHIAQAGSVTAAILAFKRHAPFTPLEVEVDTLAQLAEALPLKPEMVLLDNMDNATMAEAMKMIRAANLTNGTKITAEASGGFTLDNLDRLKNTGVDYVSLGSITNVIEPPDFSLEILD

InterPro domains:
  IPR002638 Quinolinate phosphoribosyl transferase, C-terminal [PF01729] (379-550)
  IPR004393 Nicotinate-nucleotide pyrophosphorylase [TIGR00078] (280-551)
  IPR004393 Nicotinate-nucleotide pyrophosphorylase [cd01572] (278-550)
  IPR008920 Transcription regulator FadR/GntR, C-terminal [G3DSA:1.20.120.530] (87-239)
  IPR008920 Transcription regulator FadR/GntR, C-terminal [SSF48008] (98-226)
  IPR013785 Aldolase-type TIM barrel [G3DSA:3.20.20.70] (393-541)
  IPR022412 Quinolinate phosphoribosyl transferase, N-terminal [PF02749] (292-377)
  IPR027277 Nicotinate-nucleotide pyrophosphorylase/Putative pyrophosphorylase ModD [PTHR32179] (271-552)
  IPR036068 Nicotinate phosphoribosyltransferase-like, C-terminal [SSF51690] (379-551)
  IPR037128 Quinolinate phosphoribosyl transferase, N-terminal domain superfamily [G3DSA:3.90.1170.20] (283-549)

Mean predicted aligned error: 18.05 Å